Protein AF-A0A535PAY2-F1 (afdb_monomer)

Nearest PDB structures (foldseek):
  5x0k-assembly1_A  TM=6.455E-01  e=1.071E-06  Thermococcus kodakarensis KOD1
  5uje-assembly1_A  TM=6.869E-01  e=1.428E-04  Staphylococcus aureus subsp. aureus str. Newman
  2rdo-assembly1_7  TM=1.146E-01  e=1.760E-01  Escherichia coli
  7k55-assembly1_8  TM=1.124E-01  e=3.626E-01  Escherichia coli K-12
  4v7d-assembly1_BZ  TM=1.540E-01  e=1.627E+00  Escherichia coli K-12

Solvent-accessible surface area (backbone atoms only — not comparable to full-atom values): 36288 Å² total; per-residue (Å²): 131,82,84,90,87,87,87,84,87,79,87,83,84,80,87,79,82,89,82,88,78,86,88,81,92,84,85,88,84,93,85,87,86,88,89,79,88,83,82,90,80,89,81,89,83,86,88,93,88,87,86,88,88,87,83,86,87,88,80,90,86,86,88,86,86,88,83,88,84,84,88,81,93,78,87,83,86,88,83,82,99,83,85,89,80,86,82,88,82,90,88,89,87,87,83,88,87,80,87,86,87,88,86,86,88,90,86,88,85,90,84,86,87,90,83,92,79,82,89,78,84,74,81,75,72,76,82,74,95,64,75,72,74,79,71,36,57,39,57,68,40,61,41,51,36,34,30,65,33,56,91,63,63,72,47,64,63,46,25,40,35,73,42,63,92,75,61,46,79,70,53,48,54,48,47,64,67,62,27,97,76,18,34,46,49,61,59,50,42,65,85,57,97,85,61,59,94,66,41,38,30,54,48,21,26,52,51,54,54,44,34,55,71,73,50,38,30,45,64,52,94,49,36,20,36,32,42,36,36,45,38,32,62,46,76,85,39,89,53,71,50,60,35,63,34,34,37,33,31,36,55,66,74,77,77,58,94,88,44,22,54,28,56,35,63,79,72,59,68,72,62,25,52,57,51,31,50,39,35,71,50,53,36,37,39,49,52,63,30,33,29,26,20,65,51,95,76,53,53,56,62,50,48,53,47,48,42,70,72,46,78,50,50,74,61,78,42,77,37,58,53,97,86,61,38,36,39,37,29,31,70,38,66,31,57,88,55,51,76,96,79,77,76,83,52,50,50,98,89,64,50,81,47,59,82,29,74,54,39,41,44,46,51,52,53,24,75,35,47,31,36,48,78,39,49,63,43,57,52,58,23,45,48,55,50,27,57,57,45,48,78,76,52,80,78,62,82,85,48,50,48,48,39,41,39,26,36,38,31,50,61,64,50,101,45,73,38,43,44,24,60,24,40,31,36,29,76,70,46,71,67,57,38,54,43,43,72,64,62,41,53,76,46,23,54,72,42,79,41,53,70,69,56,45,38,71,65,48,18,38,72,50,57,70,43,77,91,43,40,66,74,34,52,33,35,40,41,33,89,80,50,31,27,41,34,36,54,41,64,79,62,47,60,90,64,55,70,90,71,49,75,47,52,61,56,30,40,63,45,52,48,39,44,47,43,22,69,75,65,80,38,52,45,69,56,33,44,76,69,66,28,43,44,78,42,75,44,46,65,54,42,50,47,31,31,76,67,40,52,93,43,23,33,31,21,41,39,42,51,21,61,36,61,71,50,54,53,42,17,22,72,66,71,32,68,48,62,81,72,58,72,41,68,49,81,71,67,62,18,47,70,51,26,41,56,44,60,135

Foldseek 3Di:
DDDDDDDDDDDDDDDDDDDDDDDDDDDDDDDDDDDDDDDDDDDDDDDDDDDDDDDDDDDDDDDDDDDDDDDDDDDDDDDDDDDDDDDDDDDDDDDDDDDDDDDDDDDDDDDDDDDDDDDDDDPPDDPPPPPPQPFQFWDWWFDFWKFFDCVLFVAVQLAWDFAPVPADPVNLVVSVVSDVNHLCLQRPNDDDPPDDPLVSLLSNQVSLVVCPVVRRIDTHPFGWKKKKKKWAAQPQDRDIFMFIFIKTWTFADDDDDSHLEFEFADDDDVLLVVLLSNCVSNQWFQFAFEWAAAQPVCVLVVLSCVCCVDPQHAFPDWDQYPNRMTMTIGTGHAPNRDPPDDDFDADPVGHGDGPDSRSVSSVSRRSHGIYGQGDPSNSVSLVVVLVVVCVVCVPDDPFLSSTGIYTYGHLNDPRWAWFAKKKFFFDLDQVLLLCLQVLLVLFWDKAFDALVVQCVVFFRVQLSDLVDFLQLWKWKDFPNGIIITGGPLVSCVVPQDDFDPLQRSGNQSSVQSSCCRSRVDGPVRCVVVVRMDIDRGSVVSNVCNVVCPNGGGMMMGGHGHRSVSSVVCRVRSHYHPPPNIDTPPGDMGNRTMRRSDD

Mean predicted aligned error: 15.14 Å

Radius of gyration: 33.75 Å; Cα contacts (8 Å, |Δi|>4): 932; chains: 1; bounding box: 105×119×74 Å

Secondary structure (DSSP, 8-state):
------PPP-------------------------------------------------------------------------------------------------------------------PPP-S----------EE-B--EEE-HHHHS-HHHH-B--TTT--HHHHHHHHHH-TT-THHHHSPPP-TTPPTTHHHHHHHHHHHHHHHTTSEEE-SS-EEEEEEEEEEPTTSS-EEEEEEEEEEEEP---STT-SEE--BPPPHHHHHHHHHHHHHHSEESS-EEEEE--TTSHHHHHHHHIIIIIT-S-SEEEE-TT--EEEEEEEE-GGGS-S-S---B-SSS-B--SSHHHHHHHHHTSSPEEEEE-HHHHHHHHHHHHHHHHH-TT-SS-GGGEEEEEEEESSSTT-EEE--EEEEESS-HHHHHHHHHHGGGTEEEEEE-HHHHHHHHSHHHHT-TT-SSS-EEEEEETTEEEEEEE-HHHHGGGPPSS-HHHHT-HHHHHHHHHHHHTTS-HHHHHHTT-EEEES-HHHHHHHHHTTGGGEEEEEEEPPPPHHHHHHHHHTT--BPTT--EEESPPPBTS-BEES--

Sequence (598 aa):
MAIHEPTRAWPLSMTRASIVTPVALAAPGTAGPRRSAISRSGATAAVQRAAGAWAAGPRRGTGAPVSQCDGLIGRIDVEDPRKVASPLGFVPGCRRPGSGAAIVRWAPRRGVWPGNRIAARRSIRPPTAAAAAEELVPTIKPFRAIRYELDAVGDLALVTSPPYDVILPEEHRALLARHPKNVVRLDLPADEIGDEPDDRYRRAARTFAAWRSDGTFHKDPKPAIYVYEQAFRLPGSDVERTQRGFLARLKLEPFGDGGAVLPHERTMSAVREDRYKLLRATGANMSPIVGLYEDRSDRATELLAELAGGAAGAPAAAITDGDGVRHRMWVVPTSSGHEEGSPDARDADGEPTPASRADELVVLASAGPITIADGHHRYETALRYRDERRMSRSCEEDPAFDYVLTLLLDGSAESVTVLPTHRVVAGIGAEAAAGLLGSAEALFDVRPIDRAGLVAAFGAAQAADERRGGRGRFGLWTRSGGAILTARRHAFEPWLPDGGAAVRRLDVTLLDVALGHLLDRDAGALAAGGALRFTKSADEALAWVDAETDGADAAFLLEPTPIADILAVARDGDVMPQKSTYFYPKPLSGLVINPHEW

Structure (mmCIF, N/CA/C/O backbone):
data_AF-A0A535PAY2-F1
#
_entry.id   AF-A0A535PAY2-F1
#
loop_
_atom_site.group_PDB
_atom_site.id
_atom_site.type_symbol
_atom_site.label_atom_id
_atom_site.label_alt_id
_atom_site.label_comp_id
_atom_site.label_asym_id
_atom_site.label_entity_id
_atom_site.label_seq_id
_atom_site.pdbx_PDB_ins_code
_atom_site.Cartn_x
_atom_site.Cartn_y
_atom_site.Cartn_z
_atom_site.occupancy
_atom_site.B_iso_or_equiv
_atom_site.auth_seq_id
_atom_site.auth_comp_id
_atom_site.auth_asym_id
_atom_site.auth_atom_id
_atom_site.pdbx_PDB_model_num
ATOM 1 N N . MET A 1 1 ? 21.691 -52.312 -5.302 1.00 33.31 1 MET A N 1
ATOM 2 C CA . MET A 1 1 ? 21.477 -53.049 -6.572 1.00 33.31 1 MET A CA 1
ATOM 3 C C . MET A 1 1 ? 19.968 -53.198 -6.751 1.00 33.31 1 MET A C 1
ATOM 5 O O . MET A 1 1 ? 1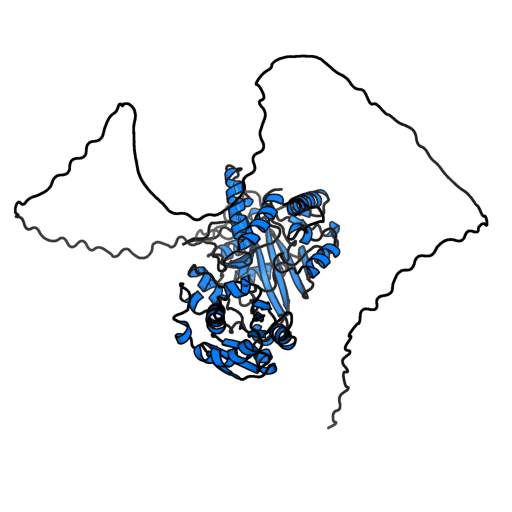9.320 -53.332 -5.723 1.00 33.31 1 MET A O 1
ATOM 9 N N . ALA A 1 2 ? 19.446 -53.135 -7.988 1.00 28.22 2 ALA A N 1
ATOM 10 C CA . ALA A 1 2 ? 18.103 -52.614 -8.348 1.00 28.22 2 ALA A CA 1
ATOM 11 C C . ALA A 1 2 ? 18.030 -51.075 -8.142 1.00 28.22 2 ALA A C 1
ATOM 13 O O . ALA A 1 2 ? 18.241 -50.626 -7.020 1.00 28.22 2 ALA A O 1
ATOM 14 N N . ILE A 1 3 ? 17.967 -50.183 -9.149 1.00 27.12 3 ILE A N 1
ATOM 15 C CA . ILE A 1 3 ? 17.290 -50.134 -10.478 1.00 27.12 3 ILE A CA 1
ATOM 16 C C . ILE A 1 3 ? 15.777 -49.894 -10.288 1.00 27.12 3 ILE A C 1
ATOM 18 O O . ILE A 1 3 ? 15.077 -50.817 -9.894 1.00 27.12 3 ILE A O 1
ATOM 22 N N . HIS A 1 4 ? 15.290 -48.643 -10.247 1.00 25.88 4 HIS A N 1
ATOM 23 C CA . HIS A 1 4 ? 14.931 -47.726 -11.360 1.00 25.88 4 HIS A CA 1
ATOM 24 C C . HIS A 1 4 ? 13.861 -48.253 -12.338 1.00 25.88 4 HIS A C 1
ATOM 26 O O . HIS A 1 4 ? 14.186 -49.040 -13.214 1.00 25.88 4 HIS A O 1
ATOM 32 N N . GLU A 1 5 ? 12.640 -47.700 -12.271 1.00 25.16 5 GLU A N 1
ATOM 33 C CA . GLU A 1 5 ? 12.037 -46.887 -13.353 1.00 25.16 5 GLU A CA 1
ATOM 34 C C . GLU A 1 5 ? 10.783 -46.109 -12.857 1.00 25.16 5 GLU A C 1
ATOM 36 O O . GLU A 1 5 ? 10.232 -46.472 -11.815 1.00 25.16 5 GLU A O 1
ATOM 41 N N . PRO A 1 6 ? 10.358 -45.008 -13.524 1.00 34.69 6 PRO A N 1
ATOM 42 C CA . PRO A 1 6 ? 9.320 -44.093 -13.026 1.00 34.69 6 PRO A CA 1
ATOM 43 C C . PRO A 1 6 ? 7.966 -44.192 -13.762 1.00 34.69 6 PRO A C 1
ATOM 45 O O . PRO A 1 6 ? 7.902 -44.481 -14.957 1.00 34.69 6 PRO A O 1
ATOM 48 N N . THR A 1 7 ? 6.870 -43.832 -13.087 1.00 30.11 7 THR A N 1
ATOM 49 C CA . THR A 1 7 ? 5.544 -43.658 -13.711 1.00 30.11 7 THR A CA 1
ATOM 50 C C . THR A 1 7 ? 5.300 -42.219 -14.180 1.00 30.11 7 THR A C 1
ATOM 52 O O . THR A 1 7 ? 5.649 -41.245 -13.517 1.00 30.11 7 THR A O 1
ATOM 55 N N . ARG A 1 8 ? 4.707 -42.091 -15.374 1.00 27.64 8 ARG A N 1
ATOM 56 C CA . ARG A 1 8 ? 4.518 -40.825 -16.102 1.00 27.64 8 ARG A CA 1
ATOM 57 C C . ARG A 1 8 ? 3.289 -40.051 -15.620 1.00 27.64 8 ARG A C 1
ATOM 59 O O . ARG A 1 8 ? 2.206 -40.622 -15.538 1.00 27.64 8 ARG A O 1
ATOM 66 N N . ALA A 1 9 ? 3.432 -38.738 -15.457 1.00 25.84 9 ALA A N 1
ATOM 67 C CA . ALA A 1 9 ? 2.305 -37.807 -15.458 1.00 25.84 9 ALA A CA 1
ATOM 68 C C . ALA A 1 9 ? 1.900 -37.445 -16.902 1.00 25.84 9 ALA A C 1
ATOM 70 O O . ALA A 1 9 ? 2.752 -37.371 -17.788 1.00 25.84 9 ALA A O 1
ATOM 71 N N . TRP A 1 10 ? 0.608 -37.199 -17.129 1.00 24.98 10 TRP A N 1
ATOM 72 C CA . TRP A 1 10 ? 0.068 -36.574 -18.345 1.00 24.98 10 TRP A CA 1
ATOM 73 C C . TRP A 1 10 ? -0.661 -35.281 -17.945 1.00 24.98 10 TRP A C 1
ATOM 75 O O . TRP A 1 10 ? -1.424 -35.315 -16.978 1.00 24.98 10 TRP A O 1
ATOM 85 N N . PRO A 1 11 ? -0.468 -34.157 -18.657 1.00 31.66 11 PRO A N 1
ATOM 86 C CA . PRO A 1 11 ? -1.195 -32.924 -18.387 1.00 31.66 11 PRO A CA 1
ATOM 87 C C . PRO A 1 11 ? -2.567 -32.937 -19.074 1.00 31.66 11 PRO A C 1
ATOM 89 O O . PRO A 1 11 ? -2.678 -33.272 -20.254 1.00 31.66 11 PRO A O 1
ATOM 92 N N . LEU A 1 12 ? -3.611 -32.514 -18.359 1.00 27.84 12 LEU A N 1
ATOM 93 C CA . LEU A 1 12 ? -4.903 -32.185 -18.960 1.00 27.84 12 LEU A CA 1
ATOM 94 C C . LEU A 1 12 ? -4.960 -30.685 -19.251 1.00 27.84 12 LEU A C 1
ATOM 96 O O . LEU A 1 12 ? -5.130 -29.873 -18.344 1.00 27.84 12 LEU A O 1
ATOM 100 N N . SER A 1 13 ? -4.871 -30.325 -20.528 1.00 27.88 13 SER A N 1
ATOM 101 C CA . SER A 1 13 ? -5.378 -29.041 -21.001 1.00 27.88 13 SER A CA 1
ATOM 102 C C . SER A 1 13 ? -6.910 -29.087 -21.037 1.00 27.88 13 SER A C 1
ATOM 104 O O . SER A 1 13 ? -7.507 -30.053 -21.511 1.00 27.88 13 SER A O 1
ATOM 106 N N . MET A 1 14 ? -7.568 -28.030 -20.557 1.00 27.78 14 MET A N 1
ATOM 107 C CA . MET A 1 14 ? -9.000 -27.821 -20.782 1.00 27.78 14 MET A CA 1
ATOM 108 C C . MET A 1 14 ? -9.250 -26.458 -21.415 1.00 27.78 14 MET A C 1
ATOM 110 O O . MET A 1 14 ? -9.605 -25.483 -20.759 1.00 27.78 14 MET A O 1
ATOM 114 N N . THR A 1 15 ? -9.128 -26.425 -22.738 1.00 28.08 15 THR A N 1
ATOM 115 C CA . THR A 1 15 ? -9.844 -25.452 -23.562 1.00 28.08 15 THR A CA 1
ATOM 116 C C . THR A 1 15 ? -11.346 -25.705 -23.402 1.00 28.08 15 THR A C 1
ATOM 118 O O . THR A 1 15 ? -11.798 -26.838 -23.581 1.00 28.08 15 THR A O 1
ATOM 121 N N . ARG A 1 16 ? -12.150 -24.677 -23.111 1.00 28.77 16 ARG A N 1
ATOM 122 C CA . ARG A 1 16 ? -13.614 -24.761 -23.240 1.00 28.77 16 ARG A CA 1
ATOM 123 C C . ARG A 1 16 ? -14.137 -23.680 -24.171 1.00 28.77 16 ARG A C 1
ATOM 125 O O . ARG A 1 16 ? -14.053 -22.495 -23.876 1.00 28.77 16 ARG A O 1
ATOM 132 N N . ALA A 1 17 ? -14.680 -24.133 -25.295 1.00 26.39 17 ALA A N 1
ATOM 133 C CA . ALA A 1 17 ? -15.396 -23.304 -26.247 1.00 26.39 17 ALA A CA 1
ATOM 134 C C . ALA A 1 17 ? -16.809 -22.979 -25.739 1.00 26.39 17 ALA A C 1
ATOM 136 O O . ALA A 1 17 ? -17.476 -23.821 -25.133 1.00 26.39 17 ALA A O 1
ATOM 137 N N . SER A 1 18 ? -17.278 -21.773 -26.045 1.00 25.52 18 SER A N 1
ATOM 138 C CA . SER A 1 18 ? -18.654 -21.344 -25.799 1.00 25.52 18 SER A CA 1
ATOM 139 C C . SER A 1 18 ? -19.614 -22.036 -26.769 1.00 25.52 18 SER A C 1
ATOM 141 O O . SER A 1 18 ? -19.519 -21.835 -27.978 1.00 25.52 18 SER A O 1
ATOM 143 N N . ILE A 1 19 ? -20.577 -22.803 -26.250 1.00 27.72 19 ILE A N 1
ATOM 144 C CA . ILE A 1 19 ? -21.707 -23.315 -27.038 1.00 27.72 19 ILE A CA 1
ATOM 145 C C . ILE A 1 19 ? -22.942 -22.475 -26.717 1.00 27.72 19 ILE A C 1
ATOM 147 O O . ILE A 1 19 ? -23.492 -22.535 -25.618 1.00 27.72 19 ILE A O 1
ATOM 151 N N . VAL A 1 20 ? -23.379 -21.693 -27.701 1.00 28.08 20 VAL A N 1
ATOM 152 C CA . VAL A 1 20 ? -24.649 -20.962 -27.672 1.00 28.08 20 VAL A CA 1
ATOM 153 C C . VAL A 1 20 ? -25.789 -21.943 -27.942 1.00 28.08 20 VAL A C 1
ATOM 155 O O . VAL A 1 20 ? -25.740 -22.685 -28.919 1.00 28.08 20 VAL A O 1
ATOM 158 N N . THR A 1 21 ? -26.840 -21.919 -27.119 1.00 26.50 21 THR A N 1
ATOM 159 C CA . THR A 1 21 ? -28.109 -22.610 -27.408 1.00 26.50 21 THR A CA 1
ATOM 160 C C . THR A 1 21 ? -29.261 -21.607 -27.270 1.00 26.50 21 THR A C 1
ATOM 162 O O . THR A 1 21 ? -29.354 -20.965 -26.223 1.00 26.50 21 THR A O 1
ATOM 165 N N . PRO A 1 22 ? -30.117 -21.415 -28.291 1.00 35.22 22 PRO A N 1
ATOM 166 C CA . PRO A 1 22 ? -31.186 -20.422 -28.244 1.00 35.22 22 PRO A CA 1
ATOM 167 C C . PRO A 1 22 ? -32.446 -20.936 -27.532 1.00 35.22 22 PRO A C 1
ATOM 169 O O . PRO A 1 22 ? -32.792 -22.115 -27.598 1.00 35.22 22 PRO A O 1
ATOM 172 N N . VAL A 1 23 ? -33.170 -20.011 -26.901 1.00 27.81 23 VAL A N 1
ATOM 173 C CA . VAL A 1 23 ? -34.512 -20.230 -26.342 1.00 27.81 23 VAL A CA 1
ATOM 174 C C . VAL A 1 23 ? -35.555 -20.147 -27.461 1.00 27.81 23 VAL A C 1
ATOM 176 O O . VAL A 1 23 ? -35.510 -19.223 -28.271 1.00 27.81 23 VAL A O 1
ATOM 179 N N . ALA A 1 24 ? -36.532 -21.058 -27.471 1.00 27.30 24 ALA A N 1
ATOM 180 C CA . ALA A 1 24 ? -37.697 -20.998 -28.355 1.00 27.30 24 ALA A CA 1
ATOM 181 C C . ALA A 1 24 ? -39.005 -21.071 -27.548 1.00 27.30 24 ALA A C 1
ATOM 183 O O . ALA A 1 24 ? -39.160 -21.929 -26.679 1.00 27.30 24 ALA A O 1
ATOM 184 N N . LEU A 1 25 ? -39.949 -20.170 -27.842 1.00 31.58 25 LEU A N 1
ATOM 185 C CA . LEU A 1 25 ? -41.299 -20.188 -27.272 1.00 31.58 25 LEU A CA 1
ATOM 186 C C . LEU A 1 25 ? -42.169 -21.268 -27.930 1.00 31.58 25 LEU A C 1
ATOM 188 O O . LEU A 1 25 ? -42.202 -21.348 -29.156 1.00 31.58 25 LEU A O 1
ATOM 192 N N . ALA A 1 26 ? -42.989 -21.966 -27.136 1.00 26.95 26 ALA A N 1
ATOM 193 C CA . ALA A 1 26 ? -44.267 -22.516 -27.598 1.00 26.95 26 ALA A CA 1
ATOM 194 C C . ALA A 1 26 ? -45.252 -22.797 -26.442 1.00 26.95 26 ALA A C 1
ATOM 196 O O . ALA A 1 26 ? -44.960 -23.533 -25.504 1.00 26.95 26 ALA A O 1
ATOM 197 N N . ALA A 1 27 ? -46.456 -22.250 -26.578 1.00 27.78 27 ALA A N 1
ATOM 198 C CA . ALA A 1 27 ? -47.725 -22.660 -25.965 1.00 27.78 27 ALA A CA 1
ATOM 199 C C . ALA A 1 27 ? -48.809 -22.457 -27.061 1.00 27.78 27 ALA A C 1
ATOM 201 O O . ALA A 1 27 ? -48.489 -21.767 -28.036 1.00 27.78 27 ALA A O 1
ATOM 202 N N . PRO A 1 28 ? -50.062 -22.967 -26.970 1.00 44.47 28 PRO A N 1
ATOM 203 C CA . PRO A 1 28 ? -50.757 -23.564 -25.817 1.00 44.47 28 PRO A CA 1
ATOM 204 C C . PRO A 1 28 ? -51.484 -24.905 -26.128 1.00 44.47 28 PRO A C 1
ATOM 206 O O . PRO A 1 28 ? -51.428 -25.404 -27.247 1.00 44.47 28 PRO A O 1
ATOM 209 N N . GLY A 1 29 ? -52.214 -25.488 -25.159 1.00 25.91 29 GLY A N 1
ATOM 210 C CA . GLY A 1 29 ? -52.984 -26.725 -25.409 1.00 25.91 29 GLY A CA 1
ATOM 211 C C . GLY A 1 29 ? -53.669 -27.383 -24.201 1.00 25.91 29 GLY A C 1
ATOM 212 O O . GLY A 1 29 ? -53.265 -28.441 -23.741 1.00 25.91 29 GLY A O 1
ATOM 213 N N . THR A 1 30 ? -54.723 -26.736 -23.714 1.00 28.94 30 THR A N 1
ATOM 214 C CA . THR A 1 30 ? -55.891 -27.240 -22.955 1.00 28.94 30 THR A CA 1
ATOM 215 C C . THR A 1 30 ? -56.190 -28.761 -22.893 1.00 28.94 30 THR A C 1
ATOM 217 O O . THR A 1 30 ? -56.516 -29.351 -23.919 1.00 28.94 30 THR A O 1
ATOM 220 N N . ALA A 1 31 ? -56.307 -29.325 -21.675 1.00 28.59 31 ALA A N 1
ATOM 221 C CA . ALA A 1 31 ? -57.394 -30.234 -21.232 1.00 28.59 31 ALA A CA 1
ATOM 222 C C . ALA A 1 31 ? -57.254 -30.620 -19.736 1.00 28.59 31 ALA A C 1
ATOM 224 O O . ALA A 1 31 ? -56.173 -30.982 -19.284 1.00 28.59 31 ALA A O 1
ATOM 225 N N . GLY A 1 32 ? -58.350 -30.600 -18.967 1.00 26.28 32 GLY A N 1
ATOM 226 C CA . GLY A 1 32 ? -58.467 -31.290 -17.663 1.00 26.28 32 GLY A CA 1
ATOM 227 C C . GLY A 1 32 ? -59.597 -32.332 -17.723 1.00 26.28 32 GLY A C 1
ATOM 228 O O . GLY A 1 32 ? -60.003 -32.689 -18.828 1.00 26.28 32 GLY A O 1
ATOM 229 N N . PRO A 1 33 ? -60.234 -32.742 -16.606 1.00 50.22 33 PRO A N 1
ATOM 230 C CA . PRO A 1 33 ? -59.801 -32.716 -15.200 1.00 50.22 33 PRO A CA 1
ATOM 231 C C . PRO A 1 33 ? -60.010 -34.085 -14.486 1.00 50.22 33 PRO A C 1
ATOM 233 O O . PRO A 1 33 ? -60.835 -34.888 -14.920 1.00 50.22 33 PRO A O 1
ATOM 236 N N . ARG A 1 34 ? -59.404 -34.331 -13.308 1.00 28.86 34 ARG A N 1
ATOM 237 C CA . ARG A 1 34 ? -59.921 -35.329 -12.330 1.00 28.86 34 ARG A CA 1
ATOM 238 C C . ARG A 1 34 ? -59.790 -34.866 -10.872 1.00 28.86 34 ARG A C 1
ATOM 240 O O . ARG A 1 34 ? -58.977 -34.008 -10.552 1.00 28.86 34 ARG A O 1
ATOM 247 N N . ARG A 1 35 ? -60.686 -35.389 -10.022 1.00 28.20 35 ARG A N 1
ATOM 248 C CA . ARG A 1 35 ? -61.019 -34.916 -8.663 1.00 28.20 35 ARG A CA 1
ATOM 249 C C . ARG A 1 35 ? -60.503 -35.847 -7.557 1.00 28.20 35 ARG A C 1
ATOM 251 O O . ARG A 1 35 ? -60.701 -37.049 -7.686 1.00 28.20 35 ARG A O 1
ATOM 258 N N . SER A 1 36 ? -60.090 -35.260 -6.428 1.00 29.22 36 SER A N 1
ATOM 259 C CA . SER A 1 36 ? -60.332 -35.703 -5.029 1.00 29.22 36 SER A CA 1
ATOM 260 C C . SER A 1 36 ? -59.607 -34.707 -4.098 1.00 29.22 36 SER A C 1
ATOM 262 O O . SER A 1 36 ? -58.401 -34.555 -4.231 1.00 29.22 36 SER A O 1
ATOM 264 N N . ALA A 1 37 ? -60.251 -33.845 -3.295 1.00 28.48 37 ALA A N 1
ATOM 265 C CA . ALA A 1 37 ? -60.995 -34.147 -2.057 1.00 28.48 37 ALA A CA 1
ATOM 266 C C . ALA A 1 37 ? -60.147 -35.023 -1.101 1.00 28.48 37 ALA A C 1
ATOM 268 O O . ALA A 1 37 ? -59.785 -36.126 -1.482 1.00 28.48 37 ALA A O 1
ATOM 269 N N . ILE A 1 38 ? -59.782 -34.592 0.117 1.00 27.80 38 ILE A N 1
ATOM 270 C CA . ILE A 1 38 ? -60.692 -34.346 1.255 1.00 27.80 38 ILE A CA 1
ATOM 271 C C . ILE A 1 38 ? -60.052 -33.420 2.338 1.00 27.80 38 ILE A C 1
ATOM 273 O O . ILE A 1 38 ? -58.912 -33.624 2.727 1.00 27.80 38 ILE A O 1
ATOM 277 N N . SER A 1 39 ? -60.856 -32.438 2.796 1.00 28.44 39 SER A N 1
ATOM 278 C CA . SER A 1 39 ? -61.004 -31.784 4.134 1.00 28.44 39 SER A CA 1
ATOM 279 C C . SER A 1 39 ? -59.801 -31.220 4.935 1.00 28.44 39 SER A C 1
ATOM 281 O O . SER A 1 39 ? -58.862 -31.948 5.211 1.00 28.44 39 SER A O 1
ATOM 283 N N . ARG A 1 40 ? -59.785 -29.915 5.305 1.00 30.89 40 ARG A N 1
ATOM 284 C CA . ARG A 1 40 ? -60.361 -29.234 6.525 1.00 30.89 40 ARG A CA 1
ATOM 285 C C . ARG A 1 40 ? -59.675 -29.642 7.849 1.00 30.89 40 ARG A C 1
ATOM 287 O O . ARG A 1 40 ? -59.360 -30.808 8.002 1.00 30.89 40 ARG A O 1
ATOM 294 N N . SER A 1 41 ? -59.461 -28.777 8.851 1.00 29.98 41 SER A N 1
ATOM 295 C CA . SER A 1 41 ? -59.996 -27.434 9.225 1.00 29.98 41 SER A CA 1
ATOM 296 C C . SER A 1 41 ? -58.859 -26.514 9.751 1.00 29.98 41 SER A C 1
ATOM 298 O O . SER A 1 41 ? -57.797 -27.029 10.064 1.00 29.98 41 SER A O 1
ATOM 300 N N . GLY A 1 42 ? -58.923 -25.169 9.811 1.00 27.73 42 GLY A N 1
ATOM 301 C CA . GLY A 1 42 ? -59.965 -24.259 10.352 1.00 27.73 42 GLY A CA 1
ATOM 302 C C . GLY A 1 42 ? -59.733 -24.082 11.868 1.00 27.73 42 GLY A C 1
ATOM 303 O O . GLY A 1 42 ? -59.656 -25.100 12.543 1.00 27.73 42 GLY A O 1
ATOM 304 N N . ALA A 1 43 ? -59.520 -22.897 12.464 1.00 28.73 43 ALA A N 1
ATOM 305 C CA . ALA A 1 43 ? -60.231 -21.596 12.414 1.00 28.73 43 ALA A CA 1
ATOM 306 C C . ALA A 1 43 ? -59.239 -20.413 12.683 1.00 28.73 43 ALA A C 1
ATOM 308 O O . ALA A 1 43 ? -58.229 -20.645 13.337 1.00 28.73 43 ALA A O 1
ATOM 309 N N . THR A 1 44 ? -59.311 -19.192 12.109 1.00 28.75 44 THR A N 1
ATOM 310 C CA . THR A 1 44 ? -60.245 -18.034 12.316 1.00 28.75 44 THR A CA 1
ATOM 311 C C . THR A 1 44 ? -60.427 -17.618 13.789 1.00 28.75 44 THR A C 1
ATOM 313 O O . THR A 1 44 ? -60.613 -18.494 14.620 1.00 28.75 44 THR A O 1
ATOM 316 N N . ALA A 1 45 ? -60.416 -16.340 14.206 1.00 27.75 45 ALA A N 1
ATOM 317 C CA . ALA A 1 45 ? -60.838 -15.055 13.596 1.00 27.75 45 ALA A CA 1
ATOM 318 C C . ALA A 1 45 ? -59.813 -13.915 13.894 1.00 27.75 45 ALA A C 1
ATOM 320 O O . ALA A 1 45 ? -59.017 -14.072 14.808 1.00 27.75 45 ALA A O 1
ATOM 321 N N . ALA A 1 46 ? -59.650 -12.806 13.151 1.00 28.12 46 ALA A N 1
ATOM 322 C CA . ALA A 1 46 ? -60.562 -11.853 12.479 1.00 28.12 46 ALA A CA 1
ATOM 323 C C . ALA A 1 46 ? -61.237 -10.804 13.399 1.00 28.12 46 ALA A C 1
ATOM 325 O O . ALA A 1 46 ? -61.401 -11.054 14.587 1.00 28.12 46 ALA A O 1
ATOM 326 N N . VAL A 1 47 ? -61.696 -9.694 12.771 1.00 27.88 47 VAL A N 1
ATOM 327 C CA . VAL A 1 47 ? -62.332 -8.461 13.331 1.00 27.88 47 VAL A CA 1
ATOM 328 C C . VAL A 1 47 ? -61.293 -7.404 13.809 1.00 27.88 47 VAL A C 1
ATOM 330 O O . VAL A 1 47 ? -60.397 -7.753 14.558 1.00 27.88 47 VAL A O 1
ATOM 333 N N . GLN A 1 48 ? -61.299 -6.106 13.417 1.00 26.56 48 GLN A N 1
ATOM 334 C CA . GLN A 1 48 ? -62.210 -5.345 12.523 1.00 26.56 48 GLN A CA 1
ATOM 335 C C . GLN A 1 48 ? -61.542 -4.338 11.526 1.00 26.56 48 GLN A C 1
ATOM 337 O O . GLN A 1 48 ? -61.048 -4.770 10.489 1.00 26.56 48 GLN A O 1
ATOM 342 N N . ARG A 1 49 ? -61.645 -3.009 11.751 1.00 27.86 49 ARG A N 1
ATOM 343 C CA . ARG A 1 49 ? -61.341 -1.856 10.862 1.00 27.86 49 ARG A CA 1
ATOM 344 C C . ARG A 1 49 ? -61.182 -0.568 11.693 1.00 27.86 49 ARG A C 1
ATOM 346 O O . ARG A 1 49 ? -61.860 -0.450 12.708 1.00 27.86 49 ARG A O 1
ATOM 353 N N . ALA A 1 50 ? -60.501 0.448 11.155 1.00 25.73 50 ALA A N 1
ATOM 354 C CA . ALA A 1 50 ? -60.976 1.841 11.197 1.00 25.73 50 ALA A CA 1
ATOM 355 C C . ALA A 1 50 ? -60.385 2.643 10.021 1.00 25.73 50 ALA A C 1
ATOM 357 O O . ALA A 1 50 ? -59.215 2.484 9.690 1.00 25.73 50 ALA A O 1
ATOM 358 N N . ALA A 1 51 ? -61.197 3.496 9.396 1.00 28.22 51 ALA A N 1
ATOM 359 C CA . ALA A 1 51 ? -60.776 4.465 8.384 1.00 28.22 51 ALA A CA 1
ATOM 360 C C . ALA A 1 51 ? -61.197 5.868 8.843 1.00 28.22 51 ALA A C 1
ATOM 362 O O . ALA A 1 51 ? -62.215 6.004 9.521 1.00 28.22 51 ALA A O 1
ATOM 363 N N . GLY A 1 52 ? -60.449 6.903 8.461 1.00 24.94 52 GLY A N 1
ATOM 364 C CA . GLY A 1 52 ? -60.772 8.279 8.834 1.00 24.94 52 GLY A CA 1
ATOM 365 C C . GLY A 1 52 ? -59.938 9.302 8.074 1.00 24.94 52 GLY A C 1
ATOM 366 O O . GLY A 1 52 ? -58.807 9.581 8.453 1.00 24.94 52 GLY A O 1
ATOM 367 N N . ALA A 1 53 ? -60.517 9.877 7.021 1.00 28.81 53 ALA A N 1
ATOM 368 C CA . ALA A 1 53 ? -60.004 11.071 6.359 1.00 28.81 53 ALA A CA 1
ATOM 369 C C . ALA A 1 53 ? -60.955 12.237 6.655 1.00 28.81 53 ALA A C 1
ATOM 371 O O . ALA A 1 53 ? -62.153 12.102 6.420 1.00 28.81 53 ALA A O 1
ATOM 372 N N . TRP A 1 54 ? -60.433 13.363 7.144 1.00 27.00 54 TRP A N 1
ATOM 373 C CA . TRP A 1 54 ? -61.158 14.635 7.258 1.00 27.00 54 TRP A CA 1
ATOM 374 C C . TRP A 1 54 ? -60.224 15.801 6.924 1.00 27.00 54 TRP A C 1
ATOM 376 O O . TRP A 1 54 ? -59.022 15.740 7.175 1.00 27.00 54 TRP A O 1
ATOM 386 N N . ALA A 1 55 ? -60.795 16.853 6.340 1.00 26.98 55 ALA A N 1
ATOM 387 C CA . ALA A 1 55 ? -60.092 18.040 5.862 1.00 26.98 55 ALA A CA 1
ATOM 388 C C . ALA A 1 55 ? -60.670 19.329 6.485 1.00 26.98 55 ALA A C 1
ATOM 390 O O . ALA A 1 55 ? -61.730 19.295 7.105 1.00 26.98 55 ALA A O 1
ATOM 391 N N . ALA A 1 56 ? -59.995 20.454 6.204 1.00 27.30 56 ALA A N 1
ATOM 392 C CA . ALA A 1 56 ? -60.350 21.854 6.503 1.00 27.30 56 ALA A CA 1
ATOM 393 C C . ALA A 1 56 ? -60.092 22.395 7.937 1.00 27.30 56 ALA A C 1
ATOM 395 O O . ALA A 1 56 ? -60.492 21.815 8.939 1.00 27.30 56 ALA A O 1
ATOM 396 N N . GLY A 1 57 ? -59.432 23.567 8.004 1.00 23.22 57 GLY A N 1
ATOM 397 C CA . GLY A 1 57 ? -59.329 24.448 9.192 1.00 23.22 57 GLY A CA 1
ATOM 398 C C . GLY A 1 57 ? -60.448 25.512 9.195 1.00 23.22 57 GLY A C 1
ATOM 399 O O . GLY A 1 57 ? -61.557 25.174 8.785 1.00 23.22 57 GLY A O 1
ATOM 400 N N . PRO A 1 58 ? -60.215 26.812 9.517 1.00 43.84 58 PRO A N 1
ATOM 401 C CA . PRO A 1 58 ? -59.029 27.462 10.118 1.00 43.84 58 PRO A CA 1
ATOM 402 C C . PRO A 1 58 ? -59.345 28.538 11.211 1.00 43.84 58 PRO A C 1
ATOM 404 O O . PRO A 1 58 ? -60.456 29.062 11.270 1.00 43.84 58 PRO A O 1
ATOM 407 N N . ARG A 1 59 ? -58.339 28.999 11.984 1.00 27.73 59 ARG A N 1
ATOM 408 C CA . ARG A 1 59 ? -58.247 30.349 12.630 1.00 27.73 59 ARG A CA 1
ATOM 409 C C . ARG A 1 59 ? -56.748 30.719 12.746 1.00 27.73 59 ARG A C 1
ATOM 411 O O . ARG A 1 59 ? -55.990 29.880 13.205 1.00 27.73 59 ARG A O 1
ATOM 418 N N . ARG A 1 60 ? -56.207 31.794 12.137 1.00 28.33 60 ARG A N 1
ATOM 419 C CA . ARG A 1 60 ? -56.255 33.245 12.497 1.00 28.33 60 ARG A CA 1
ATOM 420 C C . ARG A 1 60 ? -55.892 33.511 13.971 1.00 28.33 60 ARG A C 1
ATOM 422 O O . ARG A 1 60 ? -56.587 32.978 14.823 1.00 28.33 60 ARG A O 1
ATOM 429 N N . GLY A 1 61 ? -54.923 34.357 14.347 1.00 25.94 61 GLY A N 1
ATOM 430 C CA . GLY A 1 61 ? -53.886 35.148 13.634 1.00 25.94 61 GLY A CA 1
ATOM 431 C C . GLY A 1 61 ? -52.612 35.216 14.515 1.00 25.94 61 GLY A C 1
ATOM 432 O O . GLY A 1 61 ? -52.533 34.447 15.462 1.00 25.94 61 GLY A O 1
ATOM 433 N N . THR A 1 62 ? -51.584 36.051 14.319 1.00 29.05 62 THR A N 1
ATOM 434 C CA . THR A 1 62 ? -51.441 37.354 13.628 1.00 29.05 62 THR A CA 1
ATOM 435 C C . THR A 1 62 ? -49.962 37.632 13.290 1.00 29.05 62 THR A C 1
ATOM 437 O O . THR A 1 62 ? -49.103 37.212 14.056 1.00 29.05 62 THR A O 1
ATOM 440 N N . GLY A 1 63 ? -49.669 38.445 12.262 1.00 26.61 63 GLY A N 1
ATOM 441 C CA . GLY A 1 63 ? -48.357 39.110 12.103 1.00 26.61 63 GLY A CA 1
ATOM 442 C C . GLY A 1 63 ? -47.548 38.715 10.859 1.00 26.61 63 GLY A C 1
ATOM 443 O O . GLY A 1 63 ? -46.747 37.792 10.897 1.00 26.61 63 GLY A O 1
ATOM 444 N N . ALA A 1 64 ? -47.732 39.465 9.773 1.00 27.50 64 ALA A N 1
ATOM 445 C CA . ALA A 1 64 ? -46.835 39.525 8.607 1.00 27.50 64 ALA A CA 1
ATOM 446 C C . ALA A 1 64 ? -46.156 40.925 8.590 1.00 27.50 64 ALA A C 1
ATOM 448 O O . ALA A 1 64 ? -46.424 41.688 9.524 1.00 27.50 64 ALA A O 1
ATOM 449 N N . PRO A 1 65 ? -45.402 41.367 7.555 1.00 38.88 65 PRO A N 1
ATOM 450 C CA . PRO A 1 65 ? -44.806 40.655 6.408 1.00 38.88 65 PRO A CA 1
ATOM 451 C C . PRO A 1 65 ? -43.317 41.025 6.141 1.00 38.88 65 PRO A C 1
ATOM 453 O O . PRO A 1 65 ? -42.860 42.082 6.561 1.00 38.88 65 PRO A O 1
ATOM 456 N N . VAL A 1 66 ? -42.609 40.258 5.296 1.00 29.28 66 VAL A N 1
ATOM 457 C CA . VAL A 1 66 ? -41.615 40.806 4.335 1.00 29.28 66 VAL A CA 1
ATOM 458 C C . VAL A 1 66 ? -41.743 40.041 3.004 1.00 29.28 66 VAL A C 1
ATOM 460 O O . VAL A 1 66 ? -42.153 38.883 2.986 1.00 29.28 66 VAL A O 1
ATOM 463 N N . SER A 1 67 ? -41.494 40.731 1.891 1.00 27.22 67 SER A N 1
ATOM 464 C CA . SER A 1 67 ? -41.896 40.394 0.518 1.00 27.22 67 SER A CA 1
ATOM 465 C C . SER A 1 67 ? -40.971 39.450 -0.262 1.00 27.22 67 SER A C 1
ATOM 467 O O . SER A 1 67 ? -39.752 39.488 -0.114 1.00 27.22 67 SER A O 1
ATOM 469 N N . GLN A 1 68 ? -41.569 38.709 -1.202 1.00 24.36 68 GLN A N 1
ATOM 470 C CA . GLN A 1 68 ? -40.894 38.091 -2.354 1.00 24.36 68 GLN A CA 1
ATOM 471 C C . GLN A 1 68 ? -40.361 39.147 -3.342 1.00 24.36 68 GLN A C 1
ATOM 473 O O . GLN A 1 68 ? -40.899 40.252 -3.410 1.00 24.36 68 GLN A O 1
ATOM 478 N N . CYS A 1 69 ? -39.411 38.746 -4.191 1.00 24.19 69 CYS A N 1
ATOM 479 C CA . CYS A 1 69 ? -39.436 39.020 -5.636 1.00 24.19 69 CYS A CA 1
ATOM 480 C C . CYS A 1 69 ? -38.689 37.905 -6.387 1.00 24.19 69 CYS A C 1
ATOM 482 O O . CYS A 1 69 ? -37.826 37.238 -5.813 1.00 24.19 69 CYS A O 1
ATOM 484 N N . ASP A 1 70 ? -39.086 37.676 -7.638 1.00 26.41 70 ASP A N 1
ATOM 485 C CA . ASP A 1 70 ? -38.782 36.463 -8.400 1.00 26.41 70 ASP A CA 1
ATOM 486 C C . ASP A 1 70 ? -37.382 36.408 -9.025 1.00 26.41 70 ASP A C 1
ATOM 488 O O . ASP A 1 70 ? -36.695 37.413 -9.204 1.00 26.41 70 ASP A O 1
ATOM 492 N N . GLY A 1 71 ? -36.971 35.181 -9.355 1.00 23.34 71 GLY A N 1
ATOM 493 C CA . GLY A 1 71 ? -35.651 34.873 -9.888 1.00 23.34 71 GLY A CA 1
ATOM 494 C C . GLY A 1 71 ? -35.425 35.166 -11.370 1.00 23.34 71 GLY A C 1
ATOM 495 O O . GLY A 1 71 ? -36.263 35.713 -12.083 1.00 23.34 71 GLY A O 1
ATOM 496 N N . LEU A 1 72 ? -34.265 34.711 -11.847 1.00 24.62 72 LEU A N 1
ATOM 497 C CA . LEU A 1 72 ? -34.005 34.468 -13.262 1.00 24.62 72 LEU A CA 1
ATOM 498 C C . LEU A 1 72 ? -32.877 33.443 -13.423 1.00 24.62 72 LEU A C 1
ATOM 500 O O . LEU A 1 72 ? -31.883 33.465 -12.700 1.00 24.62 72 LEU A O 1
ATOM 504 N N . ILE A 1 73 ? -33.064 32.524 -14.368 1.00 26.58 73 ILE A N 1
ATOM 505 C CA . ILE A 1 73 ? -32.091 31.491 -14.737 1.00 26.58 73 ILE A CA 1
ATOM 506 C C . ILE A 1 73 ? -31.040 32.122 -15.659 1.00 26.58 73 ILE A C 1
ATOM 508 O O . ILE A 1 73 ? -31.398 32.767 -16.643 1.00 26.58 73 ILE A O 1
ATOM 512 N N . GLY A 1 74 ? -29.756 31.884 -15.385 1.00 24.09 74 GLY A N 1
ATOM 513 C CA . GLY A 1 74 ? -28.644 32.284 -16.249 1.00 24.09 74 GLY A CA 1
ATOM 514 C C . GLY A 1 74 ? -27.579 31.193 -16.301 1.00 24.09 74 GLY A C 1
ATOM 515 O O . GLY A 1 74 ? -27.024 30.825 -15.269 1.00 24.09 74 GLY A O 1
ATOM 516 N N . ARG A 1 75 ? -27.320 30.655 -17.498 1.00 23.95 75 ARG A N 1
ATOM 517 C CA . ARG A 1 75 ? -26.225 29.703 -17.747 1.00 23.95 75 ARG A CA 1
ATOM 518 C C . ARG A 1 75 ? -24.871 30.397 -17.579 1.00 23.95 75 ARG A C 1
ATOM 520 O O . ARG A 1 75 ? -24.745 31.570 -17.920 1.00 23.95 75 ARG A O 1
ATOM 527 N N . ILE A 1 76 ? -23.863 29.644 -17.149 1.00 28.48 76 ILE A N 1
ATOM 528 C CA . ILE A 1 76 ? -22.455 30.009 -17.317 1.00 28.48 76 ILE A CA 1
ATOM 529 C C . ILE A 1 76 ? -21.854 28.982 -18.274 1.00 28.48 76 ILE A C 1
ATOM 531 O O . ILE A 1 76 ? -21.641 27.834 -17.889 1.00 28.48 76 ILE A O 1
ATOM 535 N N . ASP A 1 77 ? -21.628 29.397 -19.519 1.00 25.73 77 ASP A N 1
ATOM 536 C CA . ASP A 1 77 ? -20.792 28.656 -20.462 1.00 25.73 77 ASP A CA 1
ATOM 537 C C . ASP A 1 77 ? -19.310 28.919 -20.149 1.00 25.73 77 ASP A C 1
ATOM 539 O O . ASP A 1 77 ? -18.928 30.005 -19.704 1.00 25.73 77 ASP A O 1
ATOM 543 N N . VAL A 1 78 ? -18.478 27.899 -20.356 1.00 29.53 78 VAL A N 1
ATOM 544 C CA . VAL A 1 78 ? -17.043 27.902 -20.047 1.00 29.53 78 VAL A CA 1
ATOM 545 C C . VAL A 1 78 ? -16.262 27.932 -21.354 1.00 29.53 78 VAL A C 1
ATOM 547 O O . VAL A 1 78 ? -16.283 26.939 -22.074 1.00 29.53 78 VAL A O 1
ATOM 550 N N . GLU A 1 79 ? -15.520 29.009 -21.641 1.00 27.89 79 GLU A N 1
ATOM 551 C CA . GLU A 1 79 ? -14.558 29.003 -22.752 1.00 27.89 79 GLU A CA 1
ATOM 552 C C . GLU A 1 79 ? -13.336 29.935 -22.557 1.00 27.89 79 GLU A C 1
ATOM 554 O O . GLU A 1 79 ? -13.453 31.083 -22.138 1.00 27.89 79 GLU A O 1
ATOM 559 N N . ASP A 1 80 ? -12.168 29.368 -22.886 1.00 29.41 80 ASP A N 1
ATOM 560 C CA . ASP A 1 80 ? -10.811 29.914 -23.115 1.00 29.41 80 ASP A CA 1
ATOM 561 C C . ASP A 1 80 ? -10.106 30.842 -22.080 1.00 29.41 80 ASP A C 1
ATOM 563 O O . ASP A 1 80 ? -10.300 32.061 -22.057 1.00 29.41 80 ASP A O 1
ATOM 567 N N . PRO A 1 81 ? -9.116 30.314 -21.326 1.00 28.70 81 PRO A N 1
ATOM 568 C CA . PRO A 1 81 ? -8.135 31.112 -20.600 1.00 28.70 81 PRO A CA 1
ATOM 569 C C . PRO A 1 81 ? -6.890 31.420 -21.460 1.00 28.70 81 PRO A C 1
ATOM 571 O O . PRO A 1 81 ? -5.857 30.764 -21.311 1.00 28.70 81 PRO A O 1
ATOM 574 N N . ARG A 1 82 ? -6.932 32.453 -22.319 1.00 27.72 82 ARG A N 1
ATOM 575 C CA . ARG A 1 82 ? -5.720 33.063 -22.928 1.00 27.72 82 ARG A CA 1
ATOM 576 C C . ARG A 1 82 ? -5.968 34.449 -23.550 1.00 27.72 82 ARG A C 1
ATOM 578 O O . ARG A 1 82 ? -6.352 34.554 -24.712 1.00 27.72 82 ARG A O 1
ATOM 585 N N . LYS A 1 83 ? -5.617 35.531 -22.834 1.00 25.62 83 LYS A N 1
ATOM 586 C CA . LYS A 1 83 ? -5.114 36.785 -23.448 1.00 25.62 83 LYS A CA 1
ATOM 587 C C . LYS A 1 83 ? -4.475 37.747 -22.444 1.00 25.62 83 LYS A C 1
ATOM 589 O O . LYS A 1 83 ? -5.046 38.083 -21.415 1.00 25.62 83 LYS A O 1
ATOM 594 N N . VAL A 1 84 ? -3.282 38.209 -22.806 1.00 28.02 84 VAL A N 1
ATOM 595 C CA . VAL A 1 84 ? -2.506 39.266 -22.145 1.00 28.02 84 VAL A CA 1
ATOM 596 C C . VAL A 1 84 ? -2.847 40.608 -22.797 1.00 28.02 84 VAL A C 1
ATOM 598 O O . VAL A 1 84 ? -2.818 40.659 -24.023 1.00 28.02 84 VAL A O 1
ATOM 601 N N . ALA A 1 85 ? -3.092 41.673 -22.015 1.00 24.56 85 ALA A N 1
ATOM 602 C CA . ALA A 1 85 ? -2.715 43.064 -22.342 1.00 24.56 85 ALA A CA 1
ATOM 603 C C . ALA A 1 85 ? -3.166 44.093 -21.274 1.00 24.56 85 ALA A C 1
ATOM 605 O O . ALA A 1 85 ? -4.354 44.296 -21.047 1.00 24.56 85 ALA A O 1
ATOM 606 N N . SER A 1 86 ? -2.203 44.828 -20.711 1.00 25.75 86 SER A N 1
ATOM 607 C CA . SER A 1 86 ? -2.362 46.238 -20.281 1.00 25.75 86 SER A CA 1
ATOM 608 C C . SER A 1 86 ? -2.566 47.131 -21.537 1.00 25.75 86 SER A C 1
ATOM 610 O O . SER A 1 86 ? -2.104 46.680 -22.589 1.00 25.75 86 SER A O 1
ATOM 612 N N . PRO A 1 87 ? -3.120 48.380 -21.505 1.00 36.06 87 PRO A N 1
ATOM 613 C CA . PRO A 1 87 ? -2.801 49.409 -20.495 1.00 36.06 87 PRO A CA 1
ATOM 614 C C . PRO A 1 87 ? -3.839 50.535 -20.176 1.00 36.06 87 PRO A C 1
ATOM 616 O O . PRO A 1 87 ? -4.845 50.718 -20.844 1.00 36.06 87 PRO A O 1
ATOM 619 N N . LEU A 1 88 ? -3.492 51.336 -19.153 1.00 24.89 88 LEU A N 1
ATOM 620 C CA . LEU A 1 88 ? -3.663 52.803 -18.978 1.00 24.89 88 LEU A CA 1
ATOM 621 C C . LEU A 1 88 ? -4.912 53.564 -19.508 1.00 24.89 88 LEU A C 1
ATOM 623 O O . LEU A 1 88 ? -5.068 53.738 -20.711 1.00 24.89 88 LEU A O 1
ATOM 627 N N . GLY A 1 89 ? -5.558 54.329 -18.602 1.00 23.42 89 GLY A N 1
ATOM 628 C CA . GLY A 1 89 ? -5.718 55.788 -18.814 1.00 23.42 89 GLY A CA 1
ATOM 629 C C . GLY A 1 89 ? -7.047 56.490 -18.450 1.00 23.42 89 GLY A C 1
ATOM 630 O O . GLY A 1 89 ? -7.946 56.478 -19.272 1.00 23.42 89 GLY A O 1
ATOM 631 N N . PHE A 1 90 ? -7.055 57.237 -17.319 1.00 23.58 90 PHE A N 1
ATOM 632 C CA . PHE A 1 90 ? -7.799 58.505 -17.011 1.00 23.58 90 PHE A CA 1
ATOM 633 C C . PHE A 1 90 ? -9.350 58.559 -17.208 1.00 23.58 90 PHE A C 1
ATOM 635 O O . PHE A 1 90 ? -9.916 57.803 -17.973 1.00 23.58 90 PHE A O 1
ATOM 642 N N . VAL A 1 91 ? -10.182 59.383 -16.541 1.00 25.83 91 VAL A N 1
ATOM 643 C CA . VAL A 1 91 ? -10.125 60.766 -15.979 1.00 25.83 91 VAL A CA 1
ATOM 644 C C . VAL A 1 91 ? -11.048 60.854 -14.696 1.00 25.83 91 VAL A C 1
ATOM 646 O O . VAL A 1 91 ? -11.586 59.819 -14.309 1.00 25.83 91 VAL A O 1
ATOM 649 N N . PRO A 1 92 ? -11.226 61.992 -13.959 1.00 38.03 92 PRO A N 1
ATOM 650 C CA . PRO A 1 92 ? -11.463 61.977 -12.494 1.00 38.03 92 PRO A CA 1
ATOM 651 C C . PRO A 1 92 ? -12.738 62.705 -11.974 1.00 38.03 92 PRO A C 1
ATOM 653 O O . PRO A 1 92 ? -13.455 63.344 -12.739 1.00 38.03 92 PRO A O 1
ATOM 656 N N . GLY A 1 93 ? -12.961 62.733 -10.641 1.00 25.12 93 GLY A N 1
ATOM 657 C CA . GLY A 1 93 ? -13.970 63.618 -10.016 1.00 25.12 93 GLY A CA 1
ATOM 658 C C . GLY A 1 93 ? -14.030 63.687 -8.467 1.00 25.12 93 GLY A C 1
ATOM 659 O O . GLY A 1 93 ? -14.457 62.746 -7.820 1.00 25.12 93 GLY A O 1
ATOM 660 N N . CYS A 1 94 ? -13.708 64.865 -7.905 1.00 24.84 94 CYS A N 1
ATOM 661 C CA . CYS A 1 94 ? -14.172 65.442 -6.614 1.00 24.84 94 CYS A CA 1
ATOM 662 C C . CYS A 1 94 ? -13.777 64.891 -5.201 1.00 24.84 94 CYS A C 1
ATOM 664 O O . CYS A 1 94 ? -14.503 64.139 -4.570 1.00 24.84 94 CYS A O 1
ATOM 666 N N . ARG A 1 95 ? -12.731 65.533 -4.631 1.00 25.42 95 ARG A N 1
ATOM 667 C CA . ARG A 1 95 ? -12.617 66.168 -3.274 1.00 25.42 95 ARG A CA 1
ATOM 668 C C . ARG A 1 95 ? -12.761 65.360 -1.943 1.00 25.42 95 ARG A C 1
ATOM 670 O O . ARG A 1 95 ? -13.854 65.207 -1.425 1.00 25.42 95 ARG A O 1
ATOM 677 N N . ARG A 1 96 ? -11.586 65.050 -1.340 1.00 24.95 96 ARG A N 1
ATOM 678 C CA . ARG A 1 96 ? -11.021 65.363 0.029 1.00 24.95 96 ARG A CA 1
ATOM 679 C C . ARG A 1 96 ? -11.932 65.887 1.179 1.00 24.95 96 ARG A C 1
ATOM 681 O O . ARG A 1 96 ? -12.900 66.565 0.853 1.00 24.95 96 ARG A O 1
ATOM 688 N N . PRO A 1 97 ? -11.526 65.815 2.488 1.00 39.78 97 PRO A N 1
ATOM 689 C CA . PRO A 1 97 ? -10.182 65.533 3.085 1.00 39.78 97 PRO A CA 1
ATOM 690 C C . PRO A 1 97 ? -10.168 64.448 4.213 1.00 39.78 97 PRO A C 1
ATOM 692 O O . PRO A 1 97 ? -11.217 63.923 4.550 1.00 39.78 97 PRO A O 1
ATOM 695 N N . GLY A 1 98 ? -9.051 64.061 4.863 1.00 26.03 98 GLY A N 1
ATOM 696 C CA . GLY A 1 98 ? -7.626 64.433 4.725 1.00 26.03 98 GLY A CA 1
ATOM 697 C C . GLY A 1 98 ? -6.715 63.845 5.837 1.00 26.03 98 GLY A C 1
ATOM 698 O O . GLY A 1 98 ? -7.164 63.018 6.618 1.00 26.03 98 GLY A O 1
ATOM 699 N N . SER A 1 99 ? -5.457 64.326 5.903 1.00 30.20 99 SER A N 1
ATOM 700 C CA . SER A 1 99 ? -4.362 64.014 6.870 1.00 30.20 99 SER A CA 1
ATOM 701 C C . SER A 1 99 ? -3.898 62.544 7.005 1.00 30.20 99 SER A C 1
ATOM 703 O O . SER A 1 99 ? -4.707 61.646 7.157 1.00 30.20 99 SER A O 1
ATOM 705 N N . GLY A 1 100 ? -2.600 62.219 7.014 1.00 26.11 100 GLY A N 1
ATOM 706 C CA . GLY A 1 100 ? -1.407 63.037 6.764 1.00 26.11 100 GLY A CA 1
ATOM 707 C C . GLY A 1 100 ? -0.121 62.247 7.057 1.00 26.11 100 GLY A C 1
ATOM 708 O O . GLY A 1 100 ? -0.004 61.648 8.118 1.00 26.11 100 GLY A O 1
ATOM 709 N N . ALA A 1 101 ? 0.845 62.250 6.134 1.00 25.94 101 ALA A N 1
ATOM 710 C CA . ALA A 1 101 ? 2.159 61.627 6.318 1.00 25.94 101 ALA A CA 1
ATOM 711 C C . ALA A 1 101 ? 3.235 62.465 5.613 1.00 25.94 101 ALA A C 1
ATOM 713 O O . ALA A 1 101 ? 3.000 62.970 4.514 1.00 25.94 101 ALA A O 1
ATOM 714 N N . ALA A 1 102 ? 4.406 62.611 6.237 1.00 27.61 102 ALA A N 1
ATOM 715 C CA . ALA A 1 102 ? 5.528 63.375 5.699 1.00 27.61 102 ALA A CA 1
ATOM 716 C C . ALA A 1 102 ? 6.813 62.535 5.716 1.00 27.61 102 ALA A C 1
ATOM 718 O O . ALA A 1 102 ? 7.185 61.969 6.740 1.00 27.61 102 ALA A O 1
ATOM 719 N N . ILE A 1 103 ? 7.497 62.492 4.572 1.00 28.41 103 ILE A N 1
ATOM 720 C CA . ILE A 1 103 ? 8.825 61.897 4.385 1.00 28.41 103 ILE A CA 1
ATOM 721 C C . ILE A 1 103 ? 9.717 62.985 3.791 1.00 28.41 103 ILE A C 1
ATOM 723 O O . ILE A 1 103 ? 9.360 63.543 2.756 1.00 28.41 103 ILE A O 1
ATOM 727 N N . VAL A 1 104 ? 10.901 63.224 4.363 1.00 27.00 104 VAL A N 1
ATOM 728 C CA . VAL A 1 104 ? 12.003 63.900 3.656 1.00 27.00 104 VAL A CA 1
ATOM 729 C C . VAL A 1 104 ? 13.335 63.226 4.012 1.00 27.00 104 VAL A C 1
ATOM 731 O O . VAL A 1 104 ? 13.665 63.052 5.181 1.00 27.00 104 VAL A O 1
ATOM 734 N N . ARG A 1 105 ? 14.094 62.834 2.981 1.00 27.38 105 ARG A N 1
ATOM 735 C CA . ARG A 1 105 ? 15.485 62.336 3.061 1.00 27.38 105 ARG A CA 1
ATOM 736 C C . ARG A 1 105 ? 16.472 63.504 3.145 1.00 27.38 105 ARG A C 1
ATOM 738 O O . ARG A 1 105 ? 16.184 64.527 2.539 1.00 27.38 105 ARG A O 1
ATOM 745 N N . TRP A 1 106 ? 17.687 63.300 3.669 1.00 23.50 106 TRP A N 1
ATOM 746 C CA . TRP A 1 106 ? 18.882 64.030 3.192 1.00 23.50 106 TRP A CA 1
ATOM 747 C C . TRP A 1 106 ? 20.208 63.305 3.504 1.00 23.50 106 TRP A C 1
ATOM 749 O O . TRP A 1 106 ? 20.299 62.537 4.457 1.00 23.50 106 TRP A O 1
ATOM 759 N N . ALA A 1 107 ? 21.228 63.559 2.679 1.00 27.89 107 ALA A N 1
ATOM 760 C CA . ALA A 1 107 ? 22.639 63.150 2.806 1.00 27.89 107 ALA A CA 1
ATOM 761 C C . ALA A 1 107 ? 23.471 63.971 1.785 1.00 27.89 107 ALA A C 1
ATOM 763 O O . ALA A 1 107 ? 22.861 64.474 0.839 1.00 27.89 107 ALA A O 1
ATOM 764 N N . PRO A 1 108 ? 24.825 64.037 1.821 1.00 49.47 108 PRO A N 1
ATOM 765 C CA . PRO A 1 108 ? 25.800 63.751 2.897 1.00 49.47 108 PRO A CA 1
ATOM 766 C C . PRO A 1 108 ? 26.892 64.865 3.060 1.00 49.47 108 PRO A C 1
ATOM 768 O O . PRO A 1 108 ? 26.949 65.766 2.228 1.00 49.47 108 PRO A O 1
ATOM 771 N N . ARG A 1 109 ? 27.835 64.757 4.034 1.00 26.47 109 ARG A N 1
ATOM 772 C CA . ARG A 1 109 ? 29.326 64.923 3.868 1.00 26.47 109 ARG A CA 1
ATOM 773 C C . ARG A 1 109 ? 30.145 65.128 5.177 1.00 26.47 109 ARG A C 1
ATOM 775 O O . ARG A 1 109 ? 29.891 66.053 5.927 1.00 26.47 109 ARG A O 1
ATOM 782 N N . ARG A 1 110 ? 31.215 64.314 5.303 1.00 26.58 110 ARG A N 1
ATOM 783 C CA . ARG A 1 110 ? 32.585 64.509 5.880 1.00 26.58 110 ARG A CA 1
ATOM 784 C C . ARG A 1 110 ? 32.833 65.277 7.207 1.00 26.58 110 ARG A C 1
ATOM 786 O O . ARG A 1 110 ? 32.599 66.473 7.280 1.00 26.58 110 ARG A O 1
ATOM 793 N N . GLY A 1 111 ? 33.570 64.631 8.133 1.00 26.62 111 GLY A N 1
ATOM 794 C CA . GLY A 1 111 ? 34.255 65.287 9.269 1.00 26.62 111 GLY A CA 1
ATOM 795 C C . GLY A 1 111 ? 34.987 64.359 10.271 1.00 26.62 111 GLY A C 1
ATOM 796 O O . GLY A 1 111 ? 34.435 64.069 11.316 1.00 26.62 111 GLY A O 1
ATOM 797 N N . VAL A 1 112 ? 36.198 63.900 9.910 1.00 27.81 112 VAL A N 1
ATOM 798 C CA . VAL A 1 112 ? 37.453 63.688 10.702 1.00 27.81 112 VAL A CA 1
ATOM 799 C C . VAL A 1 112 ? 37.454 63.111 12.157 1.00 27.81 112 VAL A C 1
ATOM 801 O O . VAL A 1 112 ? 36.718 63.526 13.039 1.00 27.81 112 VAL A O 1
ATOM 804 N N . TRP A 1 113 ? 38.404 62.184 12.386 1.00 28.52 113 TRP A N 1
ATOM 805 C CA . TRP A 1 113 ? 38.809 61.451 13.618 1.00 28.52 113 TRP A CA 1
ATOM 806 C C . TRP A 1 113 ? 39.579 62.311 14.663 1.00 28.52 113 TRP A C 1
ATOM 808 O O . TRP A 1 113 ? 40.195 63.291 14.242 1.00 28.52 113 TRP A O 1
ATOM 818 N N . PRO A 1 114 ? 39.639 61.966 15.984 1.00 34.41 114 PRO A N 1
ATOM 819 C CA . PRO A 1 114 ? 40.546 60.896 16.475 1.00 34.41 114 PRO A CA 1
ATOM 820 C C . PRO A 1 114 ? 40.137 60.120 17.760 1.00 34.41 114 PRO A C 1
ATOM 822 O O . PRO A 1 114 ? 39.332 60.584 18.560 1.00 34.41 114 PRO A O 1
ATOM 825 N N . GLY A 1 115 ? 40.800 58.978 18.026 1.00 26.19 115 GLY A N 1
ATOM 826 C CA . GLY A 1 115 ? 40.849 58.375 19.374 1.00 26.19 115 GLY A CA 1
ATOM 827 C C . GLY A 1 115 ? 40.992 56.845 19.439 1.00 26.19 115 GLY A C 1
ATOM 828 O O . GLY A 1 115 ? 39.997 56.130 19.475 1.00 26.19 115 GLY A O 1
ATOM 829 N N . ASN A 1 116 ? 42.223 56.329 19.534 1.00 29.92 116 ASN A N 1
ATOM 830 C CA . ASN A 1 116 ? 42.486 54.901 19.789 1.00 29.92 116 ASN A CA 1
ATOM 831 C C . ASN A 1 116 ? 41.949 54.436 21.156 1.00 29.92 116 ASN A C 1
ATOM 833 O O . ASN A 1 116 ? 42.294 55.043 22.171 1.00 29.92 116 ASN A O 1
ATOM 837 N N . ARG A 1 117 ? 41.279 53.272 21.215 1.00 30.48 117 ARG A N 1
ATOM 838 C CA . ARG A 1 117 ? 41.273 52.405 22.414 1.00 30.48 117 ARG A CA 1
ATOM 839 C C . ARG A 1 117 ? 40.978 50.927 22.100 1.00 30.48 117 ARG A C 1
ATOM 841 O O . ARG A 1 117 ? 39.841 50.541 21.881 1.00 30.48 117 ARG A O 1
ATOM 848 N N . ILE A 1 118 ? 42.060 50.142 22.117 1.00 31.80 118 ILE A N 1
ATOM 849 C CA . ILE A 1 118 ? 42.208 48.759 22.622 1.00 31.80 118 ILE A CA 1
ATOM 850 C C . ILE A 1 118 ? 41.060 47.771 22.323 1.00 31.80 118 ILE A C 1
ATOM 852 O O . ILE A 1 118 ? 39.991 47.809 22.925 1.00 31.80 118 ILE A O 1
ATOM 856 N N . ALA A 1 119 ? 41.355 46.782 21.475 1.00 29.48 119 ALA A N 1
ATOM 857 C CA . ALA A 1 119 ? 40.455 45.678 21.159 1.00 29.48 119 ALA A CA 1
ATOM 858 C C . ALA A 1 119 ? 40.258 44.711 22.344 1.00 29.48 119 ALA A C 1
ATOM 860 O O . ALA A 1 119 ? 41.178 43.990 22.733 1.00 29.48 119 ALA A O 1
ATOM 861 N N . ALA A 1 120 ? 39.027 44.613 22.848 1.00 29.92 120 ALA A N 1
ATOM 862 C CA . ALA A 1 120 ? 38.604 43.505 23.698 1.00 29.92 120 ALA A CA 1
ATOM 863 C C . ALA A 1 120 ? 38.168 42.321 22.819 1.00 29.92 120 ALA A C 1
ATOM 865 O O . ALA A 1 120 ? 37.089 42.340 22.223 1.00 29.92 120 ALA A O 1
ATOM 866 N N . ARG A 1 121 ? 38.994 41.269 22.739 1.00 28.59 121 ARG A N 1
ATOM 867 C CA . ARG A 1 121 ? 38.607 39.996 22.108 1.00 28.59 121 ARG A CA 1
ATOM 868 C C . ARG A 1 121 ? 37.515 39.316 22.940 1.00 28.59 121 ARG A C 1
ATOM 870 O O . ARG A 1 121 ? 37.814 38.520 23.827 1.00 28.59 121 ARG A O 1
ATOM 877 N N . ARG A 1 122 ? 36.242 39.584 22.635 1.00 29.58 122 ARG A N 1
ATOM 878 C CA . ARG A 1 122 ? 35.156 38.682 23.039 1.00 29.58 122 ARG A CA 1
ATOM 879 C C . ARG A 1 122 ? 35.307 37.383 22.253 1.00 29.58 122 ARG A C 1
ATOM 881 O O . ARG A 1 122 ? 35.133 37.368 21.039 1.00 29.58 122 ARG A O 1
ATOM 888 N N . SER A 1 123 ? 35.644 36.313 22.967 1.00 29.77 123 SER A N 1
ATOM 889 C CA . SER A 1 123 ? 35.532 34.943 22.473 1.00 29.77 123 SER A CA 1
ATOM 890 C C . SER A 1 123 ? 34.066 34.672 22.134 1.00 29.77 123 SER A C 1
ATOM 892 O O . SER A 1 123 ? 33.245 34.445 23.023 1.00 29.77 123 SER A O 1
ATOM 894 N N . ILE A 1 124 ? 33.727 34.755 20.848 1.00 34.34 124 ILE A N 1
ATOM 895 C CA . ILE A 1 124 ? 32.474 34.211 20.336 1.00 34.34 124 ILE A CA 1
ATOM 896 C C . ILE A 1 124 ? 32.679 32.698 20.336 1.00 34.34 124 ILE A C 1
ATOM 898 O O . ILE A 1 124 ? 33.367 32.165 19.465 1.00 34.34 124 ILE A O 1
ATOM 902 N N . ARG A 1 125 ? 32.121 32.007 21.339 1.00 27.98 125 ARG A N 1
ATOM 903 C CA . ARG A 1 125 ? 31.912 30.560 21.221 1.00 27.98 125 ARG A CA 1
ATOM 904 C C . ARG A 1 125 ? 31.090 30.334 19.946 1.00 27.98 125 ARG A C 1
ATOM 906 O O . ARG A 1 125 ? 30.114 31.068 19.762 1.00 27.98 125 ARG A O 1
ATOM 913 N N . PRO A 1 126 ? 31.445 29.367 19.081 1.00 30.31 126 PRO A N 1
ATOM 914 C CA . PRO A 1 126 ? 30.530 28.976 18.019 1.00 30.31 126 PRO A CA 1
ATOM 915 C C . PRO A 1 126 ? 29.200 28.569 18.671 1.00 30.31 126 PRO A C 1
ATOM 917 O O . PRO A 1 126 ? 29.231 27.992 19.767 1.00 30.31 126 PRO A O 1
ATOM 920 N N . PRO A 1 127 ? 28.043 28.873 18.057 1.00 30.36 127 PRO A N 1
ATOM 921 C CA . PRO A 1 127 ? 26.789 28.312 18.528 1.00 30.36 127 PRO A CA 1
ATOM 922 C C . PRO A 1 127 ? 26.944 26.793 18.510 1.00 30.36 127 PRO A C 1
ATOM 924 O O . PRO A 1 127 ? 27.278 26.206 17.481 1.00 30.36 127 PRO A O 1
ATOM 927 N N . THR A 1 128 ? 26.775 26.164 19.669 1.00 30.73 128 THR A N 1
ATOM 928 C CA . THR A 1 128 ? 26.735 24.709 19.767 1.00 30.73 128 THR A CA 1
ATOM 929 C C . THR A 1 128 ? 25.587 24.231 18.894 1.00 30.73 128 THR A C 1
ATOM 931 O O . THR A 1 128 ? 24.436 24.567 19.173 1.00 30.73 128 THR A O 1
ATOM 934 N N . ALA A 1 129 ? 25.910 23.483 17.837 1.00 35.12 129 ALA A N 1
ATOM 935 C CA . ALA A 1 129 ? 24.950 22.818 16.964 1.00 35.12 129 ALA A CA 1
ATOM 936 C C . ALA A 1 129 ? 24.288 21.661 17.730 1.00 35.12 129 ALA A C 1
ATOM 938 O O .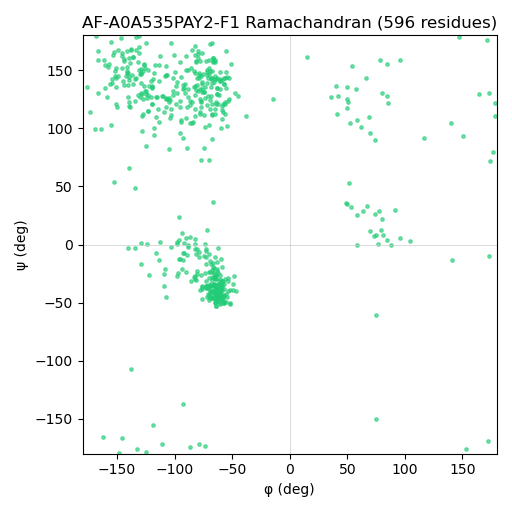 ALA A 1 129 ? 24.608 20.493 17.557 1.00 35.12 129 ALA A O 1
ATOM 939 N N . ALA A 1 130 ? 23.429 22.063 18.657 1.00 32.84 130 ALA A N 1
ATOM 940 C CA . ALA A 1 130 ? 22.538 21.271 19.479 1.00 32.84 130 ALA A CA 1
ATOM 941 C C . ALA A 1 130 ? 21.353 22.183 19.836 1.00 32.84 130 ALA A C 1
ATOM 943 O O . ALA A 1 130 ? 21.017 22.387 21.001 1.00 32.84 130 ALA A O 1
ATOM 944 N N . ALA A 1 131 ? 20.723 22.758 18.804 1.00 30.44 131 ALA A N 1
ATOM 945 C CA . ALA A 1 131 ? 19.272 22.776 18.851 1.00 30.44 131 ALA A CA 1
ATOM 946 C C . ALA A 1 131 ? 18.893 21.298 18.959 1.00 30.44 131 ALA A C 1
ATOM 948 O O . ALA A 1 131 ? 19.251 20.523 18.070 1.00 30.44 131 ALA A O 1
ATOM 949 N N . ALA A 1 132 ? 18.305 20.898 20.088 1.00 33.50 132 ALA A N 1
ATOM 950 C CA . ALA A 1 132 ? 17.666 19.597 20.150 1.00 33.50 132 ALA A CA 1
ATOM 951 C C . ALA A 1 132 ? 16.705 19.555 18.961 1.00 33.50 132 ALA A C 1
ATOM 953 O O . ALA A 1 132 ? 15.925 20.495 18.784 1.00 33.50 132 ALA A O 1
ATOM 954 N N . ALA A 1 133 ? 16.823 18.534 18.112 1.00 37.78 133 ALA A N 1
ATOM 955 C CA . ALA A 1 133 ? 15.745 18.264 17.184 1.00 37.78 133 ALA A CA 1
ATOM 956 C C . ALA A 1 133 ? 14.505 18.069 18.060 1.00 37.78 133 ALA A C 1
ATOM 958 O O . ALA A 1 133 ? 14.546 17.244 18.975 1.00 37.78 133 ALA A O 1
ATOM 959 N N . GLU A 1 134 ? 13.455 18.865 17.844 1.00 45.03 134 GLU A N 1
ATOM 960 C CA . GLU A 1 134 ? 12.140 18.465 18.330 1.00 45.03 134 GLU A CA 1
ATOM 961 C C . GLU A 1 134 ? 11.872 17.129 17.649 1.00 45.03 13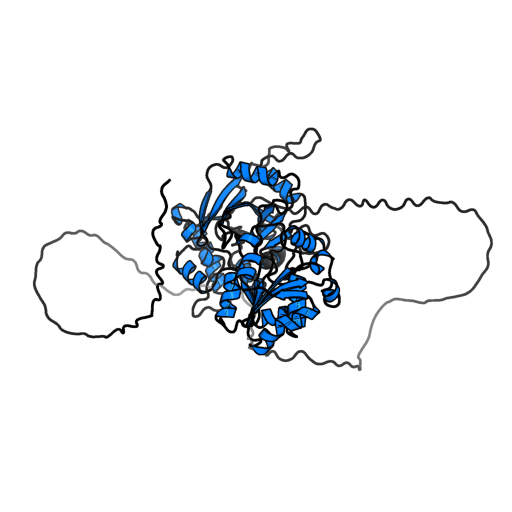4 GLU A C 1
ATOM 963 O O . GLU A 1 134 ? 11.779 17.046 16.423 1.00 45.03 134 GLU A O 1
ATOM 968 N N . GLU A 1 135 ? 11.941 16.068 18.448 1.00 54.84 135 GLU A N 1
ATOM 969 C CA . GLU A 1 135 ? 11.880 14.707 17.954 1.00 54.84 135 GLU A CA 1
ATOM 970 C C . GLU A 1 135 ? 10.520 14.541 17.276 1.00 54.84 135 GLU A C 1
ATOM 972 O O . GLU A 1 135 ? 9.491 14.954 17.817 1.00 54.84 135 GLU A O 1
ATOM 977 N N . LEU A 1 136 ? 10.531 14.047 16.037 1.00 68.50 136 LEU A N 1
ATOM 978 C CA . LEU A 1 136 ? 9.363 14.051 15.158 1.00 68.50 136 LEU A CA 1
ATOM 979 C C . LEU A 1 136 ? 8.404 12.934 15.579 1.00 68.50 136 LEU A C 1
ATOM 981 O O . LEU A 1 136 ? 8.317 11.899 14.924 1.00 68.50 136 LEU A O 1
ATOM 985 N N . VAL A 1 137 ? 7.738 13.149 16.715 1.00 79.06 137 VAL A N 1
ATOM 986 C CA . VAL A 1 137 ? 6.887 12.189 17.422 1.00 79.06 137 VAL A CA 1
ATOM 987 C C . VAL A 1 137 ? 5.471 12.223 16.832 1.00 79.06 137 VAL A C 1
ATOM 989 O O . VAL A 1 137 ? 4.703 13.154 17.109 1.00 79.06 137 VAL A O 1
ATOM 992 N N . PRO A 1 138 ? 5.073 11.221 16.028 1.00 90.88 138 PRO A N 1
ATOM 993 C CA . PRO A 1 138 ? 3.708 11.109 15.540 1.00 90.88 138 PRO A CA 1
ATOM 994 C C . PRO A 1 138 ? 2.770 10.796 16.711 1.00 90.88 138 PRO A C 1
ATOM 996 O O . PRO A 1 138 ? 3.087 10.021 17.609 1.00 90.88 138 PRO A O 1
ATOM 999 N N . THR A 1 139 ? 1.558 11.353 16.704 1.00 94.12 139 THR A N 1
ATOM 1000 C CA . THR A 1 139 ? 0.547 10.962 17.698 1.00 94.12 139 THR A CA 1
ATOM 1001 C C . THR A 1 139 ? -0.221 9.735 17.205 1.00 94.12 139 THR A C 1
ATOM 1003 O O . THR A 1 139 ? -1.107 9.854 16.353 1.00 94.12 139 THR A O 1
ATOM 1006 N N . ILE A 1 140 ? 0.087 8.567 17.769 1.00 95.69 140 ILE A N 1
ATOM 1007 C CA . ILE A 1 140 ? -0.658 7.319 17.561 1.00 95.69 140 ILE A CA 1
ATOM 1008 C C . ILE A 1 140 ? -1.618 7.095 18.739 1.00 95.69 140 ILE A C 1
ATOM 1010 O O . ILE A 1 140 ? -1.251 7.300 19.894 1.00 95.69 140 ILE A O 1
ATOM 1014 N N . LYS A 1 141 ? -2.865 6.688 18.464 1.00 93.81 141 LYS A N 1
ATOM 1015 C CA . LYS A 1 141 ? -3.884 6.431 19.496 1.00 93.81 141 LYS A CA 1
ATOM 1016 C C . LYS A 1 141 ? -4.660 5.122 19.292 1.00 93.81 141 LYS A C 1
ATOM 1018 O O . LYS A 1 141 ? -5.027 4.795 18.157 1.00 93.81 141 LYS A O 1
ATOM 1023 N N . PRO A 1 142 ? -4.998 4.405 20.382 1.00 95.19 142 PRO A N 1
ATOM 1024 C CA . PRO A 1 142 ? -6.011 3.355 20.353 1.00 95.19 142 PRO A CA 1
ATOM 1025 C C . PRO A 1 142 ? -7.388 3.948 20.035 1.00 95.19 142 PRO A C 1
ATOM 1027 O O . PRO A 1 142 ? -7.643 5.139 20.233 1.00 95.19 142 PRO A O 1
ATOM 1030 N N . PHE A 1 143 ? -8.311 3.123 19.550 1.00 94.88 143 PHE A N 1
ATOM 1031 C CA . PHE A 1 143 ? -9.662 3.573 19.218 1.00 94.88 143 PHE A CA 1
ATOM 1032 C C . PHE A 1 143 ? -10.705 2.477 19.403 1.00 94.88 143 PHE A C 1
ATOM 1034 O O . PHE A 1 143 ? -10.388 1.307 19.586 1.00 94.88 143 PHE A O 1
ATOM 1041 N N . ARG A 1 144 ? -11.976 2.883 19.381 1.00 95.06 144 ARG A N 1
ATOM 1042 C CA . ARG A 1 144 ? -13.129 1.980 19.384 1.00 95.06 144 ARG A CA 1
ATOM 1043 C C . ARG A 1 144 ? -13.529 1.704 17.938 1.00 95.06 144 ARG A C 1
ATOM 1045 O O . ARG A 1 144 ? -14.283 2.498 17.366 1.00 95.06 144 ARG A O 1
ATOM 1052 N N . ALA A 1 145 ? -12.994 0.641 17.342 1.00 96.50 145 ALA A N 1
ATOM 1053 C CA . ALA A 1 145 ? -13.339 0.270 15.976 1.00 96.50 145 ALA A CA 1
ATOM 1054 C C . ALA A 1 145 ? -14.805 -0.143 15.848 1.00 96.50 145 ALA A C 1
ATOM 1056 O O . ALA A 1 145 ? -15.453 -0.574 16.805 1.00 96.50 145 ALA A O 1
ATOM 1057 N N . ILE A 1 146 ? -15.299 -0.030 14.621 1.00 97.31 146 ILE A N 1
ATOM 1058 C CA . ILE A 1 146 ? -16.475 -0.754 14.158 1.00 97.31 146 ILE A CA 1
ATOM 1059 C C . ILE A 1 146 ? -15.984 -2.048 13.515 1.00 97.31 146 ILE A C 1
ATOM 1061 O O . ILE A 1 146 ? -15.039 -2.020 12.721 1.00 97.31 146 ILE A O 1
ATOM 1065 N N . ARG A 1 147 ? -16.617 -3.169 13.856 1.00 97.00 147 ARG A N 1
ATOM 1066 C CA . ARG A 1 147 ? -16.311 -4.500 13.314 1.00 97.00 147 ARG A CA 1
ATOM 1067 C C . ARG A 1 147 ? -17.611 -5.227 12.979 1.00 97.00 147 ARG A C 1
ATOM 1069 O O . ARG A 1 147 ? -18.675 -4.835 13.452 1.00 97.00 147 ARG A O 1
ATOM 1076 N N . TYR A 1 148 ? -17.527 -6.262 12.147 1.00 97.50 148 TYR A N 1
ATOM 1077 C CA . TYR A 1 148 ? -18.657 -7.164 11.918 1.00 97.50 148 TYR A CA 1
ATOM 1078 C C . TYR A 1 148 ? -18.976 -7.972 13.175 1.00 97.50 148 TYR A C 1
ATOM 1080 O O . TYR A 1 148 ? -18.065 -8.507 13.813 1.00 97.50 148 TYR A O 1
ATOM 1088 N N . GLU A 1 149 ? -20.267 -8.128 13.458 1.00 95.50 149 GLU A N 1
ATOM 1089 C CA . GLU A 1 149 ? -20.748 -9.172 14.359 1.00 95.50 149 GLU A CA 1
ATOM 1090 C C . GLU A 1 149 ? -20.749 -10.508 13.614 1.00 95.50 149 GLU A C 1
ATOM 1092 O O . GLU A 1 149 ? -21.445 -10.673 12.607 1.00 95.50 149 GLU A O 1
ATOM 1097 N N . LEU A 1 150 ? -19.955 -11.466 14.102 1.00 90.50 150 LEU A N 1
ATOM 1098 C CA . LEU A 1 150 ? -19.760 -12.773 13.464 1.00 90.50 150 LEU A CA 1
ATOM 1099 C C . LEU A 1 150 ? -21.088 -13.518 13.275 1.00 90.50 150 LEU A C 1
ATOM 1101 O O . LEU A 1 150 ? -21.371 -13.981 12.172 1.00 90.50 150 LEU A O 1
ATOM 1105 N N . ASP A 1 151 ? -21.952 -13.529 14.290 1.00 91.19 151 ASP A N 1
ATOM 1106 C CA . ASP A 1 151 ? -23.275 -14.167 14.230 1.00 91.19 151 ASP A CA 1
ATOM 1107 C C . ASP A 1 151 ? -24.200 -13.537 13.166 1.00 91.19 151 ASP A C 1
ATOM 1109 O O . ASP A 1 151 ? -25.097 -14.199 12.641 1.00 91.19 151 ASP A O 1
ATOM 1113 N N . ALA A 1 152 ? -23.976 -12.268 12.802 1.00 91.94 152 ALA A N 1
ATOM 1114 C CA . ALA A 1 152 ? -24.784 -11.532 11.828 1.00 91.94 152 ALA A CA 1
ATOM 1115 C C . ALA A 1 152 ? -24.301 -11.678 10.369 1.00 91.94 152 ALA A C 1
ATOM 1117 O O . ALA A 1 152 ? -24.996 -11.212 9.452 1.00 91.94 152 ALA A O 1
ATOM 1118 N N . VAL A 1 153 ? -23.128 -12.286 10.140 1.00 93.50 153 VAL A N 1
ATOM 1119 C CA . VAL A 1 153 ? -22.527 -12.502 8.804 1.00 93.50 153 VAL A CA 1
ATOM 1120 C C . VAL A 1 153 ? -22.085 -13.946 8.534 1.00 93.50 153 VAL A C 1
ATOM 1122 O O . VAL A 1 153 ? -21.892 -14.306 7.375 1.00 93.50 153 VAL A O 1
ATOM 1125 N N . GLY A 1 154 ? -21.944 -14.777 9.568 1.00 90.94 154 GLY A N 1
ATOM 1126 C CA . GLY A 1 154 ? -21.500 -16.171 9.501 1.00 90.94 154 GLY A CA 1
ATOM 1127 C C . GLY A 1 154 ? -19.997 -16.327 9.261 1.00 90.94 154 GLY A C 1
ATOM 1128 O O . GLY A 1 154 ? -19.296 -16.900 10.089 1.00 90.94 154 GLY A O 1
ATOM 1129 N N . ASP A 1 155 ? -19.500 -15.813 8.135 1.00 92.06 155 ASP A N 1
ATOM 1130 C CA . ASP A 1 155 ? -18.102 -15.937 7.713 1.00 92.06 155 ASP A CA 1
ATOM 1131 C C . ASP A 1 155 ? -17.553 -14.588 7.226 1.00 92.06 155 ASP A C 1
ATOM 1133 O O . ASP A 1 155 ? -18.077 -13.969 6.294 1.00 92.06 155 ASP A O 1
ATOM 1137 N N . LEU A 1 156 ? -16.458 -14.141 7.847 1.00 94.88 156 LEU A N 1
ATOM 1138 C CA . LEU A 1 156 ? -15.792 -12.892 7.495 1.00 94.88 156 LEU A CA 1
ATOM 1139 C C . LEU A 1 156 ? -15.182 -12.927 6.082 1.00 94.88 156 LEU A C 1
ATOM 1141 O O . LEU A 1 156 ? -15.171 -11.888 5.424 1.00 94.88 156 LEU A O 1
ATOM 1145 N N . ALA A 1 157 ? -14.781 -14.093 5.557 1.00 93.56 157 ALA A N 1
ATOM 1146 C CA . ALA A 1 157 ? -14.257 -14.238 4.190 1.00 93.56 157 ALA A CA 1
ATOM 1147 C C . ALA A 1 157 ? -15.291 -13.878 3.099 1.00 93.56 157 ALA A C 1
ATOM 1149 O O . ALA A 1 157 ? -14.936 -13.504 1.971 1.00 93.56 157 ALA A O 1
ATOM 1150 N N . LEU A 1 158 ? -16.584 -13.955 3.436 1.00 95.19 158 LEU A N 1
ATOM 1151 C CA . LEU A 1 158 ? -17.684 -13.544 2.563 1.00 95.19 158 LEU A CA 1
ATOM 1152 C C . LEU A 1 158 ? -17.910 -12.026 2.579 1.00 95.19 158 LEU A C 1
ATOM 1154 O O . LEU A 1 158 ? -18.434 -11.490 1.597 1.00 95.19 158 LEU A O 1
ATOM 1158 N N . VAL A 1 159 ? -17.521 -11.329 3.655 1.00 96.69 159 VAL A N 1
ATOM 1159 C CA . VAL A 1 159 ? -17.839 -9.906 3.882 1.00 96.69 159 VAL A CA 1
ATOM 1160 C C . VAL A 1 159 ? -16.657 -8.937 3.865 1.00 96.69 159 VAL A C 1
ATOM 1162 O O . VAL A 1 159 ? -16.882 -7.732 3.746 1.00 96.69 159 VAL A O 1
ATOM 1165 N N . THR A 1 160 ? -15.417 -9.416 3.917 1.00 96.62 160 THR A N 1
ATOM 1166 C CA . THR A 1 160 ? -14.215 -8.603 3.662 1.00 96.62 160 THR A CA 1
ATOM 1167 C C . THR A 1 160 ? -13.893 -8.511 2.165 1.00 96.62 160 THR A C 1
ATOM 1169 O O . THR A 1 160 ? -14.424 -9.266 1.344 1.00 96.62 160 THR A O 1
ATOM 1172 N N . SER A 1 161 ? -12.997 -7.595 1.800 1.00 96.06 161 SER A N 1
ATOM 1173 C CA . SER A 1 161 ? -12.438 -7.466 0.448 1.00 96.06 161 SER A CA 1
ATOM 1174 C C . SER A 1 161 ? -10.973 -7.014 0.511 1.00 96.06 161 SER A C 1
ATOM 1176 O O . SER A 1 161 ? -10.551 -6.484 1.544 1.00 96.06 161 SER A O 1
ATOM 1178 N N . PRO A 1 162 ? -10.204 -7.136 -0.586 1.00 93.94 162 PRO A N 1
ATOM 1179 C CA . PRO A 1 162 ? -9.018 -6.305 -0.795 1.00 93.94 162 PRO A CA 1
ATOM 1180 C C . PRO A 1 162 ? -9.370 -4.803 -0.707 1.00 93.94 162 PRO A C 1
ATOM 1182 O O . PRO A 1 162 ? -10.558 -4.450 -0.748 1.00 93.94 162 PRO A O 1
ATOM 1185 N N . PRO A 1 163 ? -8.382 -3.899 -0.592 1.00 91.69 163 PRO A N 1
ATOM 1186 C CA . PRO A 1 163 ? -8.650 -2.468 -0.628 1.00 91.69 163 PRO A CA 1
ATOM 1187 C C . PRO A 1 163 ? -9.090 -2.024 -2.030 1.00 91.69 163 PRO A C 1
ATOM 1189 O O . PRO A 1 163 ? -8.685 -2.597 -3.043 1.00 91.69 163 PRO A O 1
ATOM 1192 N N . TYR A 1 164 ? -9.925 -0.984 -2.084 1.00 91.25 164 TYR A N 1
ATOM 1193 C CA . TYR A 1 164 ? -10.544 -0.460 -3.312 1.00 91.25 164 TYR A CA 1
ATOM 1194 C C . TYR A 1 164 ? -9.595 -0.225 -4.510 1.00 91.25 164 TYR A C 1
ATOM 1196 O O . TYR A 1 164 ? -10.051 -0.253 -5.649 1.00 91.25 164 TYR A O 1
ATOM 1204 N N . ASP A 1 165 ? -8.306 0.033 -4.277 1.00 87.56 165 ASP A N 1
ATOM 1205 C CA . ASP A 1 165 ? -7.312 0.421 -5.284 1.00 87.56 165 ASP A CA 1
ATOM 1206 C C . ASP A 1 165 ? -6.592 -0.754 -5.968 1.00 87.56 165 ASP A C 1
ATOM 1208 O O . ASP A 1 165 ? -5.796 -0.527 -6.883 1.00 87.56 165 ASP A O 1
ATOM 1212 N N . VAL A 1 166 ? -6.883 -1.998 -5.565 1.00 88.25 166 VAL A N 1
ATOM 1213 C CA . VAL A 1 166 ? -6.392 -3.217 -6.242 1.00 88.25 166 VAL A CA 1
ATOM 1214 C C . VAL A 1 166 ? -7.499 -4.079 -6.860 1.00 88.25 166 VAL A C 1
ATOM 1216 O O . VAL A 1 166 ? -7.180 -5.021 -7.581 1.00 88.25 166 VAL A O 1
ATOM 1219 N N . ILE A 1 167 ? -8.775 -3.758 -6.617 1.00 91.69 167 ILE A N 1
ATOM 1220 C CA . ILE A 1 167 ? -9.923 -4.529 -7.117 1.00 91.69 167 ILE A CA 1
ATOM 1221 C C . ILE A 1 167 ? -10.161 -4.232 -8.606 1.00 91.69 167 ILE A C 1
ATOM 1223 O O . ILE A 1 167 ? -10.413 -3.089 -8.994 1.00 91.69 167 ILE A O 1
ATOM 1227 N N . LEU A 1 168 ? -10.160 -5.274 -9.441 1.00 90.69 168 LEU A N 1
ATOM 1228 C CA . LEU A 1 168 ? -10.505 -5.177 -10.869 1.00 90.69 168 LEU A CA 1
ATOM 1229 C C . LEU A 1 168 ? -12.035 -5.187 -11.100 1.00 90.69 168 LEU A C 1
ATOM 1231 O O . LEU A 1 168 ? -12.765 -5.722 -10.267 1.00 90.69 168 LEU A O 1
ATOM 1235 N N . PRO A 1 169 ? -12.569 -4.675 -12.230 1.00 91.94 169 PRO A N 1
ATOM 1236 C CA . PRO A 1 169 ? -14.021 -4.626 -12.486 1.00 91.94 169 PRO A CA 1
ATOM 1237 C C . PRO A 1 169 ? -14.735 -5.992 -12.451 1.00 91.94 169 PRO A C 1
ATOM 1239 O O . PRO A 1 169 ? -15.906 -6.095 -12.079 1.00 91.94 169 PRO A O 1
ATOM 1242 N N . GLU A 1 170 ? -14.049 -7.064 -12.835 1.00 92.62 170 GLU A N 1
ATOM 1243 C CA . GLU A 1 170 ? -14.536 -8.449 -12.776 1.00 92.62 170 GLU A CA 1
ATOM 1244 C C . GLU A 1 170 ? -14.627 -8.927 -11.324 1.00 92.62 170 GLU A C 1
ATOM 1246 O O . GLU A 1 170 ? -15.637 -9.501 -10.909 1.00 92.62 170 GLU A O 1
ATOM 1251 N N . GLU A 1 171 ? -13.590 -8.637 -10.538 1.00 93.75 171 GLU A N 1
ATOM 1252 C CA . GLU A 1 171 ? -13.515 -8.969 -9.120 1.00 93.75 171 GLU A CA 1
ATOM 1253 C C . GLU A 1 171 ? -14.521 -8.153 -8.302 1.00 93.75 171 GLU A C 1
ATOM 1255 O O . GLU A 1 171 ? -15.201 -8.701 -7.438 1.00 93.75 171 GLU A O 1
ATOM 1260 N N . HIS A 1 172 ? -14.702 -6.870 -8.624 1.00 96.38 172 HIS A N 1
ATOM 1261 C CA . HIS A 1 172 ? -15.708 -5.996 -8.023 1.00 96.38 172 HIS A CA 1
ATOM 1262 C C . HIS A 1 172 ? -17.107 -6.595 -8.159 1.00 96.38 172 HIS A C 1
ATOM 1264 O O . HIS A 1 172 ? -17.813 -6.770 -7.165 1.00 96.38 172 HIS A O 1
ATOM 1270 N N . ARG A 1 173 ? -17.475 -7.018 -9.376 1.00 95.88 173 ARG A N 1
ATOM 1271 C CA . ARG A 1 173 ? -18.737 -7.725 -9.639 1.00 95.88 173 ARG A CA 1
ATOM 1272 C C . ARG A 1 173 ? -18.831 -9.041 -8.864 1.00 95.88 173 ARG A C 1
ATOM 1274 O O . ARG A 1 173 ? -19.897 -9.342 -8.326 1.00 95.88 173 ARG A O 1
ATOM 1281 N N . ALA A 1 174 ? -17.739 -9.797 -8.749 1.00 95.88 174 ALA A N 1
ATOM 1282 C CA . ALA A 1 174 ? -17.704 -11.032 -7.965 1.00 95.88 174 ALA A CA 1
ATOM 1283 C C . ALA A 1 174 ? -17.875 -10.785 -6.451 1.00 95.88 174 ALA A C 1
ATOM 1285 O O . ALA A 1 174 ? -18.633 -11.505 -5.804 1.00 95.88 174 ALA A O 1
ATOM 1286 N N . LEU A 1 175 ? -17.244 -9.754 -5.881 1.00 96.56 175 LEU A N 1
ATOM 1287 C CA . LEU A 1 175 ? -17.381 -9.349 -4.474 1.00 96.56 175 LEU A CA 1
ATOM 1288 C C . LEU A 1 175 ? -18.800 -8.842 -4.168 1.00 96.56 175 LEU A C 1
ATOM 1290 O O . LEU A 1 175 ? -19.394 -9.226 -3.160 1.00 96.56 175 LEU A O 1
ATOM 1294 N N . LEU A 1 176 ? -19.385 -8.051 -5.074 1.00 96.75 176 LEU A N 1
ATOM 1295 C CA . LEU A 1 176 ? -20.782 -7.609 -4.993 1.00 96.75 176 LEU A CA 1
ATOM 1296 C C . LEU A 1 176 ? -21.777 -8.776 -5.103 1.00 96.75 176 LEU A C 1
ATOM 1298 O O . LEU A 1 176 ? -22.862 -8.690 -4.528 1.00 96.75 176 LEU A O 1
ATOM 1302 N N . ALA A 1 177 ? -21.440 -9.851 -5.816 1.00 96.81 177 ALA A N 1
ATOM 1303 C CA . ALA A 1 177 ? -22.257 -11.063 -5.880 1.00 96.81 177 ALA A CA 1
ATOM 1304 C C . ALA A 1 177 ? -22.036 -12.005 -4.678 1.00 96.81 177 ALA A C 1
ATOM 1306 O O . ALA A 1 177 ? -22.953 -12.735 -4.309 1.00 96.81 177 ALA A O 1
ATOM 1307 N N . ARG A 1 178 ? -20.848 -11.977 -4.050 1.00 96.06 178 ARG A N 1
ATOM 1308 C CA . ARG A 1 178 ? -20.433 -12.898 -2.975 1.00 96.06 178 ARG A CA 1
ATOM 1309 C C . ARG A 1 178 ? -21.327 -12.822 -1.740 1.00 96.06 178 ARG A C 1
ATOM 1311 O O . ARG A 1 178 ? -21.707 -13.861 -1.209 1.00 96.06 178 ARG A O 1
ATOM 1318 N N . HIS A 1 179 ? -21.651 -11.615 -1.270 1.00 97.00 179 HIS A N 1
ATOM 1319 C CA . HIS A 1 179 ? -22.503 -11.437 -0.091 1.00 97.00 179 HIS A CA 1
ATOM 1320 C C . HIS A 1 179 ? -23.252 -10.088 -0.096 1.00 97.00 179 HIS A C 1
ATOM 1322 O O . HIS A 1 179 ? -22.679 -9.058 -0.477 1.00 97.00 179 HIS A O 1
ATOM 1328 N N . PRO A 1 180 ? -24.518 -10.015 0.369 1.00 96.44 180 PRO A N 1
ATOM 1329 C CA . PRO A 1 180 ? -25.232 -8.744 0.523 1.00 96.44 180 PRO A CA 1
ATOM 1330 C C . PRO A 1 180 ? -24.519 -7.779 1.480 1.00 96.44 180 PRO A C 1
ATOM 1332 O O . PRO A 1 180 ? -24.531 -6.578 1.231 1.00 96.44 180 PRO A O 1
ATOM 1335 N N . LYS A 1 181 ? -23.839 -8.294 2.511 1.00 97.69 181 LYS A N 1
ATOM 1336 C CA . LYS A 1 181 ? -23.090 -7.500 3.500 1.00 97.69 181 LYS A CA 1
ATOM 1337 C C . LYS A 1 181 ? -21.585 -7.366 3.199 1.00 97.69 181 LYS A C 1
ATOM 1339 O O . LYS A 1 181 ? -20.809 -7.217 4.127 1.00 97.69 181 LYS A O 1
ATOM 1344 N N . ASN A 1 182 ? -21.132 -7.501 1.945 1.00 97.81 182 ASN A N 1
ATOM 1345 C CA . ASN A 1 182 ? -19.700 -7.353 1.636 1.00 97.81 182 ASN A CA 1
ATOM 1346 C C . ASN A 1 182 ? -19.247 -5.880 1.678 1.00 97.81 182 ASN A C 1
ATOM 1348 O O . ASN A 1 182 ? -19.870 -5.017 1.055 1.00 97.81 182 ASN A O 1
ATOM 1352 N N . VAL A 1 183 ? -18.140 -5.611 2.381 1.00 97.88 183 VAL A N 1
ATOM 1353 C CA . VAL A 1 183 ? -17.574 -4.272 2.630 1.00 97.88 183 VAL A CA 1
ATOM 1354 C C . VAL A 1 183 ? -17.223 -3.514 1.354 1.00 97.88 183 VAL A C 1
ATOM 1356 O O . VAL A 1 183 ? -17.172 -2.287 1.380 1.00 97.88 183 VAL A O 1
ATOM 1359 N N . VAL A 1 184 ? -17.069 -4.198 0.216 1.00 97.56 184 VAL A N 1
ATOM 1360 C CA . VAL A 1 184 ? -16.902 -3.551 -1.090 1.00 97.56 184 VAL A CA 1
ATOM 1361 C C . VAL A 1 184 ? -18.031 -2.550 -1.375 1.00 97.56 184 VAL A C 1
ATOM 1363 O O . VAL A 1 184 ? -17.787 -1.528 -1.997 1.00 97.56 184 VAL A O 1
ATOM 1366 N N . ARG A 1 185 ? -19.247 -2.748 -0.838 1.00 97.81 185 ARG A N 1
ATOM 1367 C CA . ARG A 1 185 ? -20.358 -1.775 -0.949 1.00 97.81 185 ARG A CA 1
ATOM 1368 C C . ARG A 1 185 ? -20.122 -0.458 -0.205 1.00 97.81 185 ARG A C 1
ATOM 1370 O O . ARG A 1 185 ? -20.861 0.495 -0.434 1.00 97.81 185 ARG A O 1
ATOM 1377 N N . LEU A 1 186 ? -19.150 -0.429 0.701 1.00 97.62 186 LEU A N 1
ATOM 1378 C CA . LEU A 1 186 ? -18.763 0.729 1.500 1.00 97.62 186 LEU A CA 1
ATOM 1379 C C . LEU A 1 186 ? -17.428 1.312 1.030 1.00 97.62 186 LEU A C 1
ATOM 1381 O O . LEU A 1 186 ? -17.338 2.520 0.874 1.00 97.62 186 LEU A O 1
ATOM 1385 N N . ASP A 1 187 ? -16.411 0.480 0.780 1.00 96.50 187 ASP A N 1
ATOM 1386 C CA . ASP A 1 187 ? -15.074 0.935 0.354 1.00 96.50 187 ASP A CA 1
ATOM 1387 C C . ASP A 1 187 ? -15.015 1.225 -1.163 1.00 96.50 187 ASP A C 1
ATOM 1389 O O . ASP A 1 187 ? -14.314 2.136 -1.595 1.00 96.50 187 ASP A O 1
ATOM 1393 N N . LEU A 1 188 ? -15.799 0.529 -1.992 1.00 96.50 188 LEU A N 1
ATOM 1394 C CA . LEU A 1 188 ? -15.891 0.750 -3.443 1.00 96.50 188 LEU A CA 1
ATOM 1395 C C . LEU A 1 188 ? -17.356 0.635 -3.925 1.00 96.50 188 LEU A C 1
ATOM 1397 O O . LEU A 1 188 ? -17.705 -0.311 -4.635 1.00 96.50 188 LEU A O 1
ATOM 1401 N N . PRO A 1 189 ? -18.256 1.552 -3.516 1.00 95.62 189 PRO A N 1
ATOM 1402 C CA . PRO A 1 189 ? -19.666 1.481 -3.890 1.00 95.62 189 PRO A CA 1
ATOM 1403 C C . PRO A 1 189 ? -19.849 1.558 -5.409 1.00 95.62 189 PRO A C 1
ATOM 1405 O O . PRO A 1 189 ? -19.263 2.411 -6.071 1.00 95.62 189 PRO A O 1
ATOM 1408 N N . ALA A 1 190 ? -20.688 0.673 -5.948 1.00 92.44 190 ALA A N 1
ATOM 1409 C CA . ALA A 1 190 ? -20.992 0.633 -7.372 1.00 92.44 190 ALA A CA 1
ATOM 1410 C C . ALA A 1 190 ? -21.870 1.811 -7.822 1.00 92.44 190 ALA A C 1
ATOM 1412 O O . ALA A 1 190 ? -22.747 2.274 -7.080 1.00 92.44 190 ALA A O 1
ATOM 1413 N N . ASP A 1 191 ? -21.657 2.219 -9.072 1.00 90.69 191 ASP A N 1
ATOM 1414 C CA . ASP A 1 191 ? -22.609 3.018 -9.837 1.00 90.69 191 ASP A CA 1
ATOM 1415 C C . ASP A 1 191 ? -23.761 2.116 -10.323 1.00 90.69 191 ASP A C 1
ATOM 1417 O O . ASP A 1 191 ? -23.549 0.982 -10.764 1.00 90.69 191 ASP A O 1
ATOM 1421 N N . GLU A 1 192 ? -24.989 2.617 -10.238 1.00 91.69 192 GLU A N 1
ATOM 1422 C CA . GLU A 1 192 ? -26.224 1.963 -10.674 1.00 91.69 192 GLU A CA 1
ATOM 1423 C C . GLU A 1 192 ? -26.850 2.728 -11.857 1.00 91.69 192 GLU A C 1
ATOM 1425 O O . GLU A 1 192 ? -26.629 3.924 -12.057 1.00 91.69 192 GLU A O 1
ATOM 1430 N N . ILE A 1 193 ? -27.639 2.035 -12.687 1.00 90.62 193 ILE A N 1
ATOM 1431 C CA . ILE A 1 193 ? -28.266 2.651 -13.867 1.00 90.62 193 ILE A CA 1
ATOM 1432 C C . ILE A 1 193 ? -29.269 3.719 -13.414 1.00 90.62 193 ILE A C 1
ATOM 1434 O O . ILE A 1 193 ? -30.288 3.397 -12.806 1.00 90.62 193 ILE A O 1
ATOM 1438 N N . GLY A 1 194 ? -29.002 4.972 -13.785 1.00 91.88 194 GLY A N 1
ATOM 1439 C CA . GLY A 1 194 ? -29.834 6.124 -13.434 1.00 91.88 194 GLY A CA 1
ATOM 1440 C C . GLY A 1 194 ? -29.377 6.896 -12.194 1.00 91.88 194 GLY A C 1
ATOM 1441 O O . GLY A 1 194 ? -30.082 7.822 -11.805 1.00 91.88 194 GLY A O 1
ATOM 1442 N N . ASP A 1 195 ? -28.228 6.554 -11.599 1.00 90.75 195 ASP A N 1
ATOM 1443 C CA . ASP A 1 195 ? -27.603 7.373 -10.553 1.00 90.75 195 ASP A CA 1
ATOM 1444 C C . ASP A 1 195 ? -27.316 8.806 -11.034 1.00 90.75 195 ASP A C 1
ATOM 1446 O O . ASP A 1 195 ? -26.774 9.024 -12.125 1.00 90.75 195 ASP A O 1
ATOM 1450 N N . GLU A 1 196 ? -27.588 9.785 -10.173 1.00 92.75 196 GLU A N 1
ATOM 1451 C CA . GLU A 1 196 ? -27.008 11.121 -10.290 1.00 92.75 196 GLU A CA 1
ATOM 1452 C C . GLU A 1 196 ? -25.570 11.144 -9.735 1.00 92.75 196 GLU A C 1
ATOM 1454 O O . GLU A 1 196 ? -25.168 10.262 -8.962 1.00 92.75 196 GLU A O 1
ATOM 1459 N N . PRO A 1 197 ? -24.771 12.184 -10.052 1.00 89.00 197 PRO A N 1
ATOM 1460 C CA . PRO A 1 197 ? -23.506 12.412 -9.375 1.00 89.00 197 PRO A CA 1
ATOM 1461 C C . PRO A 1 197 ? -23.647 12.322 -7.849 1.00 89.00 197 PRO A C 1
ATOM 1463 O O . PRO A 1 197 ? -24.497 12.961 -7.225 1.00 89.00 197 PRO A O 1
ATOM 1466 N N . ASP A 1 198 ? -22.749 11.538 -7.263 1.00 92.75 198 ASP A N 1
ATOM 1467 C CA . ASP A 1 198 ? -22.590 11.283 -5.831 1.00 92.75 198 ASP A CA 1
ATOM 1468 C C . ASP A 1 198 ? -23.608 10.324 -5.182 1.00 92.75 198 ASP A C 1
ATOM 1470 O O . ASP A 1 198 ? -23.462 10.008 -3.994 1.00 92.75 198 ASP A O 1
ATOM 1474 N N . ASP A 1 199 ? -24.570 9.768 -5.929 1.00 95.62 199 ASP A N 1
ATOM 1475 C CA . ASP A 1 199 ? -25.537 8.805 -5.376 1.00 95.62 199 ASP A CA 1
ATOM 1476 C C . ASP A 1 199 ? -24.887 7.535 -4.821 1.00 95.62 199 ASP A C 1
ATOM 1478 O O . ASP A 1 199 ? -25.312 7.058 -3.763 1.00 95.62 199 ASP A O 1
ATOM 1482 N N . ARG A 1 200 ? -23.796 7.044 -5.429 1.00 95.88 200 ARG A N 1
ATOM 1483 C CA . ARG A 1 200 ? -23.031 5.905 -4.894 1.00 95.88 200 ARG A CA 1
ATOM 1484 C C . ARG A 1 200 ? -22.515 6.134 -3.470 1.00 95.88 200 ARG A C 1
ATOM 1486 O O . ARG A 1 200 ? -22.589 5.226 -2.642 1.00 95.88 200 ARG A O 1
ATOM 1493 N N . TYR A 1 201 ? -22.078 7.350 -3.129 1.00 97.31 201 TYR A N 1
ATOM 1494 C CA . TYR A 1 201 ? -21.601 7.663 -1.775 1.00 97.31 201 TYR A CA 1
ATOM 1495 C C . TYR A 1 201 ? -22.772 7.827 -0.800 1.00 97.31 201 TYR A C 1
ATOM 1497 O O . TYR A 1 201 ? -22.692 7.374 0.341 1.00 97.31 201 TYR A O 1
ATOM 1505 N N . ARG A 1 202 ? -23.900 8.398 -1.253 1.00 96.62 202 ARG A N 1
ATOM 1506 C CA . ARG A 1 202 ? -25.148 8.440 -0.465 1.00 96.62 202 ARG A CA 1
ATOM 1507 C C . ARG A 1 202 ? -25.666 7.025 -0.184 1.00 96.62 202 ARG A C 1
ATOM 1509 O O . ARG A 1 202 ? -26.152 6.763 0.914 1.00 96.62 202 ARG A O 1
ATOM 1516 N N . ARG A 1 203 ? -25.549 6.105 -1.149 1.00 97.00 203 ARG A N 1
ATOM 1517 C CA . ARG A 1 203 ? -25.888 4.681 -1.004 1.00 97.00 203 ARG A CA 1
ATOM 1518 C C . ARG A 1 203 ? -24.963 4.010 0.011 1.00 97.00 203 ARG A C 1
ATOM 1520 O O . ARG A 1 203 ? -25.486 3.444 0.964 1.00 97.00 203 ARG A O 1
ATOM 1527 N N . ALA A 1 204 ? -23.643 4.189 -0.093 1.00 97.56 204 ALA A N 1
ATOM 1528 C CA . ALA A 1 204 ? -22.680 3.712 0.909 1.00 97.56 204 ALA A CA 1
ATOM 1529 C C . ALA A 1 204 ? -23.000 4.222 2.327 1.00 97.56 204 ALA A C 1
ATOM 1531 O O . ALA A 1 204 ? -23.044 3.435 3.268 1.00 97.56 204 ALA A O 1
ATOM 1532 N N . ALA A 1 205 ? -23.311 5.513 2.484 1.00 97.25 205 ALA A N 1
ATOM 1533 C CA . ALA A 1 205 ? -23.691 6.105 3.768 1.00 97.25 205 ALA A CA 1
ATOM 1534 C C . ALA A 1 205 ? -24.983 5.499 4.352 1.00 97.25 205 ALA A C 1
ATOM 1536 O O . ALA A 1 205 ? -25.023 5.148 5.533 1.00 97.25 205 ALA A O 1
ATOM 1537 N N . ARG A 1 206 ? -26.027 5.315 3.527 1.00 97.44 206 ARG A N 1
ATOM 1538 C CA . ARG A 1 206 ? -27.272 4.633 3.936 1.00 97.44 206 ARG A CA 1
ATOM 1539 C C . ARG A 1 206 ? -27.019 3.176 4.326 1.00 97.44 206 ARG A C 1
ATOM 1541 O O . ARG A 1 206 ? -27.538 2.730 5.345 1.00 97.44 206 ARG A O 1
ATOM 1548 N N . THR A 1 207 ? -26.212 2.451 3.552 1.00 97.94 207 THR A N 1
ATOM 1549 C CA . THR A 1 207 ? -25.834 1.058 3.829 1.00 97.94 207 THR A CA 1
ATOM 1550 C C . THR A 1 207 ? -25.049 0.949 5.137 1.00 97.94 207 THR A C 1
ATOM 1552 O O . THR A 1 207 ? -25.385 0.123 5.979 1.00 97.94 207 THR A O 1
ATOM 1555 N N . PHE A 1 208 ? -24.078 1.836 5.364 1.00 97.56 208 PHE A N 1
ATOM 1556 C CA . PHE A 1 208 ? -23.310 1.904 6.607 1.00 97.56 208 PHE A CA 1
ATOM 1557 C C . PHE A 1 208 ? -24.196 2.214 7.823 1.00 97.56 208 PHE A C 1
ATOM 1559 O O . PHE A 1 208 ? -24.077 1.564 8.858 1.00 97.56 208 PHE A O 1
ATOM 1566 N N . ALA A 1 209 ? -25.130 3.164 7.710 1.00 96.62 209 ALA A N 1
ATOM 1567 C CA . ALA A 1 209 ? -26.094 3.460 8.773 1.00 96.62 209 ALA A CA 1
ATOM 1568 C C . ALA A 1 209 ? -27.035 2.276 9.068 1.00 96.62 209 ALA A C 1
ATOM 1570 O O . ALA A 1 209 ? -27.296 1.979 10.237 1.00 96.62 209 ALA A O 1
ATOM 1571 N N . ALA A 1 210 ? -27.502 1.574 8.029 1.00 97.56 210 ALA A N 1
ATOM 1572 C CA . ALA A 1 210 ? -28.333 0.381 8.173 1.00 97.56 210 ALA A CA 1
ATOM 1573 C C . ALA A 1 210 ? -27.584 -0.744 8.902 1.00 97.56 210 ALA A C 1
ATOM 1575 O O . ALA A 1 210 ? -28.097 -1.253 9.893 1.00 97.56 210 ALA A O 1
ATOM 1576 N N . TRP A 1 211 ? -26.346 -1.055 8.500 1.00 97.50 211 TRP A N 1
ATOM 1577 C CA . TRP A 1 211 ? -25.542 -2.123 9.116 1.00 97.50 211 TRP A CA 1
ATOM 1578 C C . TRP A 1 211 ? -25.175 -1.845 10.582 1.00 97.50 211 TRP A C 1
ATOM 1580 O O . TRP A 1 211 ? -25.031 -2.774 11.371 1.00 97.50 211 TRP A O 1
ATOM 1590 N N . ARG A 1 212 ? -25.080 -0.570 10.985 1.00 95.25 212 ARG A N 1
ATOM 1591 C CA . ARG A 1 212 ? -24.941 -0.177 12.402 1.00 95.25 212 ARG A CA 1
ATOM 1592 C C . ARG A 1 212 ? -26.233 -0.336 13.212 1.00 95.25 212 ARG A C 1
ATOM 1594 O O . ARG A 1 212 ? -26.168 -0.462 14.428 1.00 95.25 212 ARG A O 1
ATOM 1601 N N . SER A 1 213 ? -27.394 -0.297 12.556 1.00 95.00 213 SER A N 1
ATOM 1602 C CA . SER A 1 213 ? -28.712 -0.353 13.209 1.00 95.00 213 SER A CA 1
ATOM 1603 C C . SER A 1 213 ? -29.331 -1.754 13.212 1.00 95.00 213 SER A C 1
ATOM 1605 O O . SER A 1 213 ? -30.132 -2.058 14.090 1.00 95.00 213 SER A O 1
ATOM 1607 N N . ASP A 1 214 ? -28.980 -2.605 12.243 1.00 96.06 214 ASP A N 1
ATOM 1608 C CA . ASP A 1 214 ? -29.505 -3.970 12.091 1.00 96.06 214 ASP A CA 1
ATOM 1609 C C . ASP A 1 214 ? -28.668 -5.053 12.802 1.00 96.06 214 ASP A C 1
ATOM 1611 O O . ASP A 1 214 ? -28.998 -6.237 12.723 1.00 96.06 214 ASP A O 1
ATOM 1615 N N . GLY A 1 215 ? -27.596 -4.656 13.497 1.00 95.00 215 GLY A N 1
ATOM 1616 C CA . GLY A 1 215 ? -26.689 -5.563 14.205 1.00 95.00 215 GLY A CA 1
ATOM 1617 C C . GLY A 1 215 ? -25.638 -6.245 13.324 1.00 95.00 215 GLY A C 1
ATOM 1618 O O . GLY A 1 215 ? -24.932 -7.119 13.807 1.00 95.00 215 GLY A O 1
ATOM 1619 N N . THR A 1 216 ? -25.489 -5.869 12.048 1.00 97.31 216 THR A N 1
ATOM 1620 C CA . THR A 1 216 ? -24.355 -6.306 11.206 1.00 97.31 216 THR A CA 1
ATOM 1621 C C . THR A 1 216 ? -23.016 -5.820 11.748 1.00 97.31 216 THR A C 1
ATOM 1623 O O . THR A 1 216 ? -22.014 -6.529 11.656 1.00 97.31 216 THR A O 1
ATOM 1626 N N . PHE A 1 217 ? -23.001 -4.600 12.278 1.00 97.44 217 PHE A N 1
ATOM 1627 C CA . PHE A 1 217 ? -21.839 -3.953 12.856 1.00 97.44 217 PHE A CA 1
ATOM 1628 C C . PHE A 1 217 ? -22.075 -3.608 14.320 1.00 97.44 217 PHE A C 1
ATOM 1630 O O . PHE A 1 217 ? -23.078 -2.980 14.664 1.00 97.44 217 PHE A O 1
ATOM 1637 N N . HIS A 1 218 ? -21.073 -3.879 15.148 1.00 95.75 218 HIS A N 1
ATOM 1638 C CA . HIS A 1 218 ? -20.955 -3.331 16.493 1.00 95.75 218 HIS A CA 1
ATOM 1639 C C . HIS A 1 218 ? -19.763 -2.379 16.586 1.00 95.75 218 HIS A C 1
ATOM 1641 O O . HIS A 1 218 ? -18.854 -2.384 15.753 1.00 95.75 218 HIS A O 1
ATOM 1647 N N . LYS A 1 219 ? -19.767 -1.544 17.626 1.00 95.81 219 LYS A N 1
ATOM 1648 C CA . LYS A 1 219 ? -18.630 -0.701 18.005 1.00 95.81 219 LYS A CA 1
ATOM 1649 C C . LYS A 1 219 ? -18.010 -1.269 19.270 1.00 95.81 219 LYS A C 1
ATOM 1651 O O . LYS A 1 219 ? -18.715 -1.418 20.269 1.00 95.81 219 LYS A O 1
ATOM 1656 N N . ASP A 1 220 ? -16.706 -1.533 19.248 1.00 94.62 220 ASP A N 1
ATOM 1657 C CA . ASP A 1 220 ? -16.002 -2.111 20.395 1.00 94.62 220 ASP A CA 1
ATOM 1658 C C . ASP A 1 220 ? -16.220 -1.273 21.671 1.00 94.62 220 ASP A C 1
ATOM 1660 O O . ASP A 1 220 ? -16.343 -0.044 21.594 1.00 94.62 220 ASP A O 1
ATOM 1664 N N . PRO A 1 221 ? -16.316 -1.897 22.860 1.00 92.44 221 PRO A N 1
ATOM 1665 C CA . PRO A 1 221 ? -16.724 -1.204 24.082 1.00 92.44 221 PRO A CA 1
ATOM 1666 C C . PRO A 1 221 ? -15.643 -0.266 24.636 1.00 92.44 221 PRO A C 1
ATOM 1668 O O . PRO A 1 221 ? -15.977 0.769 25.209 1.00 92.44 221 PRO A O 1
ATOM 1671 N N . LYS A 1 222 ? -14.362 -0.596 24.433 1.00 91.31 222 LYS A N 1
ATOM 1672 C CA . LYS A 1 222 ? -13.193 0.136 24.944 1.00 91.31 222 LYS A CA 1
ATOM 1673 C C . LYS A 1 222 ? -12.225 0.496 23.811 1.00 91.31 222 LYS A C 1
ATOM 1675 O O . LYS A 1 222 ? -12.227 -0.208 22.801 1.00 91.31 222 LYS A O 1
ATOM 1680 N N . PRO A 1 223 ? -11.413 1.561 23.951 1.00 92.19 223 PRO A N 1
ATOM 1681 C CA . PRO A 1 223 ? -10.279 1.793 23.065 1.00 92.19 223 PRO A CA 1
ATOM 1682 C C . PRO A 1 223 ? -9.316 0.601 23.077 1.00 92.19 223 PRO A C 1
ATOM 1684 O O . PRO A 1 223 ? -9.034 0.028 24.131 1.00 92.19 223 PRO A O 1
ATOM 1687 N N . ALA A 1 224 ? -8.827 0.237 21.898 1.00 94.38 224 ALA A N 1
ATOM 1688 C CA . ALA A 1 224 ? -7.846 -0.816 21.699 1.00 94.38 224 ALA A CA 1
ATOM 1689 C C . ALA A 1 224 ? -6.909 -0.462 20.538 1.00 94.38 224 ALA A C 1
ATOM 1691 O O . ALA A 1 224 ? -7.234 0.382 19.693 1.00 94.38 224 ALA A O 1
ATOM 1692 N N . ILE A 1 225 ? -5.768 -1.145 20.482 1.00 96.88 225 ILE A N 1
ATOM 1693 C CA . ILE A 1 225 ? -5.063 -1.388 19.221 1.00 96.88 225 ILE A CA 1
ATOM 1694 C C . ILE A 1 225 ? -5.464 -2.767 18.690 1.00 96.88 225 ILE A C 1
ATOM 1696 O O . ILE A 1 225 ? -5.886 -3.645 19.448 1.00 96.88 225 ILE A O 1
ATOM 1700 N N . TYR A 1 226 ? -5.323 -2.970 17.385 1.00 97.38 226 TYR A N 1
ATOM 1701 C CA . TYR A 1 226 ? -5.727 -4.216 16.737 1.00 97.38 226 TYR A CA 1
ATOM 1702 C C . TYR A 1 226 ? -4.505 -4.879 16.118 1.00 97.38 226 TYR A C 1
ATOM 1704 O O . TYR A 1 226 ? -4.117 -4.534 15.003 1.00 97.38 226 TYR A O 1
ATOM 1712 N N . VAL A 1 227 ? -3.871 -5.797 16.850 1.00 97.31 227 VAL A N 1
ATOM 1713 C CA . VAL A 1 227 ? -2.716 -6.550 16.339 1.00 97.31 227 VAL A CA 1
ATOM 1714 C C . VAL A 1 227 ? -3.178 -7.382 15.152 1.00 97.31 227 VAL A C 1
ATOM 1716 O O . VAL A 1 227 ? -4.182 -8.089 15.239 1.00 97.31 227 VAL A O 1
ATOM 1719 N N . TYR A 1 228 ? -2.455 -7.274 14.046 1.00 97.12 228 TYR A N 1
ATOM 1720 C CA . TYR A 1 228 ? -2.812 -7.837 12.757 1.00 97.12 228 TYR A CA 1
ATOM 1721 C C . TYR A 1 228 ? -1.629 -8.617 12.192 1.00 97.12 228 TYR A C 1
ATOM 1723 O O . TYR A 1 228 ? -0.513 -8.110 12.106 1.00 97.12 228 TYR A O 1
ATOM 1731 N N . GLU A 1 229 ? -1.880 -9.865 11.821 1.00 96.25 229 GLU A N 1
ATOM 1732 C CA . GLU A 1 229 ? -0.903 -10.774 11.242 1.00 96.25 229 GLU A CA 1
ATOM 1733 C C . GLU A 1 229 ? -1.398 -11.248 9.880 1.00 96.25 229 GLU A C 1
ATOM 1735 O O . GLU A 1 229 ? -2.563 -11.621 9.716 1.00 96.25 229 GLU A O 1
ATOM 1740 N N . GLN A 1 230 ? -0.490 -11.275 8.910 1.00 96.31 230 GLN A N 1
ATOM 1741 C CA . GLN A 1 230 ? -0.752 -11.802 7.580 1.00 96.31 230 GLN A CA 1
ATOM 1742 C C . GLN A 1 230 ? 0.326 -12.835 7.259 1.00 96.31 230 GLN A C 1
ATOM 1744 O O . GLN A 1 230 ? 1.501 -12.491 7.122 1.00 96.31 230 GLN A O 1
ATOM 1749 N N . ALA A 1 231 ? -0.072 -14.102 7.159 1.00 95.19 231 ALA A N 1
ATOM 1750 C CA . ALA A 1 231 ? 0.788 -15.213 6.767 1.00 95.19 231 ALA A CA 1
ATOM 1751 C C . ALA A 1 231 ? 0.461 -15.627 5.328 1.00 95.19 231 ALA A C 1
ATOM 1753 O O . ALA A 1 231 ? -0.684 -15.948 5.006 1.00 95.19 231 ALA A O 1
ATOM 1754 N N . PHE A 1 232 ? 1.459 -15.600 4.453 1.00 94.00 232 PHE A N 1
ATOM 1755 C CA . PHE A 1 232 ? 1.277 -15.692 3.006 1.00 94.00 232 PHE A CA 1
ATOM 1756 C C . PHE A 1 232 ? 2.404 -16.471 2.343 1.00 94.00 232 PHE A C 1
ATOM 1758 O O . PHE A 1 232 ? 3.508 -16.578 2.872 1.00 94.00 232 PHE A O 1
ATOM 1765 N N . ARG A 1 233 ? 2.134 -16.961 1.136 1.00 91.69 233 ARG A N 1
ATOM 1766 C CA . ARG A 1 233 ? 3.162 -17.413 0.201 1.00 91.69 233 ARG A CA 1
ATOM 1767 C C . ARG A 1 233 ? 3.530 -16.253 -0.724 1.00 91.69 233 ARG A C 1
ATOM 1769 O O . ARG A 1 233 ? 2.643 -15.526 -1.176 1.00 91.69 233 ARG A O 1
ATOM 1776 N N . LEU A 1 234 ? 4.819 -16.058 -0.990 1.00 87.69 234 LEU A N 1
ATOM 1777 C CA . LEU A 1 234 ? 5.281 -15.079 -1.976 1.00 87.69 234 LEU A CA 1
ATOM 1778 C C . LEU A 1 234 ? 4.781 -15.480 -3.379 1.00 87.69 234 LEU A C 1
ATOM 1780 O O . LEU A 1 234 ? 5.104 -16.592 -3.812 1.00 87.69 234 LEU A O 1
ATOM 1784 N N . PRO A 1 235 ? 4.032 -14.617 -4.100 1.00 84.25 235 PRO A N 1
ATOM 1785 C CA . PRO A 1 235 ? 3.404 -14.974 -5.371 1.00 84.25 235 PRO A CA 1
ATOM 1786 C C . PRO A 1 235 ? 4.403 -15.546 -6.379 1.00 84.25 235 PRO A C 1
ATOM 1788 O O . PRO A 1 235 ? 5.388 -14.894 -6.704 1.00 84.25 235 PRO A O 1
ATOM 1791 N N . GLY A 1 236 ? 4.145 -16.762 -6.869 1.00 81.38 236 GLY A N 1
ATOM 1792 C CA . GLY A 1 236 ? 5.006 -17.472 -7.827 1.00 81.38 236 GLY A CA 1
ATOM 1793 C C . GLY A 1 236 ? 6.183 -18.258 -7.224 1.00 81.38 236 GLY A C 1
ATOM 1794 O O . GLY A 1 236 ? 6.974 -18.819 -7.979 1.00 81.38 236 GLY A O 1
ATOM 1795 N N . SER A 1 237 ? 6.323 -18.325 -5.898 1.00 84.06 237 SER A N 1
ATOM 1796 C CA . SER A 1 237 ? 7.341 -19.139 -5.209 1.00 84.06 237 SER A CA 1
ATOM 1797 C C . SER A 1 237 ? 6.718 -19.973 -4.087 1.00 84.06 237 SER A C 1
ATOM 1799 O O . SER A 1 237 ? 5.582 -19.722 -3.708 1.00 84.06 237 SER A O 1
ATOM 1801 N N . ASP A 1 238 ? 7.463 -20.916 -3.504 1.00 86.00 238 ASP A N 1
ATOM 1802 C CA . ASP A 1 238 ? 7.028 -21.677 -2.318 1.00 86.00 238 ASP A CA 1
ATOM 1803 C C . ASP A 1 238 ? 7.491 -21.071 -0.980 1.00 86.00 238 ASP A C 1
ATOM 1805 O O . ASP A 1 238 ? 7.332 -21.686 0.074 1.00 86.00 238 ASP A O 1
ATOM 1809 N N . VAL A 1 239 ? 8.048 -19.855 -0.996 1.00 87.19 239 VAL A N 1
ATOM 1810 C CA . VAL A 1 239 ? 8.504 -19.165 0.217 1.00 87.19 239 VAL A CA 1
ATOM 1811 C C . VAL A 1 239 ? 7.293 -18.651 0.997 1.00 87.19 239 VAL A C 1
ATOM 1813 O O . VAL A 1 239 ? 6.598 -17.738 0.547 1.00 87.19 239 VAL A O 1
ATOM 1816 N N . GLU A 1 240 ? 7.036 -19.230 2.172 1.00 90.44 240 GLU A N 1
ATOM 1817 C CA . GLU A 1 240 ? 6.093 -18.666 3.142 1.00 90.44 240 GLU A CA 1
ATOM 1818 C C . GLU A 1 240 ? 6.748 -17.544 3.959 1.00 90.44 240 GLU A C 1
ATOM 1820 O O . GLU A 1 240 ? 7.922 -17.610 4.323 1.00 90.44 240 GLU A O 1
ATOM 1825 N N . ARG A 1 241 ? 5.961 -16.512 4.261 1.00 90.75 241 ARG A N 1
ATOM 1826 C CA . ARG A 1 241 ? 6.317 -15.366 5.100 1.00 90.75 241 ARG A CA 1
ATOM 1827 C C . ARG A 1 241 ? 5.178 -15.048 6.059 1.00 90.75 241 ARG A C 1
ATOM 1829 O O . ARG A 1 241 ? 4.035 -15.468 5.868 1.00 90.75 241 ARG A O 1
ATOM 1836 N N . THR A 1 242 ? 5.486 -14.308 7.114 1.00 92.12 242 THR A N 1
ATOM 1837 C CA . THR A 1 242 ? 4.496 -13.760 8.044 1.00 92.12 242 THR A CA 1
ATOM 1838 C C . THR A 1 242 ? 4.920 -12.349 8.407 1.00 92.12 242 THR A C 1
ATOM 1840 O O . THR A 1 242 ? 6.021 -12.171 8.917 1.00 92.12 242 THR A O 1
ATOM 1843 N N . GLN A 1 243 ? 4.050 -11.371 8.161 1.00 92.50 243 GLN A N 1
ATOM 1844 C CA . GLN A 1 243 ? 4.227 -10.000 8.642 1.00 92.50 243 GLN A CA 1
ATOM 1845 C C . GLN A 1 243 ? 3.244 -9.723 9.779 1.00 92.50 243 GLN A C 1
ATOM 1847 O O . GLN A 1 243 ? 2.120 -10.242 9.779 1.00 92.50 243 GLN A O 1
ATOM 1852 N N . ARG A 1 244 ? 3.666 -8.907 10.746 1.00 95.00 244 ARG A N 1
ATOM 1853 C CA . ARG A 1 244 ? 2.831 -8.435 11.854 1.00 95.00 244 ARG A CA 1
ATOM 1854 C C . ARG A 1 244 ? 2.883 -6.921 11.940 1.00 95.00 244 ARG A C 1
ATOM 1856 O O . ARG A 1 244 ? 3.897 -6.306 11.633 1.00 95.00 244 ARG A O 1
ATOM 1863 N N . GLY A 1 245 ? 1.784 -6.353 12.400 1.00 96.06 245 GLY A N 1
ATOM 1864 C CA . GLY A 1 245 ? 1.653 -4.945 12.726 1.00 96.06 245 GLY A CA 1
ATOM 1865 C C . GLY A 1 245 ? 0.450 -4.728 13.622 1.00 96.06 245 GLY A C 1
ATOM 1866 O O . GLY A 1 245 ? -0.132 -5.680 14.149 1.00 96.06 245 GLY A O 1
ATOM 1867 N N . PHE A 1 246 ? 0.031 -3.480 13.766 1.00 97.44 246 PHE A N 1
ATOM 1868 C CA . PHE A 1 246 ? -1.188 -3.156 14.497 1.00 97.44 246 PHE A CA 1
ATOM 1869 C C . PHE A 1 246 ? -1.954 -2.016 13.834 1.00 97.44 246 PHE A C 1
ATOM 1871 O O . PHE A 1 246 ? -1.363 -1.101 13.265 1.00 97.44 246 PHE A O 1
ATOM 1878 N N . LEU A 1 247 ? -3.286 -2.072 13.896 1.00 98.44 247 LEU A N 1
ATOM 1879 C CA . LEU A 1 247 ? -4.132 -0.974 13.444 1.00 98.44 247 LEU A CA 1
ATOM 1880 C C . LEU A 1 247 ? -4.428 -0.027 14.604 1.00 98.44 247 LEU A C 1
ATOM 1882 O O . LEU A 1 247 ? -4.866 -0.448 15.680 1.00 98.44 247 LEU A O 1
ATOM 1886 N N . ALA A 1 248 ? -4.218 1.259 14.347 1.00 97.94 248 ALA A N 1
ATOM 1887 C CA . ALA A 1 248 ? -4.441 2.356 15.276 1.00 97.94 248 ALA A CA 1
ATOM 1888 C C . ALA A 1 248 ? -4.902 3.615 14.518 1.00 97.94 248 ALA A C 1
ATOM 1890 O O . ALA A 1 248 ? -4.999 3.640 13.286 1.00 97.94 248 ALA A O 1
ATOM 1891 N N . ARG A 1 249 ? -5.191 4.680 15.265 1.00 97.38 249 ARG A N 1
ATOM 1892 C CA . ARG A 1 249 ? -5.360 6.030 14.723 1.00 97.38 249 ARG A CA 1
ATOM 1893 C C . ARG A 1 249 ? -4.004 6.721 14.648 1.00 97.38 249 ARG A C 1
ATOM 1895 O O . ARG A 1 249 ? -3.372 6.892 15.682 1.00 97.38 249 ARG A O 1
ATOM 1902 N N . LEU A 1 250 ? -3.609 7.176 13.464 1.00 97.44 250 LEU A N 1
ATOM 1903 C CA . LEU A 1 250 ? -2.500 8.116 13.279 1.00 97.44 250 LEU A CA 1
ATOM 1904 C C . LEU A 1 250 ? -3.074 9.528 13.146 1.00 97.44 250 LEU A C 1
ATOM 1906 O O . LEU A 1 250 ? -4.024 9.736 12.384 1.00 97.44 250 LEU A O 1
ATOM 1910 N N . LYS A 1 251 ? -2.540 10.489 13.899 1.00 95.69 251 LYS A N 1
ATOM 1911 C CA . LYS A 1 251 ? -2.959 11.891 13.809 1.00 95.69 251 LYS A CA 1
ATOM 1912 C C . LYS A 1 251 ? -2.533 12.490 12.475 1.00 95.69 251 LYS A C 1
ATOM 1914 O O . LYS A 1 251 ? -1.412 12.300 12.020 1.00 95.69 251 LYS A O 1
ATOM 1919 N N . LEU A 1 252 ? -3.452 13.219 11.860 1.00 95.06 252 LEU A N 1
ATOM 1920 C CA . LEU A 1 252 ? -3.254 13.892 10.588 1.00 95.06 252 LEU A CA 1
ATOM 1921 C C . LEU A 1 252 ? -2.523 15.217 10.783 1.00 95.06 252 LEU A C 1
ATOM 1923 O O . LEU A 1 252 ? -2.967 16.077 11.550 1.00 95.06 252 LEU A O 1
ATOM 1927 N N . GLU A 1 253 ? -1.511 15.442 9.959 1.00 93.06 253 GLU A N 1
ATOM 1928 C CA . GLU A 1 253 ? -0.754 16.688 9.833 1.00 93.06 253 GLU A CA 1
ATOM 1929 C C . GLU A 1 253 ? -0.405 16.984 8.360 1.00 93.06 253 GLU A C 1
ATOM 1931 O O . GLU A 1 253 ? -0.286 16.051 7.560 1.00 93.06 253 GLU A O 1
ATOM 1936 N N . PRO A 1 254 ? -0.302 18.262 7.949 1.00 90.94 254 PRO A N 1
ATOM 1937 C CA . PRO A 1 254 ? 0.168 18.604 6.608 1.00 90.94 254 PRO A CA 1
ATOM 1938 C C . PRO A 1 254 ? 1.597 18.097 6.379 1.00 90.94 254 PRO A C 1
ATOM 1940 O O . PRO A 1 254 ? 2.426 18.197 7.277 1.00 90.94 254 PRO A O 1
ATOM 1943 N N . PHE A 1 255 ? 1.902 17.625 5.169 1.00 88.19 255 PHE A N 1
ATOM 1944 C CA . PHE A 1 255 ? 3.286 17.347 4.780 1.00 88.19 255 PHE A CA 1
ATOM 1945 C C . PHE A 1 255 ? 4.113 18.642 4.741 1.00 88.19 255 PHE A C 1
ATOM 1947 O O . PHE A 1 255 ? 3.622 19.680 4.286 1.00 88.19 255 PHE A O 1
ATOM 1954 N N . GLY A 1 256 ? 5.374 18.565 5.163 1.00 76.81 256 GLY A N 1
ATOM 1955 C CA . GLY A 1 256 ? 6.327 19.672 5.131 1.00 76.81 256 GLY A CA 1
ATOM 1956 C C . GLY A 1 256 ? 7.624 19.335 5.866 1.00 76.81 256 GLY A C 1
ATOM 1957 O O . GLY A 1 256 ? 7.742 18.270 6.475 1.00 76.81 256 GLY A O 1
ATOM 1958 N N . ASP A 1 257 ? 8.586 20.255 5.809 1.00 68.50 257 ASP A N 1
ATOM 1959 C CA . ASP A 1 257 ? 9.867 20.133 6.508 1.00 68.50 257 ASP A CA 1
ATOM 1960 C C . ASP A 1 257 ? 9.631 19.984 8.021 1.00 68.50 257 ASP A C 1
ATOM 1962 O O . ASP A 1 257 ? 9.029 20.857 8.649 1.00 68.50 257 ASP A O 1
ATOM 1966 N N . GLY A 1 258 ? 10.104 18.882 8.610 1.00 68.88 258 GLY A N 1
ATOM 1967 C CA . GLY A 1 258 ? 9.867 18.583 10.026 1.00 68.88 258 GLY A CA 1
ATOM 1968 C C . GLY A 1 258 ? 8.464 18.050 10.345 1.00 68.88 258 GLY A C 1
ATOM 1969 O O . GLY A 1 258 ? 7.975 18.270 11.449 1.00 68.88 258 GLY A O 1
ATOM 1970 N N . GLY A 1 259 ? 7.807 17.360 9.406 1.00 81.88 259 GLY A N 1
ATOM 1971 C CA . GLY A 1 259 ? 6.644 16.516 9.701 1.00 81.88 259 GLY A CA 1
ATOM 1972 C C . GLY A 1 259 ? 7.039 15.158 10.300 1.00 81.88 259 GLY A C 1
ATOM 1973 O O . GLY A 1 259 ? 8.022 14.546 9.884 1.00 81.88 259 GLY A O 1
ATOM 1974 N N . ALA A 1 260 ? 6.245 14.662 11.246 1.00 89.69 260 ALA A N 1
ATOM 1975 C CA . ALA A 1 260 ? 6.303 13.302 11.777 1.00 89.69 260 ALA A CA 1
ATOM 1976 C C . ALA A 1 260 ? 5.635 12.251 10.862 1.00 89.69 260 ALA A C 1
ATOM 1978 O O . ALA A 1 260 ? 5.730 11.055 11.138 1.00 89.69 260 ALA A O 1
ATOM 1979 N N . VAL A 1 261 ? 4.970 12.655 9.775 1.00 93.38 261 VAL A N 1
ATOM 1980 C CA . VAL A 1 261 ? 4.415 11.755 8.752 1.00 93.38 261 VAL A CA 1
ATOM 1981 C C . VAL A 1 261 ? 4.978 12.090 7.369 1.00 93.38 261 VAL A C 1
ATOM 1983 O O . VAL A 1 261 ? 4.707 13.150 6.803 1.00 93.38 261 VAL A O 1
ATOM 1986 N N . LEU A 1 262 ? 5.737 11.151 6.800 1.00 92.94 262 LEU A N 1
ATOM 1987 C CA . LEU A 1 262 ? 6.519 11.333 5.577 1.00 92.94 262 LEU A CA 1
ATOM 1988 C C . LEU A 1 262 ? 5.853 10.638 4.370 1.00 92.94 262 LEU A C 1
ATOM 1990 O O . LEU A 1 262 ? 5.564 9.437 4.435 1.00 92.94 262 LEU A O 1
ATOM 1994 N N . PRO A 1 263 ? 5.600 11.345 3.254 1.00 91.81 263 PRO A N 1
ATOM 1995 C CA . PRO A 1 263 ? 5.165 10.735 2.000 1.00 91.81 263 PRO A CA 1
ATOM 1996 C C . PRO A 1 263 ? 6.354 10.181 1.196 1.00 91.81 263 PRO A C 1
ATOM 1998 O O . PRO A 1 263 ? 7.492 10.588 1.397 1.00 91.81 263 PRO A O 1
ATOM 2001 N N . HIS A 1 264 ? 6.079 9.309 0.217 1.00 84.19 264 HIS A N 1
ATOM 2002 C CA . HIS A 1 264 ? 7.067 8.910 -0.804 1.00 84.19 264 HIS A CA 1
ATOM 2003 C C . HIS A 1 264 ? 6.495 8.758 -2.224 1.00 84.19 264 HIS A C 1
ATOM 2005 O O . HIS A 1 264 ? 7.264 8.520 -3.151 1.00 84.19 264 HIS A O 1
ATOM 2011 N N . GLU A 1 265 ? 5.182 8.918 -2.445 1.00 82.19 265 GLU A N 1
ATOM 2012 C CA . GLU A 1 265 ? 4.550 8.883 -3.780 1.00 82.19 265 GLU A CA 1
ATOM 2013 C C . GLU A 1 265 ? 3.644 10.111 -4.021 1.00 82.19 265 GLU A C 1
ATOM 2015 O O . GLU A 1 265 ? 3.015 10.633 -3.098 1.00 82.19 265 GLU A O 1
ATOM 2020 N N . ARG A 1 266 ? 3.561 10.581 -5.280 1.00 79.25 266 ARG A N 1
ATOM 2021 C CA . ARG A 1 266 ? 2.671 11.686 -5.691 1.00 79.25 266 ARG A CA 1
ATOM 2022 C C . ARG A 1 266 ? 1.250 11.194 -5.951 1.00 79.25 266 ARG A C 1
ATOM 2024 O O . ARG A 1 266 ? 1.018 10.324 -6.788 1.00 79.25 266 ARG A O 1
ATOM 2031 N N . THR A 1 267 ? 0.278 11.857 -5.342 1.00 74.81 267 THR A N 1
ATOM 2032 C CA . THR A 1 267 ? -1.148 11.542 -5.471 1.00 74.81 267 THR A CA 1
ATOM 2033 C C . THR A 1 267 ? -1.836 12.259 -6.645 1.00 74.81 267 THR A C 1
ATOM 2035 O O . THR A 1 267 ? -1.505 13.381 -7.037 1.00 74.81 267 THR A O 1
ATOM 2038 N N . MET A 1 268 ? -2.864 11.610 -7.196 1.00 68.62 268 MET A N 1
ATOM 2039 C CA . MET A 1 268 ? -3.682 12.100 -8.315 1.00 68.62 268 MET A CA 1
ATOM 2040 C C . MET A 1 268 ? -4.993 12.737 -7.837 1.00 68.62 268 MET A C 1
ATOM 2042 O O . MET A 1 268 ? -5.673 12.198 -6.959 1.00 68.62 268 MET A O 1
ATOM 2046 N N . SER A 1 269 ? -5.397 13.841 -8.472 1.00 75.75 269 SER A N 1
ATOM 2047 C CA . SER A 1 269 ? -6.585 14.632 -8.111 1.00 75.75 269 SER A CA 1
ATOM 2048 C C . SER A 1 269 ? -7.906 13.862 -8.183 1.00 75.75 269 SER A C 1
ATOM 2050 O O . SER A 1 269 ? -8.691 13.943 -7.242 1.00 75.75 269 SER A O 1
ATOM 2052 N N . ALA A 1 270 ? -8.139 13.093 -9.251 1.00 70.94 270 ALA A N 1
ATOM 2053 C CA . ALA A 1 270 ? -9.389 12.355 -9.451 1.00 70.94 270 ALA A CA 1
ATOM 2054 C C . ALA A 1 270 ? -9.654 11.329 -8.332 1.00 70.94 270 ALA A C 1
ATOM 2056 O O . ALA A 1 270 ? -10.749 11.283 -7.777 1.00 70.94 270 ALA A O 1
ATOM 2057 N N . VAL A 1 271 ? -8.622 10.570 -7.943 1.00 81.38 271 VAL A N 1
ATOM 2058 C CA . VAL A 1 271 ? -8.702 9.588 -6.848 1.00 81.38 271 VAL A CA 1
ATOM 2059 C C . VAL A 1 271 ? -8.957 10.285 -5.506 1.00 81.38 271 VAL A C 1
ATOM 2061 O O . VAL A 1 271 ? -9.770 9.811 -4.718 1.00 81.38 271 VAL A O 1
ATOM 2064 N N . ARG A 1 272 ? -8.321 11.441 -5.248 1.00 85.19 272 ARG A N 1
ATOM 2065 C CA . ARG A 1 272 ? -8.572 12.223 -4.020 1.00 85.19 272 ARG A CA 1
ATOM 2066 C C . ARG A 1 272 ? -10.013 12.726 -3.930 1.00 85.19 272 ARG A C 1
ATOM 2068 O O . ARG A 1 272 ? -10.582 12.710 -2.847 1.00 85.19 272 ARG A O 1
ATOM 2075 N N . GLU A 1 273 ? -10.614 13.171 -5.034 1.00 91.19 273 GLU A N 1
ATOM 2076 C CA . GLU A 1 273 ? -12.002 13.657 -5.023 1.00 91.19 273 GLU A CA 1
ATOM 2077 C C . GLU A 1 273 ? -13.005 12.525 -4.747 1.00 91.19 273 GLU A C 1
ATOM 2079 O O . GLU A 1 273 ? -13.873 12.681 -3.892 1.00 91.19 273 GLU A O 1
ATOM 2084 N N . ASP A 1 274 ? -12.854 11.368 -5.400 1.00 91.81 274 ASP A N 1
ATOM 2085 C CA . ASP A 1 274 ? -13.685 10.180 -5.146 1.00 91.81 274 ASP A CA 1
ATOM 2086 C C . ASP A 1 274 ? -13.598 9.719 -3.678 1.00 91.81 274 ASP A C 1
ATOM 2088 O O . ASP A 1 274 ? -14.619 9.575 -2.997 1.00 91.81 274 ASP A O 1
ATOM 2092 N N . ARG A 1 275 ? -12.375 9.571 -3.152 1.00 94.75 275 ARG A N 1
ATOM 2093 C CA . ARG A 1 275 ? -12.149 9.187 -1.752 1.00 94.75 275 ARG A CA 1
ATOM 2094 C C . ARG A 1 275 ? -12.698 10.222 -0.771 1.00 94.75 275 ARG A C 1
ATOM 2096 O O . ARG A 1 275 ? -13.271 9.841 0.249 1.00 94.75 275 ARG A O 1
ATOM 2103 N N . TYR A 1 276 ? -12.562 11.513 -1.071 1.00 95.25 276 TYR A N 1
ATOM 2104 C CA . TYR A 1 276 ? -13.095 12.598 -0.244 1.00 95.25 276 TYR A CA 1
ATOM 2105 C C . TYR A 1 276 ? -14.616 12.569 -0.174 1.00 95.25 276 TYR A C 1
ATOM 2107 O O . TYR A 1 276 ? -15.171 12.645 0.921 1.00 95.25 276 TYR A O 1
ATOM 2115 N N . LYS A 1 277 ? -15.299 12.384 -1.306 1.00 96.00 277 LYS A N 1
ATOM 2116 C CA . LYS A 1 277 ? -16.760 12.260 -1.331 1.00 96.00 277 LYS A CA 1
ATOM 2117 C C . LYS A 1 277 ? -17.244 11.047 -0.538 1.00 96.00 277 LYS A C 1
ATOM 2119 O O . LYS A 1 277 ? -18.217 11.171 0.205 1.00 96.00 277 LYS A O 1
ATOM 2124 N N . LEU A 1 278 ? -16.539 9.916 -0.618 1.00 96.44 278 LEU A N 1
ATOM 2125 C CA . LEU A 1 278 ? -16.854 8.732 0.183 1.00 96.44 278 LEU A CA 1
ATOM 2126 C C . LEU A 1 278 ? -16.657 8.970 1.691 1.00 96.44 278 LEU A C 1
ATOM 2128 O O . LEU A 1 278 ? -17.567 8.697 2.478 1.00 96.44 278 LEU A O 1
ATOM 2132 N N . LEU A 1 279 ? -15.500 9.502 2.099 1.00 96.00 279 LEU A N 1
ATOM 2133 C CA . LEU A 1 279 ? -15.196 9.797 3.505 1.00 96.00 279 LEU A CA 1
ATOM 2134 C C . LEU A 1 279 ? -16.197 10.805 4.087 1.00 96.00 279 LEU A C 1
ATOM 2136 O O . LEU A 1 279 ? -16.749 10.580 5.161 1.00 96.00 279 LEU A O 1
ATOM 2140 N N . ARG A 1 280 ? -16.501 11.869 3.338 1.00 95.25 280 ARG A N 1
ATOM 2141 C CA . ARG A 1 280 ? -17.456 12.917 3.720 1.00 95.25 280 ARG A CA 1
ATOM 2142 C C . ARG A 1 280 ? -18.895 12.414 3.828 1.00 95.25 280 ARG A C 1
ATOM 2144 O O . ARG A 1 280 ? -19.639 12.901 4.671 1.00 95.25 280 ARG A O 1
ATOM 2151 N N . ALA A 1 281 ? -19.299 11.456 2.991 1.00 95.75 281 ALA A N 1
ATOM 2152 C CA . ALA A 1 281 ? -20.636 10.866 3.049 1.00 95.75 281 ALA A CA 1
ATOM 2153 C C . ALA A 1 281 ? -20.796 9.869 4.208 1.00 95.75 281 ALA A C 1
ATOM 2155 O O . ALA A 1 281 ? -21.878 9.768 4.782 1.00 95.75 281 ALA A O 1
ATOM 2156 N N . THR A 1 282 ? -19.743 9.115 4.535 1.00 95.62 282 THR A N 1
ATOM 2157 C CA . THR A 1 282 ? -19.804 8.007 5.504 1.00 95.62 282 THR A CA 1
ATOM 2158 C C . THR A 1 282 ? -19.344 8.375 6.914 1.00 95.62 282 THR A C 1
ATOM 2160 O O . THR A 1 282 ? -19.755 7.714 7.866 1.00 95.62 282 THR A O 1
ATOM 2163 N N . GLY A 1 283 ? -18.505 9.406 7.064 1.00 95.25 283 GLY A N 1
ATOM 2164 C CA . GLY A 1 283 ? -17.928 9.811 8.347 1.00 95.25 283 GLY A CA 1
ATOM 2165 C C . GLY A 1 283 ? -17.007 8.753 8.965 1.00 95.25 283 GLY A C 1
ATOM 2166 O O . GLY A 1 283 ? -16.934 8.653 10.191 1.00 95.25 283 GLY A O 1
ATOM 2167 N N . ALA A 1 284 ? -16.353 7.917 8.149 1.00 96.06 284 ALA A N 1
ATOM 2168 C CA . ALA A 1 284 ? -15.492 6.835 8.624 1.00 96.06 284 ALA A CA 1
ATOM 2169 C C . ALA A 1 284 ? -14.372 6.473 7.632 1.00 96.06 284 ALA A C 1
ATOM 2171 O O . ALA A 1 284 ? -14.553 6.535 6.415 1.00 96.06 284 ALA A O 1
ATOM 2172 N N . ASN A 1 285 ? -13.223 6.013 8.141 1.00 96.19 285 ASN A N 1
ATOM 2173 C CA . ASN A 1 285 ? -12.217 5.358 7.301 1.00 96.19 285 ASN A CA 1
ATOM 2174 C C . ASN A 1 285 ? -12.610 3.883 7.100 1.00 96.19 285 ASN A C 1
ATOM 2176 O O . ASN A 1 285 ? -12.553 3.100 8.051 1.00 96.19 285 ASN A O 1
ATOM 2180 N N . MET A 1 286 ? -12.996 3.521 5.871 1.00 95.31 286 MET A N 1
ATOM 2181 C CA . MET A 1 286 ? -13.413 2.156 5.496 1.00 95.31 286 MET A CA 1
ATOM 2182 C C . MET A 1 286 ? -12.247 1.176 5.314 1.00 95.31 286 MET A C 1
ATOM 2184 O O . MET A 1 286 ? -12.422 -0.031 5.479 1.00 95.31 286 MET A O 1
ATOM 2188 N N . SER A 1 287 ? -11.065 1.698 4.983 1.00 94.75 287 SER A N 1
ATOM 2189 C CA . SER A 1 287 ? -9.841 0.936 4.748 1.00 94.75 287 SER A CA 1
ATOM 2190 C C . SER A 1 287 ? -8.624 1.656 5.351 1.00 94.75 287 SER A C 1
ATOM 2192 O O . SER A 1 287 ? -8.587 2.892 5.352 1.00 94.75 287 SER A O 1
ATOM 2194 N N . PRO A 1 288 ? -7.635 0.917 5.892 1.00 96.88 288 PRO A N 1
ATOM 2195 C CA . PRO A 1 288 ? -6.437 1.498 6.493 1.00 96.88 288 PRO A CA 1
ATOM 2196 C C . PRO A 1 288 ? -5.452 2.005 5.432 1.00 96.88 288 PRO A C 1
ATOM 2198 O O . PRO A 1 288 ? -5.294 1.381 4.380 1.00 96.88 288 PRO A O 1
ATOM 2201 N N . ILE A 1 289 ? -4.731 3.088 5.732 1.00 96.75 289 ILE A N 1
ATOM 2202 C CA . ILE A 1 289 ? -3.424 3.344 5.100 1.00 96.75 289 ILE A CA 1
ATOM 2203 C C . ILE A 1 289 ? -2.362 2.429 5.728 1.00 96.75 289 ILE A C 1
ATOM 2205 O O . ILE A 1 289 ? -2.597 1.870 6.801 1.00 96.75 289 ILE A O 1
ATOM 2209 N N . VAL A 1 290 ? -1.200 2.277 5.095 1.00 96.81 290 VAL A N 1
ATOM 2210 C CA . VAL A 1 290 ? -0.059 1.555 5.688 1.00 96.81 290 VAL A CA 1
ATOM 2211 C C . VAL A 1 290 ? 1.041 2.556 6.013 1.00 96.81 290 VAL A C 1
ATOM 2213 O O . VAL A 1 290 ? 1.442 3.329 5.143 1.00 96.81 290 VAL A O 1
ATOM 2216 N N . GLY A 1 291 ? 1.517 2.539 7.255 1.00 96.12 291 GLY A N 1
ATOM 2217 C CA . GLY A 1 291 ? 2.637 3.340 7.740 1.00 96.12 291 GLY A CA 1
ATOM 2218 C C . GLY A 1 291 ? 3.774 2.450 8.237 1.00 96.12 291 GLY A C 1
ATOM 2219 O O . GLY A 1 291 ? 3.521 1.409 8.842 1.00 96.12 291 GLY A O 1
ATOM 2220 N N . LEU A 1 292 ? 5.012 2.863 7.981 1.00 95.62 292 LEU A N 1
ATOM 2221 C CA . LEU A 1 292 ? 6.228 2.240 8.495 1.00 95.62 292 LEU A CA 1
ATOM 2222 C C . LEU A 1 292 ? 6.787 3.101 9.628 1.00 95.62 292 LEU A C 1
ATOM 2224 O O . LEU A 1 292 ? 7.041 4.285 9.408 1.00 95.62 292 LEU A O 1
ATOM 2228 N N . TYR A 1 293 ? 6.989 2.505 10.800 1.00 94.62 293 TYR A N 1
ATOM 2229 C CA . TYR A 1 293 ? 7.861 3.038 11.854 1.00 94.62 293 TYR A CA 1
ATOM 2230 C C . TYR A 1 293 ? 9.186 2.260 11.855 1.00 94.62 293 TYR A C 1
ATOM 2232 O O . TYR A 1 293 ? 9.314 1.267 11.142 1.00 94.62 293 TYR A O 1
ATOM 2240 N N . GLU A 1 294 ? 10.171 2.683 12.645 1.00 92.19 294 GLU A N 1
ATOM 2241 C CA . GLU A 1 294 ? 11.443 1.963 12.789 1.00 92.19 294 GLU A CA 1
ATOM 2242 C C . GLU A 1 294 ? 11.760 1.719 14.265 1.00 92.19 294 GLU A C 1
ATOM 2244 O O . GLU A 1 294 ? 12.094 2.657 14.989 1.00 92.19 294 GLU A O 1
ATOM 2249 N N . ASP A 1 295 ? 11.704 0.460 14.699 1.00 91.19 295 ASP A N 1
ATOM 2250 C CA . ASP A 1 295 ? 12.241 0.029 15.988 1.00 91.19 295 ASP A CA 1
ATOM 2251 C C . ASP A 1 295 ? 13.570 -0.720 15.804 1.00 91.19 295 ASP A C 1
ATOM 2253 O O . ASP A 1 295 ? 13.624 -1.862 15.356 1.00 91.19 295 ASP A O 1
ATOM 2257 N N . ARG A 1 296 ? 14.673 -0.084 16.211 1.00 86.38 296 ARG A N 1
ATOM 2258 C CA . ARG A 1 296 ? 16.025 -0.670 16.136 1.00 86.38 296 ARG A CA 1
ATOM 2259 C C . ARG A 1 296 ? 16.368 -1.605 17.301 1.00 86.38 296 ARG A C 1
ATOM 2261 O O . ARG A 1 296 ? 17.520 -2.022 17.407 1.00 86.38 296 ARG A O 1
ATOM 2268 N N . SER A 1 297 ? 15.420 -1.871 18.197 1.00 89.31 297 SER A N 1
ATOM 2269 C CA . SER A 1 297 ? 15.587 -2.770 19.344 1.00 89.31 297 SER A CA 1
ATOM 2270 C C . SER A 1 297 ? 14.938 -4.146 19.155 1.00 89.31 297 SER A C 1
ATOM 2272 O O . SER A 1 297 ? 15.038 -4.972 20.058 1.00 89.31 297 SER A O 1
ATOM 2274 N N . ASP A 1 298 ? 14.264 -4.380 18.019 1.00 89.75 298 ASP A N 1
ATOM 2275 C CA . ASP A 1 298 ? 13.410 -5.545 17.716 1.00 89.75 298 ASP A CA 1
ATOM 2276 C C . ASP A 1 298 ? 12.224 -5.759 18.692 1.00 89.75 298 ASP A C 1
ATOM 2278 O O . ASP A 1 298 ? 11.400 -6.665 18.508 1.00 89.75 298 ASP A O 1
ATOM 2282 N N . ARG A 1 299 ? 12.072 -4.904 19.712 1.00 93.69 299 ARG A N 1
ATOM 2283 C CA . ARG A 1 299 ? 11.115 -5.063 20.813 1.00 93.69 299 ARG A CA 1
ATOM 2284 C C . ARG A 1 299 ? 9.663 -4.997 20.350 1.00 93.69 299 ARG A C 1
ATOM 2286 O O . ARG A 1 299 ? 8.819 -5.744 20.847 1.00 93.69 299 ARG A O 1
ATOM 2293 N N . ALA A 1 300 ? 9.354 -4.160 19.368 1.00 93.81 300 ALA A N 1
ATOM 2294 C CA . ALA A 1 300 ? 8.037 -4.079 18.750 1.00 93.81 300 ALA A CA 1
ATOM 2295 C C . ALA A 1 300 ? 7.669 -5.395 18.043 1.00 93.81 300 ALA A C 1
ATOM 2297 O O . ALA A 1 300 ? 6.531 -5.861 18.149 1.00 93.81 300 ALA A O 1
ATOM 2298 N N . THR A 1 301 ? 8.639 -6.036 17.384 1.00 92.38 301 THR A N 1
ATOM 2299 C CA . THR A 1 301 ? 8.467 -7.349 16.745 1.00 92.38 301 THR A CA 1
ATOM 2300 C C . THR A 1 301 ? 8.243 -8.455 17.786 1.00 92.38 301 THR A C 1
ATOM 2302 O O . THR A 1 301 ? 7.351 -9.293 17.600 1.00 92.38 301 THR A O 1
ATOM 2305 N N . GLU A 1 302 ? 8.959 -8.430 18.918 1.00 92.31 302 GLU A N 1
ATOM 2306 C CA . GLU A 1 302 ? 8.694 -9.321 20.060 1.00 92.31 302 GLU A CA 1
ATOM 2307 C C . GLU A 1 302 ? 7.279 -9.129 20.624 1.00 92.31 302 GLU A C 1
ATOM 2309 O O . GLU A 1 302 ? 6.524 -10.094 20.742 1.00 92.31 302 GLU A O 1
ATOM 2314 N N . LEU A 1 303 ? 6.881 -7.887 20.919 1.00 93.56 303 LEU A N 1
ATOM 2315 C CA . LEU A 1 303 ? 5.562 -7.549 21.466 1.00 93.56 303 LEU A CA 1
ATOM 2316 C C . LEU A 1 303 ? 4.422 -8.007 20.556 1.00 93.56 303 LEU A C 1
ATOM 2318 O O . LEU A 1 303 ? 3.449 -8.601 21.026 1.00 93.56 303 LEU A O 1
ATOM 2322 N N . LEU A 1 304 ? 4.546 -7.779 19.248 1.00 94.38 304 LEU A N 1
ATOM 2323 C CA . LEU A 1 304 ? 3.590 -8.259 18.250 1.00 94.38 304 LEU A CA 1
ATOM 2324 C C . LEU A 1 304 ? 3.480 -9.793 18.260 1.00 94.38 304 LEU A C 1
ATOM 2326 O O . LEU A 1 304 ? 2.378 -10.331 18.120 1.00 94.38 304 LEU A O 1
ATOM 2330 N N . ALA A 1 305 ? 4.595 -10.504 18.457 1.00 92.06 305 ALA A N 1
ATOM 2331 C CA . ALA A 1 305 ? 4.611 -11.958 18.594 1.00 92.06 305 ALA A CA 1
ATOM 2332 C C . ALA A 1 305 ? 3.993 -12.438 19.923 1.00 92.06 305 ALA A C 1
ATOM 2334 O O . ALA A 1 305 ? 3.204 -13.382 19.904 1.00 92.06 305 ALA A O 1
ATOM 2335 N N . GLU A 1 306 ? 4.287 -11.788 21.054 1.00 91.31 306 GLU A N 1
ATOM 2336 C CA . GLU A 1 306 ? 3.693 -12.087 22.370 1.00 91.31 306 GLU A CA 1
ATOM 2337 C C . GLU A 1 306 ? 2.162 -11.914 22.351 1.00 91.31 306 GLU A C 1
ATOM 2339 O O . GLU A 1 306 ? 1.416 -12.780 22.823 1.00 91.31 306 GLU A O 1
ATOM 2344 N N . LEU A 1 307 ? 1.685 -10.805 21.773 1.00 90.56 307 LEU A N 1
ATOM 2345 C CA . LEU A 1 307 ? 0.263 -10.470 21.681 1.00 90.56 307 LEU A CA 1
ATOM 2346 C C . LEU A 1 307 ? -0.497 -11.465 20.791 1.00 90.56 307 LEU A C 1
ATOM 2348 O O . LEU A 1 307 ? -1.533 -11.982 21.217 1.00 90.56 307 LEU A O 1
ATOM 2352 N N . ALA A 1 308 ? 0.046 -11.806 19.617 1.00 88.00 308 ALA A N 1
ATOM 2353 C CA . ALA A 1 308 ? -0.520 -12.823 18.725 1.00 88.00 308 ALA A CA 1
ATOM 2354 C C . ALA A 1 308 ? -0.389 -14.265 19.270 1.00 88.00 308 ALA A C 1
ATOM 2356 O O . ALA A 1 308 ? -1.207 -15.132 18.958 1.00 88.00 308 ALA A O 1
ATOM 2357 N N . GLY A 1 309 ? 0.639 -14.534 20.082 1.00 77.81 309 GLY A N 1
ATOM 2358 C CA . GLY A 1 309 ? 1.016 -15.864 20.573 1.00 77.81 309 GLY A CA 1
ATOM 2359 C C . GLY A 1 309 ? 0.207 -16.391 21.762 1.00 77.81 309 GLY A C 1
ATOM 2360 O O . GLY A 1 309 ? 0.408 -17.534 22.168 1.00 77.81 309 GLY A O 1
ATOM 2361 N N . GLY A 1 310 ? -0.708 -15.591 22.315 1.00 64.69 310 GLY A N 1
ATOM 2362 C CA . GLY A 1 310 ? -1.642 -16.030 23.357 1.00 64.69 310 GLY A CA 1
ATOM 2363 C C . GLY A 1 310 ? -1.917 -15.010 24.458 1.00 64.69 310 GLY A C 1
ATOM 2364 O O . GLY A 1 310 ? -2.903 -15.174 25.174 1.00 64.69 310 GLY A O 1
ATOM 2365 N N . ALA A 1 311 ? -1.130 -13.931 24.576 1.00 61.19 311 ALA A N 1
ATOM 2366 C CA . ALA A 1 311 ? -1.388 -12.889 25.577 1.00 61.19 311 ALA A CA 1
ATOM 2367 C C . ALA A 1 311 ? -2.724 -12.150 25.340 1.00 61.19 311 ALA A C 1
ATOM 2369 O O . ALA A 1 311 ? -3.341 -11.693 26.299 1.00 61.19 311 ALA A O 1
ATOM 2370 N N . ALA A 1 312 ? -3.198 -12.085 24.088 1.00 62.56 312 ALA A N 1
ATOM 2371 C CA . ALA A 1 312 ? -4.523 -11.568 23.725 1.00 62.56 312 ALA A CA 1
ATOM 2372 C C . ALA A 1 312 ? -5.607 -12.661 23.557 1.00 62.56 312 ALA A C 1
ATOM 2374 O O . ALA A 1 312 ? -6.737 -12.356 23.182 1.00 62.56 312 ALA A O 1
ATOM 2375 N N . GLY A 1 313 ? -5.289 -13.936 23.817 1.00 76.00 313 GLY A N 1
ATOM 2376 C CA . GLY A 1 313 ? -6.203 -15.063 23.607 1.00 76.00 313 GLY A CA 1
ATOM 2377 C C . GLY A 1 313 ? -6.390 -15.461 22.134 1.00 76.00 313 GLY A C 1
ATOM 2378 O O . GLY A 1 313 ? -5.480 -15.344 21.311 1.00 76.00 313 GLY A O 1
ATOM 2379 N N . ALA A 1 314 ? -7.571 -15.993 21.806 1.00 86.12 314 ALA A N 1
ATOM 2380 C CA . ALA A 1 314 ? -7.919 -16.387 20.440 1.00 86.12 314 ALA A CA 1
ATOM 2381 C C . ALA A 1 314 ? -8.117 -15.153 19.530 1.00 86.12 314 ALA A C 1
ATOM 2383 O O . ALA A 1 314 ? -8.601 -14.124 20.006 1.00 86.12 314 ALA A O 1
ATOM 2384 N N . PRO A 1 315 ? -7.784 -15.235 18.227 1.00 93.56 315 PRO A N 1
ATOM 2385 C CA . PRO A 1 315 ? -7.978 -14.119 17.308 1.00 93.56 315 PRO A CA 1
ATOM 2386 C C . PRO A 1 315 ? -9.467 -13.773 17.162 1.00 93.56 315 PRO A C 1
ATOM 2388 O O . PRO A 1 315 ? -10.307 -14.646 16.951 1.00 93.56 315 PRO A O 1
ATOM 2391 N N . ALA A 1 316 ? -9.778 -12.479 17.220 1.00 92.38 316 ALA A N 1
ATOM 2392 C CA . ALA A 1 316 ? -11.116 -11.925 17.013 1.00 92.38 316 ALA A CA 1
ATOM 2393 C C . ALA A 1 316 ? -11.565 -11.962 15.539 1.00 92.38 316 ALA A C 1
ATOM 2395 O O . ALA A 1 316 ? -12.754 -11.828 15.255 1.00 92.38 316 ALA A O 1
ATOM 2396 N N . ALA A 1 317 ? -10.625 -12.139 14.607 1.00 93.56 317 ALA A N 1
ATOM 2397 C CA . ALA A 1 317 ? -10.894 -12.499 13.219 1.00 93.56 317 ALA A CA 1
ATOM 2398 C C . ALA A 1 317 ? -9.800 -13.445 12.706 1.00 93.56 317 ALA A C 1
ATOM 2400 O O . ALA A 1 317 ? -8.615 -13.207 12.944 1.00 93.56 317 ALA A O 1
ATOM 2401 N N . ALA A 1 318 ? -10.192 -14.490 11.978 1.00 94.75 318 ALA A N 1
ATOM 2402 C CA . ALA A 1 318 ? -9.292 -15.393 11.268 1.00 94.75 318 ALA A CA 1
ATOM 2403 C C . ALA A 1 318 ? -9.901 -15.707 9.895 1.00 94.75 318 ALA A C 1
ATOM 2405 O O . ALA A 1 318 ? -11.013 -16.224 9.818 1.00 94.75 318 ALA A O 1
ATOM 2406 N N . ILE A 1 319 ? -9.202 -15.342 8.821 1.00 95.00 319 ILE A N 1
ATOM 2407 C CA . ILE A 1 319 ? -9.708 -15.350 7.440 1.00 95.00 319 ILE A CA 1
ATOM 2408 C C . ILE A 1 319 ? -8.628 -15.927 6.526 1.00 95.00 319 ILE A C 1
ATOM 2410 O O . ILE A 1 319 ? -7.443 -15.694 6.747 1.00 95.00 319 ILE A O 1
ATOM 2414 N N . THR A 1 320 ? -9.020 -16.648 5.477 1.00 95.44 320 THR A N 1
ATOM 2415 C CA . THR A 1 320 ? -8.162 -16.854 4.299 1.00 95.44 320 THR A CA 1
ATOM 2416 C C . THR A 1 320 ? -8.836 -16.186 3.108 1.00 95.44 320 THR A C 1
ATOM 2418 O O . THR A 1 320 ? -10.027 -16.409 2.889 1.00 95.44 320 THR A O 1
ATOM 2421 N N . ASP A 1 321 ? -8.123 -15.317 2.395 1.00 91.88 321 ASP A N 1
ATOM 2422 C CA . ASP A 1 321 ? -8.674 -14.610 1.234 1.00 91.88 321 ASP A CA 1
ATOM 2423 C C . ASP A 1 321 ? -8.538 -15.409 -0.077 1.00 91.88 321 ASP A C 1
ATOM 2425 O O . ASP A 1 321 ? -8.138 -16.574 -0.085 1.00 91.88 321 ASP A O 1
ATOM 2429 N N . GLY A 1 322 ? -8.917 -14.783 -1.198 1.00 85.50 322 GLY A N 1
ATOM 2430 C CA . GLY A 1 322 ? -8.852 -15.403 -2.525 1.00 85.50 322 GLY A CA 1
ATOM 2431 C C . GLY A 1 322 ? -7.430 -15.678 -3.027 1.00 85.50 322 GLY A C 1
ATOM 2432 O O . GLY A 1 322 ? -7.256 -16.593 -3.829 1.00 85.50 322 GLY A O 1
ATOM 2433 N N . ASP A 1 323 ? -6.432 -14.953 -2.514 1.00 86.25 323 ASP A N 1
ATOM 2434 C CA . ASP A 1 323 ? -5.011 -15.122 -2.844 1.00 86.25 323 ASP A CA 1
ATOM 2435 C C . ASP A 1 323 ? -4.329 -16.162 -1.927 1.00 86.25 323 ASP A C 1
ATOM 2437 O O . ASP A 1 323 ? -3.140 -16.460 -2.068 1.00 86.25 323 ASP A O 1
ATOM 2441 N N . GLY A 1 324 ? -5.073 -16.746 -0.979 1.00 92.31 324 GLY A N 1
ATOM 2442 C CA . GLY A 1 324 ? -4.563 -17.715 -0.009 1.00 92.31 324 GLY A CA 1
ATOM 2443 C C . GLY A 1 324 ? -3.806 -17.082 1.161 1.00 92.31 324 GLY A C 1
ATOM 2444 O O . GLY A 1 324 ? -3.153 -17.803 1.923 1.00 92.31 324 GLY A O 1
ATOM 2445 N N . VAL A 1 325 ? -3.885 -15.759 1.336 1.00 95.25 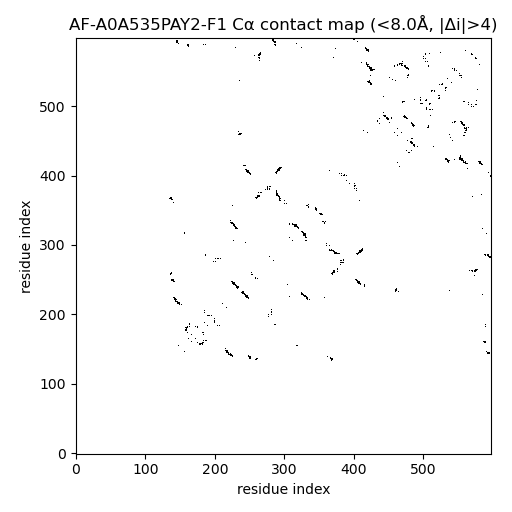325 VAL A N 1
ATOM 2446 C CA . VAL A 1 325 ? -3.299 -15.063 2.485 1.00 95.25 325 VAL A CA 1
ATOM 2447 C C . VAL A 1 325 ? -4.151 -15.349 3.717 1.00 95.25 325 VAL A C 1
ATOM 2449 O O . VAL A 1 325 ? -5.364 -15.137 3.727 1.00 95.25 325 VAL A O 1
ATOM 2452 N N . ARG A 1 326 ? -3.502 -15.835 4.778 1.00 96.88 326 ARG A N 1
ATOM 2453 C CA . ARG A 1 326 ? -4.111 -16.104 6.082 1.00 96.88 326 ARG A CA 1
ATOM 2454 C C . ARG A 1 326 ? -3.993 -14.851 6.943 1.00 96.88 326 ARG A C 1
ATOM 2456 O O . ARG A 1 326 ? -2.901 -14.508 7.390 1.00 96.88 326 ARG A O 1
ATOM 2463 N N . HIS A 1 327 ? -5.114 -14.186 7.183 1.00 97.12 327 HIS A N 1
ATOM 2464 C CA . HIS A 1 327 ? -5.210 -12.964 7.979 1.00 97.12 327 HIS A CA 1
ATOM 2465 C C . HIS A 1 327 ? -5.728 -13.301 9.378 1.00 97.12 327 HIS A C 1
ATOM 2467 O O . HIS A 1 327 ? -6.766 -13.955 9.512 1.00 97.12 327 HIS A O 1
ATOM 2473 N N . ARG A 1 328 ? -5.034 -12.855 10.427 1.00 96.50 328 ARG A N 1
ATOM 2474 C CA . ARG A 1 328 ? -5.458 -13.002 11.829 1.00 96.50 328 ARG A CA 1
ATOM 2475 C C . ARG A 1 328 ? -5.404 -11.658 12.542 1.00 96.50 328 ARG A C 1
ATOM 2477 O O . ARG A 1 328 ? -4.468 -10.892 12.338 1.00 96.50 328 ARG A O 1
ATOM 2484 N N . MET A 1 329 ? -6.398 -11.368 13.375 1.00 96.69 329 MET A N 1
ATOM 2485 C CA . MET A 1 329 ? -6.475 -10.112 14.121 1.00 96.69 329 MET A CA 1
ATOM 2486 C C . MET A 1 329 ? -6.886 -10.345 15.574 1.00 96.69 329 MET A C 1
ATOM 2488 O O . MET A 1 329 ? -7.820 -11.101 15.840 1.00 96.69 329 MET A O 1
ATOM 2492 N N . TRP A 1 330 ? -6.245 -9.638 16.502 1.00 96.38 330 TRP A N 1
ATOM 2493 C CA . TRP A 1 330 ? -6.548 -9.638 17.933 1.00 96.38 330 TRP A CA 1
ATOM 2494 C C . TRP A 1 330 ? -6.911 -8.225 18.388 1.00 96.38 330 TRP A C 1
ATOM 2496 O O . TRP A 1 330 ? -6.286 -7.253 17.968 1.00 96.38 330 TRP A O 1
ATOM 2506 N N . VAL A 1 331 ? -7.908 -8.108 19.266 1.00 95.06 331 VAL A N 1
ATOM 2507 C CA . VAL A 1 331 ? -8.255 -6.839 19.921 1.00 95.06 331 VAL A CA 1
ATOM 2508 C C . VAL A 1 331 ? -7.438 -6.744 21.203 1.00 95.06 331 VAL A C 1
ATOM 2510 O O . VAL A 1 331 ? -7.592 -7.593 22.079 1.00 95.06 331 VAL A O 1
ATOM 2513 N N . VAL A 1 332 ? -6.579 -5.732 21.323 1.00 93.50 332 VAL A N 1
ATOM 2514 C CA . VAL A 1 332 ? -5.708 -5.543 22.490 1.00 93.50 332 VAL A CA 1
ATOM 2515 C C . VAL A 1 332 ? -6.066 -4.218 23.175 1.00 93.50 332 VAL A C 1
ATOM 2517 O O . VAL A 1 332 ? -5.684 -3.152 22.683 1.00 93.50 332 VAL A O 1
ATOM 2520 N N . PRO A 1 333 ? -6.836 -4.250 24.280 1.00 88.56 333 PRO A N 1
ATOM 2521 C CA . PRO A 1 333 ? -7.167 -3.052 25.046 1.00 88.56 333 PRO A CA 1
ATOM 2522 C C . PRO A 1 333 ? -5.912 -2.365 25.592 1.00 88.56 333 PRO A C 1
ATOM 2524 O O . PRO A 1 333 ? -4.995 -3.032 26.069 1.00 88.56 333 PRO A O 1
ATOM 2527 N N . THR A 1 334 ? -5.902 -1.036 25.561 1.00 81.81 334 THR A N 1
ATOM 2528 C CA . THR A 1 334 ? -4.860 -0.200 26.176 1.00 81.81 334 THR A CA 1
ATOM 2529 C C . THR A 1 334 ? -5.209 0.157 27.619 1.00 81.81 334 THR A C 1
ATOM 2531 O O . THR A 1 334 ? -6.376 0.098 28.022 1.00 81.81 334 THR A O 1
ATOM 2534 N N . SER A 1 335 ? -4.217 0.586 28.406 1.00 69.81 335 SER A N 1
ATOM 2535 C CA . SER A 1 335 ? -4.441 1.042 29.790 1.00 69.81 335 SER A CA 1
ATOM 2536 C C . SER A 1 335 ? -5.384 2.252 29.878 1.00 69.81 335 SER A C 1
ATOM 2538 O O . SER A 1 335 ? -6.181 2.347 30.807 1.00 69.81 335 SER A O 1
ATOM 2540 N N . SER A 1 336 ? -5.403 3.097 28.843 1.00 57.44 336 SER A N 1
ATOM 2541 C CA . SER A 1 336 ? -6.373 4.186 28.623 1.00 57.44 336 SER A CA 1
ATOM 2542 C C . SER A 1 336 ? -7.838 3.733 28.450 1.00 57.44 336 SER A C 1
ATOM 2544 O O . SER A 1 336 ? -8.736 4.561 28.320 1.00 57.44 336 SER A O 1
ATOM 2546 N N . GLY A 1 337 ? -8.110 2.421 28.457 1.00 44.62 337 GLY A N 1
ATOM 2547 C CA . GLY A 1 337 ? -9.445 1.828 28.607 1.00 44.62 337 GLY A CA 1
ATOM 2548 C C . GLY A 1 337 ? -9.857 1.534 30.061 1.00 44.62 337 GLY A C 1
ATOM 2549 O O . GLY A 1 337 ? -10.894 0.890 30.283 1.00 44.62 337 GLY A O 1
ATOM 2550 N N . HIS A 1 338 ? -9.051 1.942 31.043 1.00 38.91 338 HIS A N 1
ATOM 2551 C CA . HIS A 1 338 ? -9.407 2.026 32.460 1.00 38.91 338 HIS A CA 1
ATOM 2552 C C . HIS A 1 338 ? -9.758 3.476 32.821 1.00 38.91 338 HIS A C 1
ATOM 2554 O O . HIS A 1 338 ? -9.251 4.410 32.208 1.00 38.91 338 HIS A O 1
ATOM 2560 N N . GLU A 1 339 ? -10.671 3.650 33.777 1.00 37.50 339 GLU A N 1
ATOM 2561 C CA . GLU A 1 339 ? -11.171 4.967 34.188 1.00 37.50 339 GLU A CA 1
ATOM 2562 C C . GLU A 1 339 ? -10.027 5.866 34.691 1.00 37.50 339 GLU A C 1
ATOM 2564 O O . GLU A 1 339 ? -9.109 5.392 35.364 1.00 37.50 339 GLU A O 1
ATOM 2569 N N . GLU A 1 340 ? -10.090 7.158 34.355 1.00 36.06 340 GLU A N 1
ATOM 2570 C CA . GLU A 1 340 ? -9.106 8.181 34.730 1.00 36.06 340 GLU A CA 1
ATOM 2571 C C . GLU A 1 340 ? -8.906 8.205 36.257 1.00 36.06 340 GLU A C 1
ATOM 2573 O O . GLU A 1 340 ? -9.743 8.725 36.996 1.00 36.06 340 GLU A O 1
ATOM 2578 N N . GLY A 1 341 ? -7.812 7.617 36.759 1.00 37.38 341 GLY A N 1
ATOM 2579 C CA . GLY A 1 341 ? -7.629 7.509 38.211 1.00 37.38 341 GLY A CA 1
ATOM 2580 C C . GLY A 1 341 ? -6.451 6.692 38.747 1.00 37.38 341 GLY A C 1
ATOM 2581 O O . GLY A 1 341 ? -6.184 6.781 39.944 1.00 37.38 341 GLY A O 1
ATOM 2582 N N . SER A 1 342 ? -5.724 5.926 37.924 1.00 38.91 342 SER A N 1
ATOM 2583 C CA . SER A 1 342 ? -4.478 5.277 38.364 1.00 38.91 342 SER A CA 1
ATOM 2584 C C . SER A 1 342 ? -3.271 6.111 37.912 1.00 38.91 342 SER A C 1
ATOM 2586 O O . SER A 1 342 ? -3.149 6.346 36.711 1.00 38.91 342 SER A O 1
ATOM 2588 N N . PRO A 1 343 ? -2.406 6.589 38.827 1.00 46.78 343 PRO A N 1
ATOM 2589 C CA . PRO A 1 343 ? -1.329 7.518 38.489 1.00 46.78 343 PRO A CA 1
ATOM 2590 C C . PRO A 1 343 ? -0.222 6.853 37.666 1.00 46.78 343 PRO A C 1
ATOM 2592 O O . PRO A 1 343 ? 0.030 5.658 37.830 1.00 46.78 343 PRO A O 1
ATOM 2595 N N . ASP A 1 344 ? 0.453 7.664 36.842 1.00 52.50 344 ASP A N 1
ATOM 2596 C CA . ASP A 1 344 ? 1.615 7.302 36.022 1.00 52.50 344 ASP A CA 1
ATOM 2597 C C . ASP A 1 344 ? 2.557 6.337 36.758 1.00 52.50 344 ASP A C 1
ATOM 2599 O O . ASP A 1 344 ? 3.248 6.722 37.708 1.00 52.50 344 ASP A O 1
ATOM 2603 N N . ALA A 1 345 ? 2.628 5.087 36.298 1.00 53.78 345 ALA A N 1
ATOM 2604 C CA . ALA A 1 345 ? 3.703 4.202 36.705 1.00 53.78 345 ALA A CA 1
ATOM 2605 C C . ALA A 1 345 ? 5.001 4.766 36.115 1.00 53.78 345 ALA A C 1
ATOM 2607 O O . ALA A 1 345 ? 5.172 4.789 34.896 1.00 53.78 345 ALA A O 1
ATOM 2608 N N . ARG A 1 346 ? 5.891 5.260 36.972 1.00 58.12 346 ARG A N 1
ATOM 2609 C CA . ARG A 1 346 ? 7.213 5.758 36.583 1.00 58.12 346 ARG A CA 1
ATOM 2610 C C . ARG A 1 346 ? 8.281 4.766 37.011 1.00 58.12 346 ARG A C 1
ATOM 2612 O O . ARG A 1 346 ? 8.120 4.104 38.039 1.00 58.12 346 ARG A O 1
ATOM 2619 N N . ASP A 1 347 ? 9.340 4.651 36.222 1.00 59.31 347 ASP A N 1
ATOM 2620 C CA . ASP A 1 347 ? 10.489 3.827 36.588 1.00 59.31 347 ASP A CA 1
ATOM 2621 C C . ASP A 1 347 ? 11.336 4.486 37.694 1.00 59.31 347 ASP A C 1
ATOM 2623 O O . ASP A 1 347 ? 10.960 5.496 38.296 1.00 59.31 347 ASP A O 1
ATOM 2627 N N . ALA A 1 348 ? 12.480 3.872 38.005 1.00 56.56 348 ALA A N 1
ATOM 2628 C CA . ALA A 1 348 ? 13.400 4.371 39.022 1.00 56.56 348 ALA A CA 1
ATOM 2629 C C . ALA A 1 348 ? 14.057 5.716 38.652 1.00 56.56 348 ALA A C 1
ATOM 2631 O O . ALA A 1 348 ? 14.519 6.418 39.555 1.00 56.56 348 ALA A O 1
ATOM 2632 N N . ASP A 1 349 ? 14.078 6.070 37.364 1.00 65.62 349 ASP A N 1
ATOM 2633 C CA . ASP A 1 349 ? 14.673 7.296 36.829 1.00 65.62 349 ASP A CA 1
ATOM 2634 C C . ASP A 1 349 ? 13.622 8.413 36.631 1.00 65.62 349 ASP A C 1
ATOM 2636 O O . ASP A 1 349 ? 13.967 9.592 36.527 1.00 65.62 349 ASP A O 1
ATOM 2640 N N . GLY A 1 350 ? 12.330 8.069 36.709 1.00 56.62 350 GLY A N 1
ATOM 2641 C CA . GLY A 1 350 ? 11.189 8.990 36.713 1.00 56.62 350 GLY A CA 1
ATOM 2642 C C . GLY A 1 350 ? 10.418 9.055 35.392 1.00 56.62 350 GLY A C 1
ATOM 2643 O O . GLY A 1 350 ? 9.458 9.837 35.296 1.00 56.62 350 GLY A O 1
ATOM 2644 N N . GLU A 1 351 ? 10.801 8.238 34.410 1.00 55.38 351 GLU A N 1
ATOM 2645 C CA . GLU A 1 351 ? 10.200 8.201 33.078 1.00 55.38 351 GLU A CA 1
ATOM 2646 C C . GLU A 1 351 ? 8.876 7.418 33.072 1.00 55.38 351 GLU A C 1
ATOM 2648 O O . GLU A 1 351 ? 8.714 6.473 33.853 1.00 55.38 351 GLU A O 1
ATOM 2653 N N . PRO A 1 352 ? 7.890 7.787 32.228 1.00 57.94 352 PRO A N 1
ATOM 2654 C CA . PRO A 1 352 ? 6.619 7.074 32.142 1.00 57.94 352 PRO A CA 1
ATOM 2655 C C . PRO A 1 352 ? 6.816 5.646 31.615 1.00 57.94 352 PRO A C 1
ATOM 2657 O O . PRO A 1 352 ? 7.118 5.438 30.440 1.00 57.94 352 PRO A O 1
ATOM 2660 N N . THR A 1 353 ? 6.581 4.643 32.460 1.00 56.19 353 THR A N 1
ATOM 2661 C CA . THR A 1 353 ? 6.552 3.246 32.010 1.00 56.19 353 THR A CA 1
ATOM 2662 C C . THR A 1 353 ? 5.222 2.945 31.317 1.00 56.19 353 THR A C 1
ATOM 2664 O O . THR A 1 353 ? 4.162 3.298 31.848 1.00 56.19 353 THR A O 1
ATOM 2667 N N . PRO A 1 354 ? 5.225 2.278 30.150 1.00 62.34 354 PRO A N 1
ATOM 2668 C CA . PRO A 1 354 ? 3.986 1.904 29.486 1.00 62.34 354 PRO A CA 1
ATOM 2669 C C . PRO A 1 354 ? 3.157 0.944 30.347 1.00 62.34 354 PRO A C 1
ATOM 2671 O O . PRO A 1 354 ? 3.589 -0.158 30.682 1.00 62.34 354 PRO A O 1
ATOM 2674 N N . ALA A 1 355 ? 1.932 1.346 30.690 1.00 72.12 355 ALA A N 1
ATOM 2675 C CA . ALA A 1 355 ? 1.074 0.591 31.607 1.00 72.12 355 ALA A CA 1
ATOM 2676 C C . ALA A 1 355 ? 0.488 -0.708 31.004 1.00 72.12 355 ALA A C 1
ATOM 2678 O O . ALA A 1 355 ? -0.170 -1.482 31.704 1.00 72.12 355 ALA A O 1
ATOM 2679 N N . SER A 1 356 ? 0.732 -0.984 29.720 1.00 85.38 356 SER A N 1
ATOM 2680 C CA . SER A 1 356 ? 0.482 -2.277 29.081 1.00 85.38 356 SER A CA 1
ATOM 2681 C C . SER A 1 356 ? 1.404 -2.495 27.875 1.00 85.38 356 SER A C 1
ATOM 2683 O O . SER A 1 356 ? 1.917 -1.539 27.299 1.00 85.38 356 SER A O 1
ATOM 2685 N N . ARG A 1 357 ? 1.524 -3.750 27.416 1.00 88.94 357 ARG A N 1
ATOM 2686 C CA . ARG A 1 357 ? 2.207 -4.113 26.153 1.00 88.94 357 ARG A CA 1
ATOM 2687 C C . ARG A 1 357 ? 1.691 -3.345 24.930 1.00 88.94 357 ARG A C 1
ATOM 2689 O O . ARG A 1 357 ? 2.438 -3.118 23.986 1.00 88.94 357 ARG A O 1
ATOM 2696 N N . ALA A 1 358 ? 0.405 -2.990 24.922 1.00 90.19 358 ALA A N 1
ATOM 2697 C CA . ALA A 1 358 ? -0.186 -2.214 23.838 1.00 90.19 358 ALA A CA 1
ATOM 2698 C C . ALA A 1 358 ? 0.278 -0.754 23.875 1.00 90.19 358 ALA A C 1
ATOM 2700 O O . ALA A 1 358 ? 0.536 -0.171 22.827 1.00 90.19 358 ALA A O 1
ATOM 2701 N N . ASP A 1 359 ? 0.426 -0.188 25.073 1.00 90.56 359 ASP A N 1
ATOM 2702 C CA . ASP A 1 359 ? 0.970 1.157 25.249 1.00 90.56 359 ASP A CA 1
ATOM 2703 C C . ASP A 1 359 ? 2.480 1.176 24.929 1.00 90.56 359 ASP A C 1
ATOM 2705 O O . ASP A 1 359 ? 2.945 2.107 24.283 1.00 90.56 359 ASP A O 1
ATOM 2709 N N . GLU A 1 360 ? 3.227 0.119 25.281 1.00 92.25 360 GLU A N 1
ATOM 2710 C CA . GLU A 1 360 ? 4.654 -0.057 24.939 1.00 92.25 360 GLU A CA 1
ATOM 2711 C C . GLU A 1 360 ? 4.857 -0.053 23.416 1.00 92.25 360 GLU A C 1
ATOM 2713 O O . GLU A 1 360 ? 5.671 0.703 22.891 1.00 92.25 360 GLU A O 1
ATOM 2718 N N . LEU A 1 361 ? 4.039 -0.822 22.693 1.00 93.38 361 LEU A N 1
ATOM 2719 C CA . LEU A 1 361 ? 4.062 -0.884 21.232 1.00 93.38 361 LEU A CA 1
ATOM 2720 C C . LEU A 1 361 ? 3.676 0.455 20.570 1.00 93.38 361 LEU A C 1
ATOM 2722 O O . LEU A 1 361 ? 4.252 0.820 19.545 1.00 93.38 361 LEU A O 1
ATOM 2726 N N . VAL A 1 362 ? 2.738 1.210 21.156 1.00 94.44 362 VAL A N 1
ATOM 2727 C CA . VAL A 1 362 ? 2.388 2.565 20.690 1.00 94.44 362 VAL A CA 1
ATOM 2728 C C . VAL A 1 362 ? 3.538 3.548 20.923 1.00 94.44 362 VAL A C 1
ATOM 2730 O O . VAL A 1 362 ? 3.817 4.346 20.030 1.00 94.44 362 VAL A O 1
ATOM 2733 N N . VAL A 1 363 ? 4.226 3.482 22.068 1.00 93.06 363 VAL A N 1
ATOM 2734 C CA . VAL A 1 363 ? 5.404 4.321 22.361 1.00 93.06 363 VAL A CA 1
ATOM 2735 C C . VAL A 1 363 ? 6.541 4.022 21.383 1.00 93.06 363 VAL A C 1
ATOM 2737 O O . VAL A 1 363 ? 7.050 4.954 20.767 1.00 93.06 363 VAL A O 1
ATOM 2740 N N . LEU A 1 364 ? 6.878 2.746 21.159 1.00 93.88 364 LEU A N 1
ATOM 2741 C CA . LEU A 1 364 ? 7.917 2.336 20.202 1.00 93.88 364 LEU A CA 1
ATOM 2742 C C . LEU A 1 364 ? 7.613 2.827 18.779 1.00 93.88 364 LEU A C 1
ATOM 2744 O O . LEU A 1 364 ? 8.465 3.436 18.139 1.00 93.88 364 LEU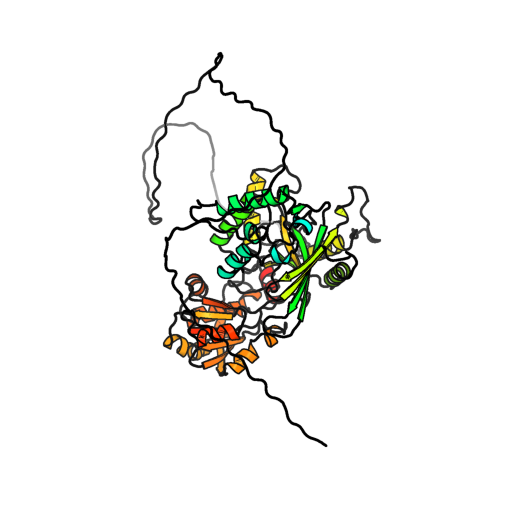 A O 1
ATOM 2748 N N . ALA A 1 365 ? 6.377 2.647 18.304 1.00 94.00 365 ALA A N 1
ATOM 2749 C CA . ALA A 1 365 ? 5.964 3.145 16.992 1.00 94.00 365 ALA A CA 1
ATOM 2750 C C . ALA A 1 365 ? 5.891 4.682 16.903 1.00 94.00 365 ALA A C 1
ATOM 2752 O O . ALA A 1 365 ? 5.851 5.217 15.798 1.00 94.00 365 ALA A O 1
ATOM 2753 N N . SER A 1 366 ? 5.866 5.389 18.039 1.00 93.62 366 SER A N 1
ATOM 2754 C CA . SER A 1 366 ? 5.864 6.858 18.107 1.00 93.62 366 SER A CA 1
ATOM 2755 C C . SER A 1 366 ? 7.252 7.462 18.362 1.00 93.62 366 SER A C 1
ATOM 2757 O O . SER A 1 366 ? 7.369 8.680 18.459 1.00 93.62 366 SER A O 1
ATOM 2759 N N . ALA A 1 367 ? 8.310 6.649 18.455 1.00 91.75 367 ALA A N 1
ATOM 2760 C CA . ALA A 1 367 ? 9.674 7.113 18.731 1.00 91.75 367 ALA A CA 1
ATOM 2761 C C . ALA A 1 367 ? 10.347 7.844 17.546 1.00 91.75 367 ALA A C 1
ATOM 2763 O O . ALA A 1 367 ? 11.457 8.352 17.674 1.00 91.75 367 ALA A O 1
ATOM 2764 N N . GLY A 1 368 ? 9.697 7.892 16.381 1.00 91.50 368 GLY A N 1
ATOM 2765 C CA . GLY A 1 368 ? 10.194 8.570 15.190 1.00 91.50 368 GLY A CA 1
ATOM 2766 C C . GLY A 1 368 ? 9.121 8.693 14.103 1.00 91.50 368 GLY A C 1
ATOM 2767 O O . GLY A 1 368 ? 7.994 8.233 14.295 1.00 91.50 368 GLY A O 1
ATOM 2768 N N . PRO A 1 369 ? 9.453 9.310 12.957 1.00 93.25 369 PRO A N 1
ATOM 2769 C CA . PRO A 1 369 ? 8.477 9.629 11.924 1.00 93.25 369 PRO A CA 1
ATOM 2770 C C . PRO A 1 369 ? 7.917 8.382 11.219 1.00 93.25 369 PRO A C 1
ATOM 2772 O O . PRO A 1 369 ? 8.648 7.440 10.913 1.00 93.25 369 PRO A O 1
ATOM 2775 N N . ILE A 1 370 ? 6.626 8.418 10.876 1.00 95.06 370 ILE A N 1
ATOM 2776 C CA . ILE A 1 370 ? 5.950 7.379 10.090 1.00 95.06 370 ILE A CA 1
ATOM 2777 C C . ILE A 1 370 ? 6.116 7.657 8.599 1.00 95.06 370 ILE A C 1
ATOM 2779 O O . ILE A 1 370 ? 5.601 8.652 8.091 1.00 95.06 370 ILE A O 1
ATOM 2783 N N . THR A 1 371 ? 6.730 6.738 7.857 1.00 94.62 371 THR A N 1
ATOM 2784 C CA . THR A 1 371 ? 6.701 6.783 6.384 1.00 94.62 371 THR A CA 1
ATOM 2785 C C . THR A 1 371 ? 5.426 6.120 5.869 1.00 94.62 371 THR A C 1
ATOM 2787 O O . THR A 1 371 ? 5.177 4.951 6.159 1.00 94.62 371 THR A O 1
ATOM 2790 N N . ILE A 1 372 ? 4.600 6.823 5.090 1.00 94.75 372 ILE A N 1
ATOM 2791 C CA . ILE A 1 372 ? 3.394 6.239 4.480 1.00 94.75 372 ILE A CA 1
ATOM 2792 C C . ILE A 1 372 ? 3.823 5.254 3.387 1.00 94.75 372 ILE A C 1
ATOM 2794 O O . ILE A 1 372 ? 4.140 5.675 2.284 1.00 94.75 372 ILE A O 1
ATOM 2798 N N . ALA A 1 373 ? 3.778 3.950 3.655 1.00 91.94 373 ALA A N 1
ATOM 2799 C CA . ALA A 1 373 ? 4.029 2.903 2.662 1.00 91.94 373 ALA A CA 1
ATOM 2800 C C . ALA A 1 373 ? 2.907 2.787 1.617 1.00 91.94 373 ALA A C 1
ATOM 2802 O O . ALA A 1 373 ? 3.165 2.492 0.450 1.00 91.94 373 ALA A O 1
ATOM 2803 N N . ASP A 1 374 ? 1.651 3.001 2.014 1.00 91.44 374 ASP A N 1
ATOM 2804 C CA . ASP A 1 374 ? 0.513 2.866 1.107 1.00 91.44 374 ASP A CA 1
ATOM 2805 C C . ASP A 1 374 ? -0.654 3.773 1.486 1.00 91.44 374 ASP A C 1
ATOM 2807 O O . ASP A 1 374 ? -1.008 3.903 2.656 1.00 91.44 374 ASP A O 1
ATOM 2811 N N . GLY A 1 375 ? -1.339 4.316 0.479 1.00 91.69 375 GLY A N 1
ATOM 2812 C CA . GLY A 1 375 ? -2.558 5.092 0.684 1.00 91.69 375 GLY A CA 1
ATOM 2813 C C . GLY A 1 375 ? -2.363 6.597 0.862 1.00 91.69 375 GLY A C 1
ATOM 2814 O O . GLY A 1 375 ? -3.228 7.230 1.465 1.00 91.69 375 GLY A O 1
ATOM 2815 N N . HIS A 1 376 ? -1.328 7.205 0.278 1.00 91.75 376 HIS A N 1
ATOM 2816 C CA . HIS A 1 376 ? -1.117 8.666 0.263 1.00 91.75 376 HIS A CA 1
ATOM 2817 C C . HIS A 1 376 ? -2.380 9.434 -0.174 1.00 91.75 376 HIS A C 1
ATOM 2819 O O . HIS A 1 376 ? -2.752 10.430 0.443 1.00 91.75 376 HIS A O 1
ATOM 2825 N N . HIS A 1 377 ? -3.132 8.913 -1.157 1.00 90.94 377 HIS A N 1
ATOM 2826 C CA . HIS A 1 377 ? -4.418 9.492 -1.581 1.00 90.94 377 HIS A CA 1
ATOM 2827 C C . HIS A 1 377 ? -5.459 9.541 -0.451 1.00 90.94 377 HIS A C 1
ATOM 2829 O O . HIS A 1 377 ? -6.220 10.504 -0.369 1.00 90.94 377 HIS A O 1
ATOM 2835 N N . ARG A 1 378 ? -5.512 8.508 0.404 1.00 94.31 378 ARG A N 1
ATOM 2836 C CA . ARG A 1 378 ? -6.409 8.426 1.569 1.00 94.31 378 ARG A CA 1
ATOM 2837 C C . ARG A 1 378 ? -5.953 9.388 2.670 1.00 94.31 378 ARG A C 1
ATOM 2839 O O . ARG A 1 378 ? -6.806 10.030 3.273 1.00 94.31 378 ARG A O 1
ATOM 2846 N N . TYR A 1 379 ? -4.643 9.546 2.872 1.00 95.50 379 TYR A N 1
ATOM 2847 C CA . TYR A 1 379 ? -4.080 10.508 3.827 1.00 95.50 379 TYR A CA 1
ATOM 2848 C C . TYR A 1 379 ? -4.401 11.964 3.444 1.00 95.50 379 TYR A C 1
ATOM 2850 O O . TYR A 1 379 ? -5.023 12.679 4.225 1.00 95.50 379 TYR A O 1
ATOM 2858 N N . GLU A 1 380 ? -4.096 12.391 2.213 1.00 94.44 380 GLU A N 1
ATOM 2859 C CA . GLU A 1 380 ? -4.436 13.746 1.731 1.00 94.44 380 GLU A CA 1
ATOM 2860 C C . GLU A 1 380 ? -5.947 14.010 1.703 1.00 94.44 380 GLU A C 1
ATOM 2862 O O . GLU A 1 380 ? -6.413 15.109 2.006 1.00 94.44 380 GLU A O 1
ATOM 2867 N N . THR A 1 381 ? -6.730 12.985 1.368 1.00 94.31 381 THR A N 1
ATOM 2868 C CA . THR A 1 381 ? -8.192 13.034 1.463 1.00 94.31 381 THR A CA 1
ATOM 2869 C C . THR A 1 381 ? -8.651 13.302 2.894 1.00 94.31 381 THR A C 1
ATOM 2871 O O . THR A 1 381 ? -9.528 14.140 3.119 1.00 94.31 381 THR A O 1
ATOM 2874 N N . ALA A 1 382 ? -8.063 12.598 3.862 1.00 95.50 382 ALA A N 1
ATOM 2875 C CA . ALA A 1 382 ? -8.390 12.750 5.268 1.00 95.50 382 ALA A CA 1
ATOM 2876 C C . ALA A 1 382 ? -7.933 14.116 5.809 1.00 95.50 382 ALA A C 1
ATOM 2878 O O . ALA A 1 382 ? -8.690 14.724 6.558 1.00 95.50 382 ALA A O 1
ATOM 2879 N N . LEU A 1 383 ? -6.792 14.660 5.359 1.00 95.06 383 LEU A N 1
ATOM 2880 C CA . LEU A 1 383 ? -6.387 16.047 5.643 1.00 95.06 383 LEU A CA 1
ATOM 2881 C C . LEU A 1 383 ? -7.440 17.062 5.180 1.00 95.06 383 LEU A C 1
ATOM 2883 O O . LEU A 1 383 ? -7.885 17.895 5.968 1.00 95.06 383 LEU A O 1
ATOM 2887 N N . ARG A 1 384 ? -7.897 16.964 3.925 1.00 94.44 384 ARG A N 1
ATOM 2888 C CA . ARG A 1 384 ? -8.945 17.851 3.392 1.00 94.44 384 ARG A CA 1
ATOM 2889 C C . ARG A 1 384 ? -10.251 17.732 4.181 1.00 94.44 384 ARG A C 1
ATOM 2891 O O . ARG A 1 384 ? -10.883 18.748 4.461 1.00 94.44 384 ARG A O 1
ATOM 2898 N N . TYR A 1 385 ? -10.656 16.511 4.531 1.00 94.56 385 TYR A N 1
ATOM 2899 C CA . TYR A 1 385 ? -11.857 16.277 5.336 1.00 94.56 385 TYR A CA 1
ATOM 2900 C C . TYR A 1 385 ? -11.719 16.860 6.748 1.00 94.56 385 TYR A C 1
ATOM 2902 O O . TYR A 1 385 ? -12.605 17.585 7.194 1.00 94.56 385 TYR A O 1
ATOM 2910 N N . ARG A 1 386 ? -10.588 16.625 7.422 1.00 93.75 386 ARG A N 1
ATOM 2911 C CA . ARG A 1 386 ? -10.252 17.221 8.722 1.00 93.75 386 ARG A CA 1
ATOM 2912 C C . ARG A 1 386 ? -10.406 18.738 8.687 1.00 93.75 386 ARG A C 1
ATOM 2914 O O . ARG A 1 386 ? -11.073 19.305 9.549 1.00 93.75 386 ARG A O 1
ATOM 2921 N N . ASP A 1 387 ? -9.815 19.389 7.690 1.00 92.81 387 ASP A N 1
ATOM 2922 C CA . ASP A 1 387 ? -9.805 20.850 7.597 1.00 92.81 387 ASP A CA 1
ATOM 2923 C C . ASP A 1 387 ? -11.205 21.421 7.322 1.00 92.81 387 ASP A C 1
ATOM 2925 O O . ASP A 1 387 ? -11.575 22.429 7.924 1.00 92.81 387 ASP A O 1
ATOM 2929 N N . GLU A 1 388 ? -12.037 20.730 6.531 1.00 92.62 388 GLU A N 1
ATOM 2930 C CA . GLU A 1 388 ? -13.472 21.036 6.416 1.00 92.62 388 GLU A CA 1
ATOM 2931 C C . GLU A 1 388 ? -14.191 20.898 7.772 1.00 92.62 388 GLU A C 1
ATOM 2933 O O . GLU A 1 388 ? -14.908 21.810 8.196 1.00 92.62 388 GLU A O 1
ATOM 2938 N N . ARG A 1 389 ? -14.010 19.776 8.486 1.00 90.06 389 ARG A N 1
ATOM 2939 C CA . ARG A 1 389 ? -14.723 19.532 9.753 1.00 90.06 389 ARG A CA 1
ATOM 2940 C C . ARG A 1 389 ? -14.307 20.518 10.841 1.00 90.06 389 ARG A C 1
ATOM 2942 O O . ARG A 1 389 ? -15.198 21.035 11.518 1.00 90.06 389 ARG A O 1
ATOM 2949 N N . ARG A 1 390 ? -13.021 20.874 10.943 1.00 88.88 390 ARG A N 1
ATOM 2950 C CA . ARG A 1 390 ? -12.499 21.888 11.882 1.00 88.88 390 ARG A CA 1
ATOM 2951 C C . ARG A 1 390 ? -13.160 23.261 11.718 1.00 88.88 390 ARG A C 1
ATOM 2953 O O . ARG A 1 390 ? -13.405 23.919 12.725 1.00 88.88 390 ARG A O 1
ATOM 2960 N N . MET A 1 391 ? -13.534 23.665 10.499 1.00 85.88 391 MET A N 1
ATOM 2961 C CA . MET A 1 391 ? -14.304 24.903 10.269 1.00 85.88 391 MET A CA 1
ATOM 2962 C C . MET A 1 391 ? -15.740 24.843 10.821 1.00 85.88 391 MET A C 1
ATOM 2964 O O . MET A 1 391 ? -16.347 25.884 11.055 1.00 85.88 391 MET A O 1
ATOM 2968 N N . SER A 1 392 ? -16.294 23.640 11.018 1.00 78.00 392 SER A N 1
ATOM 2969 C CA . SER A 1 392 ? -17.690 23.412 11.433 1.00 78.00 392 SER A CA 1
ATOM 2970 C C . SER A 1 392 ? -17.873 22.922 12.878 1.00 78.00 392 SER A C 1
ATOM 2972 O O . SER A 1 392 ? -18.961 23.069 13.430 1.00 78.00 392 SER A O 1
ATOM 2974 N N . ARG A 1 393 ? -16.834 22.336 13.489 1.00 69.06 393 ARG A N 1
ATOM 2975 C CA . ARG A 1 393 ? -16.853 21.698 14.822 1.00 69.06 393 ARG A CA 1
ATOM 2976 C C . ARG A 1 393 ? -15.634 22.114 15.663 1.00 69.06 393 ARG A C 1
ATOM 2978 O O . ARG A 1 393 ? -14.939 21.280 16.232 1.00 69.06 393 ARG A O 1
ATOM 2985 N N . SER A 1 394 ? -15.346 23.413 15.733 1.00 59.44 394 SER A N 1
ATOM 2986 C CA . SER A 1 394 ? -14.117 23.963 16.338 1.00 59.44 394 SER A CA 1
ATOM 2987 C C . SER A 1 394 ? -14.026 23.883 17.877 1.00 59.44 394 SER A C 1
ATOM 2989 O O . SER A 1 394 ? -13.207 24.585 18.465 1.00 59.44 394 SER A O 1
ATOM 2991 N N . CYS A 1 395 ? -14.899 23.120 18.539 1.00 62.84 395 CYS A N 1
ATOM 2992 C CA . CYS A 1 395 ? -15.016 23.038 20.000 1.00 62.84 395 CYS A CA 1
ATOM 2993 C C . CYS A 1 395 ? -15.015 21.604 20.557 1.00 62.84 395 CYS A C 1
ATOM 2995 O O . CYS A 1 395 ? -15.141 21.434 21.767 1.00 62.84 395 CYS A O 1
ATOM 2997 N N . GLU A 1 396 ? -14.879 20.582 19.708 1.00 72.94 396 GLU A N 1
ATOM 2998 C CA . GLU A 1 396 ? -14.606 19.218 20.172 1.00 72.94 396 GLU A CA 1
ATOM 2999 C C . GLU A 1 396 ? -13.122 19.106 20.545 1.00 72.94 396 GLU A C 1
ATOM 3001 O O . GLU A 1 396 ? -12.251 19.405 19.726 1.00 72.94 396 GLU A O 1
ATOM 3006 N N . GLU A 1 397 ? -12.827 18.680 21.774 1.00 68.94 397 GLU A N 1
ATOM 3007 C CA . GLU A 1 397 ? -11.472 18.284 22.162 1.00 68.94 397 GLU A CA 1
ATOM 3008 C C . GLU A 1 397 ? -11.151 16.911 21.549 1.00 68.94 397 GLU A C 1
ATOM 3010 O O . GLU A 1 397 ? -11.951 15.981 21.634 1.00 68.94 397 GLU A O 1
ATOM 3015 N N . ASP A 1 398 ? -9.980 16.795 20.915 1.00 74.00 398 ASP A N 1
ATOM 3016 C CA . ASP A 1 398 ? -9.478 15.568 20.271 1.00 74.00 398 ASP A CA 1
ATOM 3017 C C . ASP A 1 398 ? -10.455 14.882 19.277 1.00 74.00 398 ASP A C 1
ATOM 3019 O O . ASP A 1 398 ? -10.739 13.682 19.390 1.00 74.00 398 ASP A O 1
ATOM 3023 N N . PRO A 1 399 ? -10.990 15.608 18.275 1.00 87.19 399 PRO A N 1
ATOM 3024 C CA . PRO A 1 399 ? -12.039 15.086 17.412 1.00 87.19 399 PRO A CA 1
ATOM 3025 C C . PRO A 1 399 ? -11.542 13.918 16.556 1.00 87.19 399 PRO A C 1
ATOM 3027 O O . PRO A 1 399 ? -10.460 13.944 15.974 1.00 87.19 399 PRO A O 1
ATOM 3030 N N . ALA A 1 400 ? -12.373 12.889 16.391 1.00 89.38 400 ALA A N 1
ATOM 3031 C CA . ALA A 1 400 ? -11.967 11.668 15.696 1.00 89.38 400 ALA A CA 1
ATOM 3032 C C . ALA A 1 400 ? -11.604 11.872 14.206 1.00 89.38 400 ALA A C 1
ATOM 3034 O O . ALA A 1 400 ? -10.870 11.048 13.659 1.00 89.38 400 ALA A O 1
ATOM 3035 N N . PHE A 1 401 ? -12.069 12.957 13.571 1.00 92.50 401 PHE A N 1
ATOM 3036 C CA . PHE A 1 401 ? -11.692 13.347 12.204 1.00 92.50 401 PHE A CA 1
ATOM 3037 C C . PHE A 1 401 ? -10.275 13.937 12.082 1.00 92.50 401 PHE A C 1
ATOM 3039 O O . PHE A 1 401 ? -9.780 14.068 10.965 1.00 92.50 401 PHE A O 1
ATOM 3046 N N . ASP A 1 402 ? -9.590 14.240 13.191 1.00 94.00 402 ASP A N 1
ATOM 3047 C CA . ASP A 1 402 ? -8.157 14.580 13.203 1.00 94.00 402 ASP A CA 1
ATOM 3048 C C . ASP A 1 402 ? -7.251 13.358 12.973 1.00 94.00 402 ASP A C 1
ATOM 3050 O O . ASP A 1 402 ? -6.030 13.499 12.945 1.00 94.00 402 ASP A O 1
ATOM 3054 N N . TYR A 1 403 ? -7.823 12.164 12.787 1.00 95.75 403 TYR A N 1
ATOM 3055 C CA . TYR A 1 403 ? -7.090 10.905 12.711 1.00 95.75 403 TYR A CA 1
ATOM 3056 C C . TYR A 1 403 ? -7.476 10.060 11.495 1.00 95.75 403 TYR A C 1
ATOM 3058 O O . TYR A 1 403 ? -8.642 9.984 11.100 1.00 95.75 403 TYR A O 1
ATOM 3066 N N . VAL A 1 404 ? -6.498 9.332 10.958 1.00 97.56 404 VAL A N 1
ATOM 3067 C CA . VAL A 1 404 ? -6.685 8.319 9.915 1.00 97.56 404 VAL A CA 1
ATOM 3068 C C . VAL A 1 404 ? -6.376 6.922 10.453 1.00 97.56 404 VAL A C 1
ATOM 3070 O O . VAL A 1 404 ? -5.440 6.719 11.228 1.00 97.56 404 VAL A O 1
ATOM 3073 N N . LEU A 1 405 ? -7.185 5.946 10.043 1.00 98.00 405 LEU A N 1
ATOM 3074 C CA . LEU A 1 405 ? -6.933 4.530 10.299 1.00 98.00 405 LEU A CA 1
ATOM 3075 C C . LEU A 1 405 ? -5.651 4.086 9.587 1.00 98.00 405 LEU A C 1
ATOM 3077 O O . LEU A 1 405 ? -5.575 4.151 8.360 1.00 98.00 405 LEU A O 1
ATOM 3081 N N . THR A 1 406 ? -4.678 3.601 10.352 1.00 98.44 406 THR A N 1
ATOM 3082 C CA . THR A 1 406 ? -3.361 3.187 9.850 1.00 98.44 406 THR A CA 1
ATOM 3083 C C . THR A 1 406 ? -3.029 1.792 10.357 1.00 98.44 406 THR A C 1
ATOM 3085 O O . THR A 1 406 ? -3.138 1.542 11.555 1.00 98.44 406 THR A O 1
ATOM 3088 N N . LEU A 1 407 ? -2.612 0.899 9.457 1.00 98.19 407 LEU A N 1
ATOM 3089 C CA . LEU A 1 407 ? -1.834 -0.289 9.799 1.00 98.19 407 LEU A CA 1
ATOM 3090 C C . LEU A 1 407 ? -0.370 0.137 9.927 1.00 98.19 407 LEU A C 1
ATOM 3092 O O . LEU A 1 407 ? 0.228 0.583 8.949 1.00 98.19 407 LEU A O 1
ATOM 3096 N N . LEU A 1 408 ? 0.182 0.004 11.126 1.00 97.50 408 LEU A N 1
ATOM 3097 C CA . LEU A 1 408 ? 1.575 0.295 11.437 1.00 97.50 408 LEU A CA 1
ATOM 3098 C C . LEU A 1 408 ? 2.391 -0.998 11.348 1.00 97.50 408 LEU A C 1
ATOM 3100 O O . LEU A 1 408 ? 2.056 -1.983 12.010 1.00 97.50 408 LEU A O 1
ATOM 3104 N N . LEU A 1 409 ? 3.432 -0.984 10.516 1.00 96.00 409 LEU A N 1
ATOM 3105 C CA . LEU A 1 409 ? 4.408 -2.060 10.337 1.00 96.00 409 LEU A CA 1
ATOM 3106 C C . LEU A 1 409 ? 5.800 -1.560 10.741 1.00 96.00 409 LEU A C 1
ATOM 3108 O O . LEU A 1 409 ? 6.126 -0.393 10.528 1.00 96.00 409 LEU A O 1
ATOM 3112 N N . ASP A 1 410 ? 6.628 -2.454 11.270 1.00 93.44 410 ASP A N 1
ATOM 3113 C CA . ASP A 1 410 ? 8.042 -2.179 11.522 1.00 93.44 410 ASP A CA 1
ATOM 3114 C C . ASP A 1 410 ? 8.830 -2.267 10.202 1.00 93.44 410 ASP A C 1
ATOM 3116 O O . ASP A 1 410 ? 8.918 -3.329 9.586 1.00 93.44 410 ASP A O 1
ATOM 3120 N N . GLY A 1 411 ? 9.365 -1.135 9.745 1.00 87.69 411 GLY A N 1
ATOM 3121 C CA . GLY A 1 411 ? 10.184 -1.013 8.538 1.00 87.69 411 GLY A CA 1
ATOM 3122 C C . GLY A 1 411 ? 11.655 -1.396 8.733 1.00 87.69 411 GLY A C 1
ATOM 3123 O O . GLY A 1 411 ? 12.383 -1.476 7.743 1.00 87.69 411 GLY A O 1
ATOM 3124 N N . SER A 1 412 ? 12.091 -1.638 9.973 1.00 82.38 412 SER A N 1
ATOM 3125 C CA . SER A 1 412 ? 13.412 -2.204 10.298 1.00 82.38 412 SER A CA 1
ATOM 3126 C C . SER A 1 412 ? 13.419 -3.732 10.203 1.00 82.38 412 SER A C 1
ATOM 3128 O O . SER A 1 412 ? 14.461 -4.320 9.919 1.00 82.38 412 SER A O 1
ATOM 3130 N N . ALA A 1 413 ? 12.269 -4.374 10.423 1.00 69.50 413 ALA A N 1
ATOM 3131 C CA . ALA A 1 413 ? 12.141 -5.826 10.439 1.00 69.50 413 ALA A CA 1
ATOM 3132 C C . ALA A 1 413 ? 12.150 -6.442 9.022 1.00 69.50 413 ALA A C 1
ATOM 3134 O O . ALA A 1 413 ? 11.379 -6.030 8.151 1.00 69.50 413 ALA A O 1
ATOM 3135 N N . GLU A 1 414 ? 12.926 -7.521 8.831 1.00 61.09 414 GLU A N 1
ATOM 3136 C CA . GLU A 1 414 ? 13.041 -8.342 7.597 1.00 61.09 414 GLU A CA 1
ATOM 3137 C C . GLU A 1 414 ? 11.744 -9.137 7.246 1.00 61.09 414 GLU A C 1
ATOM 3139 O O . GLU A 1 414 ? 11.785 -10.293 6.828 1.00 61.09 414 GLU A O 1
ATOM 3144 N N . SER A 1 415 ? 10.548 -8.579 7.485 1.00 69.56 415 SER A N 1
ATOM 3145 C CA . SER A 1 415 ? 9.256 -9.248 7.224 1.00 69.56 415 SER A CA 1
ATOM 3146 C C . SER A 1 415 ? 8.330 -8.495 6.266 1.00 69.56 415 SER A C 1
ATOM 3148 O O . SER A 1 415 ? 7.528 -9.126 5.564 1.00 69.56 415 SER A O 1
ATOM 3150 N N . VAL A 1 416 ? 8.453 -7.167 6.179 1.00 85.56 416 VAL A N 1
ATOM 3151 C CA . VAL A 1 416 ? 7.656 -6.352 5.254 1.00 85.56 416 VAL A CA 1
ATOM 3152 C C . VAL A 1 416 ? 8.103 -6.648 3.825 1.00 85.56 416 VAL A C 1
ATOM 3154 O O . VAL A 1 416 ? 9.275 -6.547 3.477 1.00 85.56 416 VAL A O 1
ATOM 3157 N N . THR A 1 417 ? 7.161 -7.043 2.973 1.00 88.94 417 THR A N 1
ATOM 3158 C CA . THR A 1 417 ? 7.473 -7.500 1.614 1.00 88.94 417 THR A CA 1
ATOM 3159 C C . THR A 1 417 ? 7.075 -6.453 0.578 1.00 88.94 417 THR A C 1
ATOM 3161 O O . THR A 1 417 ? 5.911 -6.057 0.486 1.00 88.94 417 THR A O 1
ATOM 3164 N N . VAL A 1 418 ? 8.034 -6.055 -0.260 1.00 89.75 418 VAL A N 1
ATOM 3165 C CA . VAL A 1 418 ? 7.807 -5.229 -1.455 1.00 89.75 418 VAL A CA 1
ATOM 3166 C C . VAL A 1 418 ? 7.967 -6.116 -2.690 1.00 89.75 418 VAL A C 1
ATOM 3168 O O . VAL A 1 418 ? 8.991 -6.768 -2.861 1.00 89.75 418 VAL A O 1
ATOM 3171 N N . LEU A 1 419 ? 6.956 -6.159 -3.556 1.00 90.25 419 LEU A N 1
ATOM 3172 C CA . LEU A 1 419 ? 7.017 -6.852 -4.846 1.00 90.25 419 LEU A CA 1
ATOM 3173 C C . LEU A 1 419 ? 7.517 -5.902 -5.949 1.00 90.25 419 LEU A C 1
ATOM 3175 O O . LEU A 1 419 ? 7.268 -4.694 -5.870 1.00 90.25 419 LEU A O 1
ATOM 3179 N N . PRO A 1 420 ? 8.198 -6.418 -6.990 1.00 90.62 420 PRO A N 1
ATOM 3180 C CA . PRO A 1 420 ? 8.632 -5.601 -8.115 1.00 90.62 420 PRO A CA 1
ATOM 3181 C C . PRO A 1 420 ? 7.427 -5.183 -8.969 1.00 90.62 420 PRO A C 1
ATOM 3183 O O . PRO A 1 420 ? 6.512 -5.974 -9.191 1.00 90.62 420 PRO A O 1
ATOM 3186 N N . THR A 1 421 ? 7.448 -3.962 -9.505 1.00 91.12 421 THR A N 1
ATOM 3187 C CA . THR A 1 421 ? 6.417 -3.477 -10.438 1.00 91.12 421 THR A CA 1
ATOM 3188 C C . THR A 1 421 ? 6.966 -3.466 -11.866 1.00 91.12 421 THR A C 1
ATOM 3190 O O . THR A 1 421 ? 7.427 -2.435 -12.360 1.00 91.12 421 THR A O 1
ATOM 3193 N N . HIS A 1 422 ? 6.954 -4.621 -12.535 1.00 94.31 422 HIS A N 1
ATOM 3194 C CA . HIS A 1 422 ? 7.380 -4.753 -13.932 1.00 94.31 422 HIS A CA 1
ATOM 3195 C C . HIS A 1 422 ? 6.531 -3.891 -14.862 1.00 94.31 422 HIS A C 1
ATOM 3197 O O . HIS A 1 422 ? 5.339 -3.692 -14.622 1.00 94.31 422 HIS A O 1
ATOM 3203 N N . ARG A 1 423 ? 7.147 -3.403 -15.941 1.00 94.19 423 ARG A N 1
ATOM 3204 C CA . ARG A 1 423 ? 6.545 -2.437 -16.862 1.00 94.19 423 ARG A CA 1
ATOM 3205 C C . ARG A 1 423 ? 6.454 -3.019 -18.262 1.00 94.19 423 ARG A C 1
ATOM 3207 O O . ARG A 1 423 ? 7.476 -3.359 -18.848 1.00 94.19 423 ARG A O 1
ATOM 3214 N N . VAL A 1 424 ? 5.250 -3.103 -18.811 1.00 95.38 424 VAL A N 1
ATOM 3215 C CA . VAL A 1 424 ? 5.013 -3.553 -20.187 1.00 95.38 424 VAL A CA 1
ATOM 3216 C C . VAL A 1 424 ? 4.612 -2.349 -21.028 1.00 95.38 424 VAL A C 1
ATOM 3218 O O . VAL A 1 424 ? 3.619 -1.683 -20.739 1.00 95.38 424 VAL A O 1
ATOM 3221 N N . VAL A 1 425 ? 5.419 -2.050 -22.040 1.00 93.81 425 VAL A N 1
ATOM 3222 C CA . VAL A 1 425 ? 5.210 -0.969 -23.004 1.00 93.81 425 VAL A CA 1
ATOM 3223 C C . VAL A 1 425 ? 4.364 -1.505 -24.155 1.00 93.81 425 VAL A C 1
ATOM 3225 O O . VAL A 1 425 ? 4.638 -2.591 -24.672 1.00 93.81 425 VAL A O 1
ATOM 3228 N N . ALA A 1 426 ? 3.345 -0.748 -24.553 1.00 91.94 426 ALA A N 1
ATOM 3229 C CA . ALA A 1 426 ? 2.400 -1.121 -25.598 1.00 91.94 426 ALA A CA 1
ATOM 3230 C C . ALA A 1 426 ? 2.234 -0.014 -26.649 1.00 91.94 426 ALA A C 1
ATOM 3232 O O . ALA A 1 426 ? 2.284 1.175 -26.328 1.00 91.94 426 ALA A O 1
ATOM 3233 N N . GLY A 1 427 ? 1.994 -0.405 -27.903 1.00 87.44 427 GLY A N 1
ATOM 3234 C CA . GLY A 1 427 ? 1.688 0.521 -28.997 1.00 87.44 427 GLY A CA 1
ATOM 3235 C C . GLY A 1 427 ? 2.881 1.333 -29.514 1.00 87.44 427 GLY A C 1
ATOM 3236 O O . GLY A 1 427 ? 2.685 2.427 -30.045 1.00 87.44 427 GLY A O 1
ATOM 3237 N N . ILE A 1 428 ? 4.104 0.815 -29.366 1.00 87.75 428 ILE A N 1
ATOM 3238 C CA . ILE A 1 428 ? 5.321 1.374 -29.987 1.00 87.75 428 ILE A CA 1
ATOM 3239 C C . ILE A 1 428 ? 5.626 0.712 -31.340 1.00 87.75 428 ILE A C 1
ATOM 3241 O O . ILE A 1 428 ? 6.289 1.313 -32.183 1.00 87.75 428 ILE A O 1
ATOM 3245 N N . GLY A 1 429 ? 5.093 -0.489 -31.575 1.00 86.69 429 GLY A N 1
ATOM 3246 C CA . GLY A 1 429 ? 5.233 -1.243 -32.813 1.00 86.69 429 GLY A CA 1
ATOM 3247 C C . GLY A 1 429 ? 6.514 -2.078 -32.894 1.00 86.69 429 GLY A C 1
ATOM 3248 O O . GLY A 1 429 ? 7.543 -1.776 -32.286 1.00 86.69 429 GLY A O 1
ATOM 3249 N N . ALA A 1 430 ? 6.450 -3.133 -33.711 1.00 85.50 430 ALA A N 1
ATOM 3250 C CA . ALA A 1 430 ? 7.479 -4.170 -33.791 1.00 85.50 430 ALA A CA 1
ATOM 3251 C C . ALA A 1 430 ? 8.880 -3.656 -34.176 1.00 85.50 430 ALA A C 1
ATOM 3253 O O . ALA A 1 430 ? 9.873 -4.175 -33.673 1.00 85.50 430 ALA A O 1
ATOM 3254 N N . GLU A 1 431 ? 8.978 -2.646 -35.047 1.00 86.69 431 GLU A N 1
ATOM 3255 C CA . GLU A 1 431 ? 10.263 -2.082 -35.487 1.00 86.69 431 GLU A CA 1
ATOM 3256 C C . GLU A 1 431 ? 10.956 -1.300 -34.360 1.00 86.69 431 GLU A C 1
ATOM 3258 O O . GLU A 1 431 ? 12.123 -1.554 -34.059 1.00 86.69 431 GLU A O 1
ATOM 3263 N N . ALA A 1 432 ? 10.219 -0.423 -33.667 1.00 87.69 432 ALA A N 1
ATOM 3264 C CA . ALA A 1 432 ? 10.734 0.305 -32.509 1.00 87.69 432 ALA A CA 1
ATOM 3265 C C . ALA A 1 432 ? 11.110 -0.658 -31.372 1.00 87.69 432 ALA A C 1
ATOM 3267 O O . ALA A 1 432 ? 12.200 -0.557 -30.810 1.00 87.69 432 ALA A O 1
ATOM 3268 N N . ALA A 1 433 ? 10.251 -1.646 -31.091 1.00 90.19 433 ALA A N 1
ATOM 3269 C CA . ALA A 1 433 ? 10.513 -2.686 -30.100 1.00 90.19 433 ALA A CA 1
ATOM 3270 C C . ALA A 1 433 ? 11.775 -3.503 -30.430 1.00 90.19 433 ALA A C 1
ATOM 3272 O O . ALA A 1 433 ? 12.587 -3.764 -29.544 1.00 90.19 433 ALA A O 1
ATOM 3273 N N . ALA A 1 434 ? 11.989 -3.863 -31.700 1.00 87.00 434 ALA A N 1
ATOM 3274 C CA . ALA A 1 434 ? 13.197 -4.564 -32.126 1.00 87.00 434 ALA A CA 1
ATOM 3275 C C . ALA A 1 434 ? 14.466 -3.706 -31.973 1.00 87.00 434 ALA A C 1
ATOM 3277 O O . ALA A 1 434 ? 15.521 -4.241 -31.629 1.00 87.00 434 ALA A O 1
ATOM 3278 N N . GLY A 1 435 ? 14.359 -2.387 -32.172 1.00 90.56 435 GLY A N 1
ATOM 3279 C CA . GLY A 1 435 ? 15.451 -1.430 -31.977 1.00 90.56 435 GLY A CA 1
ATOM 3280 C C . GLY A 1 435 ? 15.858 -1.200 -30.514 1.00 90.56 435 GLY A C 1
ATOM 3281 O O . GLY A 1 435 ? 17.010 -0.840 -30.266 1.00 90.56 435 GLY A O 1
ATOM 3282 N N . LEU A 1 436 ? 14.969 -1.450 -29.540 1.00 91.81 436 LEU A N 1
ATOM 3283 C CA . LEU A 1 436 ? 15.213 -1.155 -28.116 1.00 91.81 436 LEU A CA 1
ATOM 3284 C C . LEU A 1 436 ? 16.504 -1.769 -27.566 1.00 91.81 436 LEU A C 1
ATOM 3286 O O . LEU A 1 436 ? 17.201 -1.112 -26.798 1.00 91.81 436 LEU A O 1
ATOM 3290 N N . LEU A 1 437 ? 16.833 -3.006 -27.954 1.00 87.81 437 LEU A N 1
ATOM 3291 C CA . LEU A 1 437 ? 18.037 -3.697 -27.476 1.00 87.81 437 LEU A CA 1
ATOM 3292 C C . LEU A 1 437 ? 19.329 -2.982 -27.900 1.00 87.81 437 LEU A C 1
ATOM 3294 O O . LEU A 1 437 ? 20.262 -2.917 -27.106 1.00 87.81 437 LEU A O 1
ATOM 3298 N N . GLY A 1 438 ? 19.364 -2.417 -29.112 1.00 90.31 438 GLY A N 1
ATOM 3299 C CA . GLY A 1 438 ? 20.498 -1.630 -29.601 1.00 90.31 438 GLY A CA 1
ATOM 3300 C C . GLY A 1 438 ? 20.535 -0.232 -28.985 1.00 90.31 438 GLY A C 1
ATOM 3301 O O . GLY A 1 438 ? 21.566 0.192 -28.472 1.00 90.31 438 GLY A O 1
ATOM 3302 N N . SER A 1 439 ? 19.396 0.468 -28.948 1.00 90.81 439 SER A N 1
ATOM 3303 C CA . SER A 1 439 ? 19.302 1.801 -28.329 1.00 90.81 439 SER A CA 1
ATOM 3304 C C . SER A 1 439 ? 19.652 1.784 -26.833 1.00 90.81 439 SER A C 1
ATOM 3306 O O . SER A 1 439 ? 20.226 2.744 -26.317 1.00 90.81 439 SER A O 1
ATOM 3308 N N . ALA A 1 440 ? 19.367 0.680 -26.133 1.00 93.69 440 ALA A N 1
ATOM 3309 C CA . ALA A 1 440 ? 19.719 0.493 -24.728 1.00 93.69 440 ALA A CA 1
ATOM 3310 C C . ALA A 1 440 ? 21.236 0.554 -24.465 1.00 93.69 440 ALA A C 1
ATOM 3312 O O . ALA A 1 440 ? 21.627 0.953 -23.368 1.00 93.69 440 ALA A O 1
ATOM 3313 N N . GLU A 1 441 ? 22.098 0.245 -25.442 1.00 94.69 441 GLU A N 1
ATOM 3314 C CA . GLU A 1 441 ? 23.559 0.303 -25.275 1.00 94.69 441 GLU A CA 1
ATOM 3315 C C . GLU A 1 441 ? 24.094 1.716 -24.993 1.00 94.69 441 GLU A C 1
ATOM 3317 O O . GLU A 1 441 ? 25.223 1.851 -24.523 1.00 94.69 441 GLU A O 1
ATOM 3322 N N . ALA A 1 442 ? 23.312 2.777 -25.224 1.00 92.62 442 ALA A N 1
ATOM 3323 C CA . ALA A 1 442 ? 23.679 4.138 -24.821 1.00 92.62 442 ALA A CA 1
ATOM 3324 C C . ALA A 1 442 ? 23.656 4.329 -23.289 1.00 92.62 442 ALA A C 1
ATOM 3326 O O . ALA A 1 442 ? 24.474 5.066 -22.739 1.00 92.62 442 ALA A O 1
ATOM 3327 N N . LEU A 1 443 ? 22.741 3.639 -22.599 1.00 95.38 443 LEU A N 1
ATOM 3328 C CA . LEU A 1 443 ? 22.465 3.795 -21.164 1.00 95.38 443 LEU A CA 1
ATOM 3329 C C . LEU A 1 443 ? 22.937 2.601 -20.322 1.00 95.38 443 LEU A C 1
ATOM 3331 O O . LEU A 1 443 ? 23.204 2.734 -19.125 1.00 95.38 443 LEU A O 1
ATOM 3335 N N . PHE A 1 444 ? 23.030 1.422 -20.931 1.00 97.44 444 PHE A N 1
ATOM 3336 C CA . PHE A 1 444 ? 23.210 0.155 -20.239 1.00 97.44 444 PHE A CA 1
ATOM 3337 C C . PHE A 1 444 ? 24.365 -0.659 -20.819 1.00 97.44 444 PHE A C 1
ATOM 3339 O O . PHE A 1 444 ? 24.636 -0.639 -22.018 1.00 97.44 444 PHE A O 1
ATOM 3346 N N . ASP A 1 445 ? 24.988 -1.466 -19.966 1.00 97.25 445 ASP A N 1
ATOM 3347 C CA . ASP A 1 445 ? 25.677 -2.670 -20.411 1.00 97.25 445 ASP A CA 1
ATOM 3348 C C . ASP A 1 445 ? 24.625 -3.749 -20.685 1.00 97.25 445 ASP A C 1
ATOM 3350 O O . ASP A 1 445 ? 23.929 -4.213 -19.773 1.00 97.25 445 ASP A O 1
ATOM 3354 N N . VAL A 1 446 ? 24.479 -4.101 -21.963 1.00 97.00 446 VAL A N 1
ATOM 3355 C CA . VAL A 1 446 ? 23.466 -5.031 -22.472 1.00 97.00 446 VAL A CA 1
ATOM 3356 C C . VAL A 1 446 ? 24.078 -6.425 -22.577 1.00 97.00 446 VAL A C 1
ATOM 3358 O O . VAL A 1 446 ? 25.031 -6.645 -23.322 1.00 97.00 446 VAL A O 1
ATOM 3361 N N . ARG A 1 447 ? 23.528 -7.396 -21.841 1.00 97.31 447 ARG A N 1
ATOM 3362 C CA . ARG A 1 447 ? 23.923 -8.807 -21.945 1.00 97.31 447 ARG A CA 1
ATOM 3363 C C . ARG A 1 447 ? 22.752 -9.652 -22.450 1.00 97.31 447 ARG A C 1
ATOM 3365 O O . ARG A 1 447 ? 21.825 -9.877 -21.667 1.00 97.31 447 ARG A O 1
ATOM 3372 N N . PRO A 1 448 ? 22.802 -10.179 -23.688 1.00 97.06 448 PRO A N 1
ATOM 3373 C CA . PRO A 1 448 ? 21.775 -11.070 -24.214 1.00 97.06 448 PRO A CA 1
ATOM 3374 C C . PRO A 1 448 ? 21.496 -12.268 -23.298 1.00 97.06 448 PRO A C 1
ATOM 3376 O O . PRO A 1 448 ? 22.403 -12.812 -22.653 1.00 97.06 448 PRO A O 1
ATOM 3379 N N . ILE A 1 449 ? 20.227 -12.663 -23.231 1.00 97.31 449 ILE A N 1
ATOM 3380 C CA . ILE A 1 449 ? 19.741 -13.815 -22.469 1.00 97.31 449 ILE A CA 1
ATOM 3381 C C . ILE A 1 449 ? 18.402 -14.295 -23.050 1.00 97.31 449 ILE A C 1
ATOM 3383 O O . ILE A 1 449 ? 17.677 -13.533 -23.686 1.00 97.31 449 ILE A O 1
ATOM 3387 N N . ASP A 1 450 ? 18.069 -15.564 -22.844 1.00 96.31 450 ASP A N 1
ATOM 3388 C CA . ASP A 1 450 ? 16.785 -16.126 -23.249 1.00 96.31 450 ASP A CA 1
ATOM 3389 C C . ASP A 1 450 ? 15.663 -15.833 -22.232 1.00 96.31 450 ASP A C 1
ATOM 3391 O O . ASP A 1 450 ? 15.887 -15.360 -21.112 1.00 96.31 450 ASP A O 1
ATOM 3395 N N . ARG A 1 451 ? 14.423 -16.149 -22.626 1.00 94.94 451 ARG A N 1
ATOM 3396 C CA . ARG A 1 451 ? 13.226 -15.995 -21.785 1.00 94.94 451 ARG A CA 1
ATOM 3397 C C . ARG A 1 451 ? 13.362 -16.736 -20.450 1.00 94.94 451 ARG A C 1
ATOM 3399 O O . ARG A 1 451 ? 13.012 -16.193 -19.406 1.00 94.94 451 ARG A O 1
ATOM 3406 N N . ALA A 1 452 ? 13.889 -17.963 -20.478 1.00 94.31 452 ALA A N 1
ATOM 3407 C CA . ALA A 1 452 ? 14.077 -18.784 -19.283 1.00 94.31 452 ALA A CA 1
ATOM 3408 C C . ALA A 1 452 ? 15.085 -18.149 -18.312 1.00 94.31 452 ALA A C 1
ATOM 3410 O O . ALA A 1 452 ? 14.837 -18.101 -17.107 1.00 94.31 452 ALA A O 1
ATOM 3411 N N . GLY A 1 453 ? 16.181 -17.590 -18.827 1.00 95.19 453 GLY A N 1
ATOM 3412 C CA . GLY A 1 453 ? 17.156 -16.852 -18.039 1.00 95.19 453 GLY A CA 1
ATOM 3413 C C . GLY A 1 453 ? 16.625 -15.532 -17.467 1.00 95.19 453 GLY A C 1
ATOM 3414 O O . GLY A 1 453 ? 17.037 -15.167 -16.367 1.00 95.19 453 GLY A O 1
ATOM 3415 N N . LEU A 1 454 ? 15.689 -14.842 -18.136 1.00 95.12 454 LEU A N 1
ATOM 3416 C CA . LEU A 1 454 ? 14.978 -13.686 -17.558 1.00 95.12 454 LEU A CA 1
ATOM 3417 C C . LEU A 1 454 ? 14.056 -14.089 -16.403 1.00 95.12 454 LEU A C 1
ATOM 3419 O O . LEU A 1 454 ? 14.112 -13.471 -15.339 1.00 95.12 454 LEU A O 1
ATOM 3423 N N . VAL A 1 455 ? 13.267 -15.151 -16.572 1.00 92.38 455 VAL A N 1
ATOM 3424 C CA . VAL A 1 455 ? 12.409 -15.696 -15.504 1.00 92.38 455 VAL A CA 1
ATOM 3425 C C . VAL A 1 455 ? 13.257 -16.160 -14.316 1.00 92.38 455 VAL A C 1
ATOM 3427 O O . VAL A 1 455 ? 12.977 -15.801 -13.176 1.00 92.38 455 VAL A O 1
ATOM 3430 N N . ALA A 1 456 ? 14.374 -16.850 -14.556 1.00 90.56 456 ALA A N 1
ATOM 3431 C CA . ALA A 1 456 ? 15.317 -17.211 -13.497 1.00 90.56 456 ALA A CA 1
ATOM 3432 C C . ALA A 1 456 ? 15.983 -15.984 -12.834 1.00 90.56 456 ALA A C 1
ATOM 3434 O O . ALA A 1 456 ? 16.386 -16.053 -11.674 1.00 90.56 456 ALA A O 1
ATOM 3435 N N . ALA A 1 457 ? 16.107 -14.859 -13.541 1.00 91.12 457 ALA A N 1
ATOM 3436 C CA . ALA A 1 457 ? 16.767 -13.644 -13.066 1.00 91.12 457 ALA A CA 1
ATOM 3437 C C . ALA A 1 457 ? 15.878 -12.688 -12.253 1.00 91.12 457 ALA A C 1
ATOM 3439 O O . ALA A 1 457 ? 16.425 -11.972 -11.408 1.00 91.12 457 ALA A O 1
ATOM 3440 N N . PHE A 1 458 ? 14.575 -12.640 -12.549 1.00 91.88 458 PHE A N 1
ATOM 3441 C CA . PHE A 1 458 ? 13.615 -11.653 -12.024 1.00 91.88 458 PHE A CA 1
ATOM 3442 C C . PHE A 1 458 ? 12.286 -12.265 -11.548 1.00 91.88 458 PHE A C 1
ATOM 3444 O O . PHE A 1 458 ? 11.432 -11.547 -11.038 1.00 91.88 458 PHE A O 1
ATOM 3451 N N . GLY A 1 459 ? 12.094 -13.576 -11.708 1.00 85.81 459 GLY A N 1
ATOM 3452 C CA . GLY A 1 459 ? 10.922 -14.288 -11.209 1.00 85.81 459 GLY A CA 1
ATOM 3453 C C . GLY A 1 459 ? 10.883 -14.392 -9.682 1.00 85.81 459 GLY A C 1
ATOM 3454 O O . GLY A 1 459 ? 11.840 -14.076 -8.971 1.00 85.81 459 GLY A O 1
ATOM 3455 N N . ALA A 1 460 ? 9.757 -14.889 -9.179 1.00 75.94 460 ALA A N 1
ATOM 3456 C CA . ALA A 1 460 ? 9.375 -14.859 -7.768 1.00 75.94 460 ALA A CA 1
ATOM 3457 C C . ALA A 1 460 ? 10.418 -15.397 -6.773 1.00 75.94 460 ALA A C 1
ATOM 3459 O O . ALA A 1 460 ? 10.606 -14.811 -5.710 1.00 75.94 460 ALA A O 1
ATOM 3460 N N . ALA A 1 461 ? 11.133 -16.474 -7.117 1.00 70.75 461 ALA A N 1
ATOM 3461 C CA . ALA A 1 461 ? 12.189 -17.030 -6.265 1.00 70.75 461 ALA A CA 1
ATOM 3462 C C . ALA A 1 461 ? 13.309 -16.013 -5.965 1.00 70.75 461 ALA A C 1
ATOM 3464 O O . ALA A 1 461 ? 13.877 -16.024 -4.879 1.00 70.75 461 ALA A O 1
ATOM 3465 N N . GLN A 1 462 ? 13.581 -15.099 -6.902 1.00 73.06 462 GLN A N 1
ATOM 3466 C CA . GLN A 1 462 ? 14.577 -14.037 -6.756 1.00 73.06 462 GLN A CA 1
ATOM 3467 C C . GLN A 1 462 ? 13.979 -12.759 -6.155 1.00 73.06 462 GLN A C 1
ATOM 3469 O O . GLN A 1 462 ? 14.708 -12.003 -5.524 1.00 73.06 462 GLN A O 1
ATOM 3474 N N . ALA A 1 463 ? 12.665 -12.540 -6.271 1.00 66.31 463 ALA A N 1
ATOM 3475 C CA . ALA A 1 463 ? 11.960 -11.500 -5.516 1.00 66.31 463 ALA A CA 1
ATOM 3476 C C . ALA A 1 463 ? 11.867 -11.809 -4.004 1.00 66.31 463 ALA A C 1
ATOM 3478 O O . ALA A 1 463 ? 11.562 -10.918 -3.220 1.00 66.31 463 ALA A O 1
ATOM 3479 N N . ALA A 1 464 ? 12.153 -13.050 -3.588 1.00 66.19 464 ALA A N 1
ATOM 3480 C CA . ALA A 1 464 ? 12.213 -13.462 -2.184 1.00 66.19 464 ALA A CA 1
ATOM 3481 C C . ALA A 1 464 ? 13.516 -13.072 -1.450 1.00 66.19 464 ALA A C 1
ATOM 3483 O O . ALA A 1 464 ? 13.587 -13.230 -0.231 1.00 66.19 464 ALA A O 1
ATOM 3484 N N . ASP A 1 465 ? 14.536 -12.603 -2.176 1.00 72.38 465 ASP A N 1
ATOM 3485 C CA . ASP A 1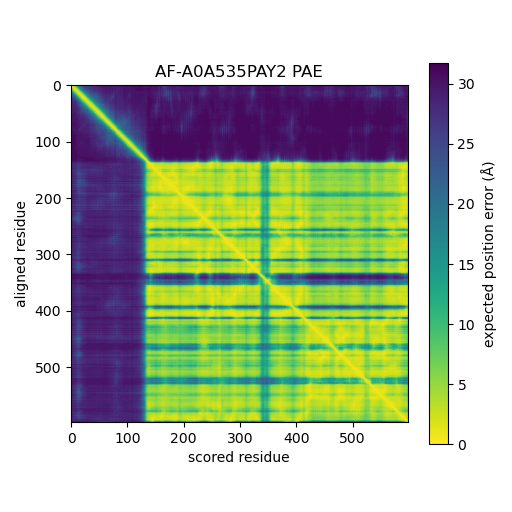 465 ? 15.838 -12.174 -1.650 1.00 72.38 465 ASP A CA 1
ATOM 3486 C C . ASP A 1 465 ? 15.835 -10.651 -1.431 1.00 72.38 465 ASP A C 1
ATOM 3488 O O . ASP A 1 465 ? 16.092 -9.874 -2.350 1.00 72.38 465 ASP A O 1
ATOM 3492 N N . GLU A 1 466 ? 15.554 -10.226 -0.196 1.00 61.78 466 GLU A N 1
ATOM 3493 C CA . GLU A 1 466 ? 15.479 -8.812 0.228 1.00 61.78 466 GLU A CA 1
ATOM 3494 C C . GLU A 1 466 ? 16.776 -8.018 0.036 1.00 61.78 466 GLU A C 1
ATOM 3496 O O . GLU A 1 466 ? 16.779 -6.792 0.112 1.00 61.78 466 GLU A O 1
ATOM 3501 N N . ARG A 1 467 ? 17.895 -8.696 -0.243 1.00 64.62 467 ARG A N 1
ATOM 3502 C CA . ARG A 1 467 ? 19.194 -8.061 -0.501 1.00 64.62 467 ARG A CA 1
ATOM 3503 C C . ARG A 1 467 ? 19.358 -7.666 -1.975 1.00 64.62 467 ARG A C 1
ATOM 3505 O O . ARG A 1 467 ? 20.456 -7.272 -2.386 1.00 64.62 467 ARG A O 1
ATOM 3512 N N . ARG A 1 468 ? 18.308 -7.805 -2.791 1.00 70.69 468 ARG A N 1
ATOM 3513 C CA . ARG A 1 468 ? 18.224 -7.377 -4.200 1.00 70.69 468 ARG A CA 1
ATOM 3514 C C . ARG A 1 468 ? 17.460 -6.066 -4.344 1.00 70.69 468 ARG A C 1
ATOM 3516 O O . ARG A 1 468 ? 16.755 -5.656 -3.432 1.00 70.69 468 ARG A O 1
ATOM 3523 N N . GLY A 1 469 ? 17.627 -5.416 -5.494 1.00 78.38 469 GLY A N 1
ATOM 3524 C CA . GLY A 1 469 ? 17.200 -4.034 -5.698 1.00 78.38 469 GLY A CA 1
ATOM 3525 C C . GLY A 1 469 ? 18.322 -3.019 -5.486 1.00 78.38 469 GLY A C 1
ATOM 3526 O O . GLY A 1 469 ? 19.345 -3.306 -4.860 1.00 78.38 469 GLY A O 1
ATOM 3527 N N . GLY A 1 470 ? 18.148 -1.830 -6.068 1.00 79.88 470 GLY A N 1
ATOM 3528 C CA . GLY A 1 470 ? 19.112 -0.723 -5.998 1.00 79.88 470 GLY A CA 1
ATOM 3529 C C . GLY A 1 470 ? 20.409 -0.963 -6.786 1.00 79.88 470 GLY A C 1
ATOM 3530 O O . GLY A 1 470 ? 21.389 -0.226 -6.636 1.00 79.88 470 GLY A O 1
ATOM 3531 N N . ARG A 1 471 ? 20.456 -2.001 -7.630 1.00 84.56 471 ARG A N 1
ATOM 3532 C CA . ARG A 1 471 ? 21.661 -2.421 -8.372 1.00 84.56 471 ARG A CA 1
ATOM 3533 C C . ARG A 1 471 ? 21.745 -1.799 -9.765 1.00 84.56 471 ARG A C 1
ATOM 3535 O O . ARG A 1 471 ? 22.771 -1.941 -10.424 1.00 84.56 471 ARG A O 1
ATOM 3542 N N . GLY A 1 472 ? 20.705 -1.095 -10.207 1.00 91.62 472 GLY A N 1
ATOM 3543 C CA . GLY A 1 472 ? 20.565 -0.578 -11.565 1.00 91.62 472 GLY A CA 1
ATOM 3544 C C . GLY A 1 472 ? 20.395 -1.701 -12.584 1.00 91.62 472 GLY A C 1
ATOM 3545 O O . GLY A 1 472 ? 20.925 -1.599 -13.688 1.00 91.62 472 GLY A O 1
ATOM 3546 N N . ARG A 1 473 ? 19.743 -2.806 -12.204 1.00 94.44 473 ARG A N 1
ATOM 3547 C CA . ARG A 1 473 ? 19.684 -4.035 -13.004 1.00 94.44 473 ARG A CA 1
ATOM 3548 C C . ARG A 1 473 ? 18.257 -4.342 -13.447 1.00 94.44 473 ARG A C 1
ATOM 3550 O O . ARG A 1 473 ? 17.364 -4.487 -12.619 1.00 94.44 473 ARG A O 1
ATOM 3557 N N . PHE A 1 474 ? 18.083 -4.534 -14.751 1.00 96.38 474 PHE A N 1
ATOM 3558 C CA . PHE A 1 474 ? 16.781 -4.744 -15.383 1.00 96.38 474 PHE A CA 1
ATOM 3559 C C . PHE A 1 474 ? 16.810 -5.936 -16.335 1.00 96.38 474 PHE A C 1
ATOM 3561 O O . PHE A 1 474 ? 17.868 -6.331 -16.831 1.00 96.38 474 PHE A O 1
ATOM 3568 N N . GLY A 1 475 ? 15.645 -6.511 -16.600 1.00 96.94 475 GLY A N 1
ATOM 3569 C CA . GLY A 1 475 ? 15.430 -7.386 -17.749 1.00 96.94 475 GLY A CA 1
ATOM 3570 C C . GLY A 1 475 ? 14.721 -6.605 -18.845 1.00 96.94 475 GLY A C 1
ATOM 3571 O O . GLY A 1 475 ? 13.859 -5.792 -18.536 1.00 96.94 475 GLY A O 1
ATOM 3572 N N . LEU A 1 476 ? 15.054 -6.858 -20.104 1.00 97.62 476 LEU A N 1
ATOM 3573 C CA . LEU A 1 476 ? 14.287 -6.408 -21.263 1.00 97.62 476 LEU A CA 1
ATOM 3574 C C . LEU A 1 476 ? 13.913 -7.637 -22.087 1.00 97.62 476 LEU A C 1
ATOM 3576 O O . LEU A 1 476 ? 14.785 -8.441 -22.416 1.00 97.62 476 LEU A O 1
ATOM 3580 N N . TRP A 1 477 ? 12.629 -7.774 -22.406 1.00 97.50 477 TRP A N 1
ATOM 3581 C CA . TRP A 1 477 ? 12.093 -8.785 -23.312 1.00 97.50 477 TRP A CA 1
ATOM 3582 C C . TRP A 1 477 ? 11.298 -8.129 -24.436 1.00 97.50 477 TRP A C 1
ATOM 3584 O O . TRP A 1 477 ? 10.443 -7.279 -24.181 1.00 97.50 477 TRP A O 1
ATOM 3594 N N . THR A 1 478 ? 11.559 -8.548 -25.668 1.00 96.19 478 THR A N 1
ATOM 3595 C CA . THR A 1 478 ? 10.790 -8.198 -26.865 1.00 96.19 478 THR A CA 1
ATOM 3596 C C . THR A 1 478 ? 10.634 -9.456 -27.723 1.00 96.19 478 THR A C 1
ATOM 3598 O O . THR A 1 478 ? 11.344 -10.446 -27.536 1.00 96.19 478 THR A O 1
ATOM 3601 N N . ARG A 1 479 ? 9.764 -9.417 -28.737 1.00 92.94 479 ARG A N 1
ATOM 3602 C CA . ARG A 1 479 ? 9.630 -10.528 -29.700 1.00 92.94 479 ARG A CA 1
ATOM 3603 C C . ARG A 1 479 ? 10.887 -10.775 -30.558 1.00 92.94 479 ARG A C 1
ATOM 3605 O O . ARG A 1 479 ? 10.949 -11.798 -31.234 1.00 92.94 479 ARG A O 1
ATOM 3612 N N . SER A 1 480 ? 11.888 -9.884 -30.537 1.00 91.44 480 SER A N 1
ATOM 3613 C CA . SER A 1 480 ? 13.188 -10.093 -31.201 1.00 91.44 480 SER A CA 1
ATOM 3614 C C . SER A 1 480 ? 14.280 -10.655 -30.279 1.00 91.44 480 SER A C 1
ATOM 3616 O O . SER A 1 480 ? 15.311 -11.101 -30.784 1.00 91.44 480 SER A O 1
ATOM 3618 N N . GLY A 1 481 ? 14.076 -10.679 -28.957 1.00 93.62 481 GLY A N 1
ATOM 3619 C CA . GLY A 1 481 ? 15.012 -11.282 -28.008 1.00 93.62 481 GLY A CA 1
ATOM 3620 C C . GLY A 1 481 ? 14.965 -10.690 -26.598 1.00 93.62 481 GLY A C 1
ATOM 3621 O O . GLY A 1 481 ? 14.161 -9.816 -26.279 1.00 93.62 481 GLY A O 1
ATOM 3622 N N . GLY A 1 482 ? 15.870 -11.178 -25.746 1.00 96.31 482 GLY A N 1
ATOM 3623 C CA . GLY A 1 482 ? 15.997 -10.756 -24.354 1.00 96.31 482 GLY A CA 1
ATOM 3624 C C . GLY A 1 482 ? 17.399 -10.284 -23.983 1.00 96.31 482 GLY A C 1
ATOM 3625 O O . GLY A 1 482 ? 18.400 -10.748 -24.535 1.00 96.31 482 GLY A O 1
ATOM 3626 N N . ALA A 1 483 ? 17.481 -9.389 -23.000 1.00 97.69 483 ALA A N 1
ATOM 3627 C CA . ALA A 1 483 ? 18.737 -8.981 -22.380 1.00 97.69 483 ALA A CA 1
ATOM 3628 C C . ALA A 1 483 ? 18.577 -8.668 -20.888 1.00 97.69 483 ALA A C 1
ATOM 3630 O O . ALA A 1 483 ? 17.529 -8.218 -20.429 1.00 97.69 483 ALA A O 1
ATOM 3631 N N . ILE A 1 484 ? 19.658 -8.856 -20.132 1.00 97.44 4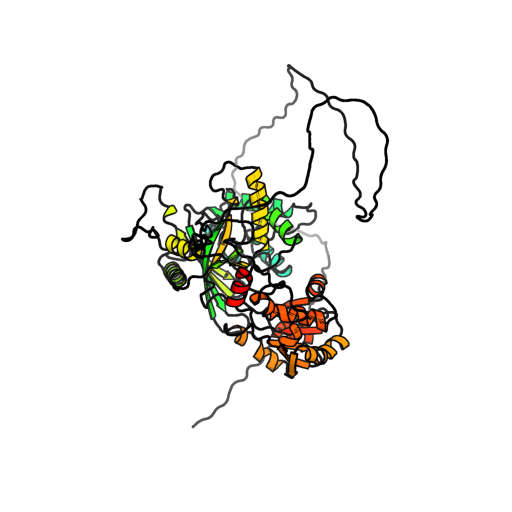84 ILE A N 1
ATOM 3632 C CA . ILE A 1 484 ? 19.857 -8.178 -18.851 1.00 97.44 484 ILE A CA 1
ATOM 3633 C C . ILE A 1 484 ? 20.557 -6.854 -19.138 1.00 97.44 484 ILE A C 1
ATOM 3635 O O . ILE A 1 484 ? 21.610 -6.832 -19.775 1.00 97.44 484 ILE A O 1
ATOM 3639 N N . LEU A 1 485 ? 19.974 -5.771 -18.639 1.00 97.50 485 LEU A N 1
ATOM 3640 C CA . LEU A 1 485 ? 20.509 -4.420 -18.712 1.00 97.50 485 LEU A CA 1
ATOM 3641 C C . LEU A 1 485 ? 21.145 -4.070 -17.362 1.00 97.50 485 LEU A C 1
ATOM 3643 O O . LEU A 1 485 ? 20.524 -4.277 -16.318 1.00 97.50 485 LEU A O 1
ATOM 3647 N N . THR A 1 486 ? 22.364 -3.532 -17.369 1.00 97.12 486 THR A N 1
ATOM 3648 C CA . THR A 1 486 ? 23.023 -2.993 -16.163 1.00 97.12 486 THR A CA 1
ATOM 3649 C C . THR A 1 486 ? 23.321 -1.514 -16.371 1.00 97.12 486 THR A C 1
ATOM 3651 O O . THR A 1 486 ? 23.986 -1.147 -17.335 1.00 97.12 486 THR A O 1
ATOM 3654 N N . ALA A 1 487 ? 22.785 -0.648 -15.515 1.00 96.81 487 ALA A N 1
ATOM 3655 C CA . ALA A 1 487 ? 22.801 0.797 -15.706 1.00 96.81 487 ALA A CA 1
ATOM 3656 C C . ALA A 1 487 ? 24.215 1.375 -15.601 1.00 96.81 487 ALA A C 1
ATOM 3658 O O . ALA A 1 487 ? 24.853 1.328 -14.543 1.00 96.81 487 ALA A O 1
ATOM 3659 N N . ARG A 1 488 ? 24.669 2.035 -16.669 1.00 95.75 488 ARG A N 1
ATOM 3660 C CA . ARG A 1 488 ? 25.861 2.881 -16.629 1.00 95.75 488 ARG A CA 1
ATOM 3661 C C . ARG A 1 488 ? 25.498 4.167 -15.901 1.00 95.75 488 ARG A C 1
ATOM 3663 O O . ARG A 1 488 ? 25.164 5.157 -16.533 1.00 95.75 488 ARG A O 1
ATOM 3670 N N . ARG A 1 489 ? 25.532 4.168 -14.563 1.00 91.62 489 ARG A N 1
ATOM 3671 C CA . ARG A 1 489 ? 25.027 5.286 -13.729 1.00 91.62 489 ARG A CA 1
ATOM 3672 C C . ARG A 1 489 ? 25.539 6.676 -14.154 1.00 91.62 489 ARG A C 1
ATOM 3674 O O . ARG A 1 489 ? 24.779 7.631 -14.093 1.00 91.62 489 ARG A O 1
ATOM 3681 N N . HIS A 1 490 ? 26.773 6.777 -14.656 1.00 92.62 490 HIS A N 1
ATOM 3682 C CA . HIS A 1 490 ? 27.338 8.023 -15.195 1.00 92.62 490 HIS A CA 1
ATOM 3683 C C . HIS A 1 490 ? 26.641 8.537 -16.469 1.00 92.62 490 HIS A C 1
ATOM 3685 O O . HIS A 1 490 ? 26.638 9.739 -16.706 1.00 92.62 490 HIS A O 1
ATOM 3691 N N . ALA A 1 491 ? 26.070 7.648 -17.288 1.00 94.12 491 ALA A N 1
ATOM 3692 C CA . ALA A 1 491 ? 25.304 8.019 -18.470 1.00 94.12 491 ALA A CA 1
ATOM 3693 C C . ALA A 1 491 ? 23.989 8.692 -18.066 1.00 94.12 491 ALA A C 1
ATOM 3695 O O . ALA A 1 491 ? 23.637 9.692 -18.665 1.00 94.12 491 ALA A O 1
ATOM 3696 N N . PHE A 1 492 ? 23.312 8.200 -17.020 1.00 94.38 492 PHE A N 1
ATOM 3697 C CA . PHE A 1 492 ? 22.025 8.735 -16.552 1.00 94.38 492 PHE A CA 1
ATOM 3698 C C . PHE A 1 492 ? 22.099 10.147 -15.961 1.00 94.38 492 PHE A C 1
ATOM 3700 O O . PHE A 1 492 ? 21.108 10.870 -16.009 1.00 94.38 492 PHE A O 1
ATOM 3707 N N . GLU A 1 493 ? 23.250 10.530 -15.405 1.00 90.88 493 GLU A N 1
ATOM 3708 C CA . GLU A 1 493 ? 23.456 11.766 -14.637 1.00 90.88 493 GLU A CA 1
ATOM 3709 C C . GLU A 1 493 ? 22.873 13.056 -15.269 1.00 90.88 493 GLU A C 1
ATOM 3711 O O . GLU A 1 493 ? 22.280 13.831 -14.520 1.00 90.88 493 GLU A O 1
ATOM 3716 N N . PRO A 1 494 ? 22.935 13.304 -16.599 1.00 91.56 494 PRO A N 1
ATOM 3717 C CA . PRO A 1 494 ? 22.360 14.503 -17.225 1.00 91.56 494 PRO A CA 1
ATOM 3718 C C . PRO A 1 494 ? 20.825 14.534 -17.304 1.00 91.56 494 PRO A C 1
ATOM 3720 O O . PRO A 1 494 ? 20.268 15.564 -17.681 1.00 91.56 494 PRO A O 1
ATOM 3723 N N . TRP A 1 495 ? 20.147 13.418 -17.017 1.00 90.50 495 TRP A N 1
ATOM 3724 C CA . TRP A 1 495 ? 18.692 13.256 -17.158 1.00 90.50 495 TRP A CA 1
ATOM 3725 C C . TRP A 1 495 ? 18.000 12.809 -15.863 1.00 90.50 495 TRP A C 1
ATOM 3727 O O . TRP A 1 495 ? 16.786 12.608 -15.861 1.00 90.50 495 TRP A O 1
ATOM 3737 N N . LEU A 1 496 ? 18.749 12.622 -14.771 1.00 91.56 496 LEU A N 1
ATOM 3738 C CA . LEU A 1 496 ? 18.165 12.338 -13.462 1.00 91.56 496 LEU A CA 1
ATOM 3739 C C . LEU A 1 496 ? 17.331 13.538 -12.976 1.00 91.56 496 LEU A C 1
ATOM 3741 O O . LEU A 1 496 ? 17.707 14.683 -13.233 1.00 91.56 496 LEU A O 1
ATOM 3745 N N . PRO A 1 497 ? 16.217 13.297 -12.261 1.00 88.56 497 PRO A N 1
ATOM 3746 C CA . PRO A 1 497 ? 15.418 14.373 -11.691 1.00 88.56 497 PRO A CA 1
ATOM 3747 C C . PRO A 1 497 ? 16.183 15.127 -10.595 1.00 88.56 497 PRO A C 1
ATOM 3749 O O . PRO A 1 497 ? 17.089 14.582 -9.953 1.00 88.56 497 PRO A O 1
ATOM 3752 N N . ASP A 1 498 ? 15.755 16.365 -10.341 1.00 88.81 498 ASP A N 1
ATOM 3753 C CA . ASP A 1 498 ? 16.099 17.082 -9.114 1.00 88.81 498 ASP A CA 1
ATOM 3754 C C . ASP A 1 498 ? 15.661 16.270 -7.884 1.00 88.81 498 ASP A C 1
ATOM 3756 O O . ASP A 1 498 ? 14.613 15.620 -7.897 1.00 88.81 498 ASP A O 1
ATOM 3760 N N . GLY A 1 499 ? 16.469 16.321 -6.825 1.00 89.12 499 GLY A N 1
ATOM 3761 C CA . GLY A 1 499 ? 16.239 15.588 -5.581 1.00 89.12 499 GLY A CA 1
ATOM 3762 C C . GLY A 1 499 ? 17.539 15.157 -4.905 1.00 89.12 499 GLY A C 1
ATOM 3763 O O . GLY A 1 499 ? 18.646 15.402 -5.407 1.00 89.12 499 GLY A O 1
ATOM 3764 N N . GLY A 1 500 ? 17.394 14.506 -3.759 1.00 90.56 500 GLY A N 1
ATOM 3765 C CA . GLY A 1 500 ? 18.461 13.905 -2.974 1.00 90.56 500 GLY A CA 1
ATOM 3766 C C . GLY A 1 500 ? 19.122 12.699 -3.646 1.00 90.56 500 GLY A C 1
ATOM 3767 O O . GLY A 1 500 ? 18.718 12.187 -4.698 1.00 90.56 500 GLY A O 1
ATOM 3768 N N . ALA A 1 501 ? 20.190 12.209 -3.016 1.00 91.00 501 ALA A N 1
ATOM 3769 C CA . ALA A 1 501 ? 20.906 11.033 -3.506 1.00 91.00 501 ALA A CA 1
ATOM 3770 C C . ALA A 1 501 ? 20.043 9.759 -3.424 1.00 91.00 501 ALA A C 1
ATOM 3772 O O . ALA A 1 501 ? 20.261 8.823 -4.203 1.00 91.00 501 ALA A O 1
ATOM 3773 N N . ALA A 1 502 ? 19.062 9.719 -2.512 1.00 91.62 502 ALA A N 1
ATOM 3774 C CA . ALA A 1 502 ? 18.171 8.583 -2.338 1.00 91.62 502 ALA A CA 1
ATOM 3775 C C . ALA A 1 502 ? 17.299 8.339 -3.578 1.00 91.62 502 ALA A C 1
ATOM 3777 O O . ALA A 1 502 ? 17.346 7.232 -4.117 1.00 91.62 502 ALA A O 1
ATOM 3778 N N . VAL A 1 503 ? 16.578 9.353 -4.081 1.00 92.00 503 VAL A N 1
ATOM 3779 C CA . VAL A 1 503 ? 15.657 9.191 -5.227 1.00 92.00 503 VAL A CA 1
ATOM 3780 C C . VAL A 1 503 ? 16.402 8.993 -6.547 1.00 92.00 503 VAL A C 1
ATOM 3782 O O . VAL A 1 503 ? 15.996 8.191 -7.393 1.00 92.00 503 VAL A O 1
ATOM 3785 N N . ARG A 1 504 ? 17.544 9.670 -6.703 1.00 92.69 504 ARG A N 1
ATOM 3786 C CA . ARG A 1 504 ? 18.365 9.662 -7.922 1.00 92.69 504 ARG A CA 1
ATOM 3787 C C . ARG A 1 504 ? 19.053 8.326 -8.200 1.00 92.69 504 ARG A C 1
ATOM 3789 O O . ARG A 1 504 ? 19.394 8.045 -9.347 1.00 92.69 504 ARG A O 1
ATOM 3796 N N . ARG A 1 505 ? 19.266 7.489 -7.178 1.00 90.81 505 ARG A N 1
ATOM 3797 C CA . ARG A 1 505 ? 19.935 6.183 -7.333 1.00 90.81 505 ARG A CA 1
ATOM 3798 C C . ARG A 1 505 ? 18.981 5.011 -7.581 1.00 90.81 505 ARG A C 1
ATOM 3800 O O . ARG A 1 505 ? 19.474 3.942 -7.948 1.00 90.81 505 ARG A O 1
ATOM 3807 N N . LEU A 1 506 ? 17.675 5.207 -7.375 1.00 92.94 506 LEU A N 1
ATOM 3808 C CA . LEU A 1 506 ? 16.646 4.171 -7.471 1.00 92.94 506 LEU A CA 1
ATOM 3809 C C . LEU A 1 506 ? 16.569 3.538 -8.861 1.00 92.94 506 LEU A C 1
ATOM 3811 O O . LEU A 1 506 ? 16.551 4.231 -9.878 1.00 92.94 506 LEU A O 1
ATOM 3815 N N . ASP A 1 507 ? 16.363 2.226 -8.891 1.00 93.56 507 ASP A N 1
ATOM 3816 C CA . ASP A 1 507 ? 16.192 1.475 -10.136 1.00 93.56 507 ASP A CA 1
ATOM 3817 C C . ASP A 1 507 ? 14.912 1.907 -10.885 1.00 93.56 507 ASP A C 1
ATOM 3819 O O . ASP A 1 507 ? 14.919 2.035 -12.107 1.00 93.56 507 ASP A O 1
ATOM 3823 N N . VAL A 1 508 ? 13.837 2.253 -10.168 1.00 92.38 508 VAL A N 1
ATOM 3824 C CA . VAL A 1 508 ? 12.609 2.821 -10.763 1.00 92.38 508 VAL A CA 1
ATOM 3825 C C . VAL A 1 508 ? 12.825 4.198 -11.409 1.00 92.38 508 VAL A C 1
ATOM 3827 O O . VAL A 1 508 ? 12.272 4.451 -12.476 1.00 92.38 508 VAL A O 1
ATOM 3830 N N . THR A 1 509 ? 13.671 5.056 -10.824 1.00 93.44 509 THR A N 1
ATOM 3831 C CA . THR A 1 509 ? 14.030 6.372 -11.387 1.00 93.44 509 THR A CA 1
ATOM 3832 C C . THR A 1 509 ? 14.892 6.208 -12.635 1.00 93.44 509 THR A C 1
ATOM 3834 O O . THR A 1 509 ? 14.630 6.836 -13.658 1.00 93.44 509 THR A O 1
ATOM 3837 N N . LEU A 1 510 ? 15.885 5.312 -12.586 1.00 94.69 510 LEU A N 1
ATOM 3838 C CA . LEU A 1 510 ? 16.701 4.968 -13.752 1.00 94.69 510 LEU A CA 1
ATOM 3839 C C . LEU A 1 510 ? 15.837 4.416 -14.896 1.00 94.69 510 LEU A C 1
ATOM 3841 O O . LEU A 1 510 ? 16.066 4.762 -16.053 1.00 94.69 510 LEU A O 1
ATOM 3845 N N . LEU A 1 511 ? 14.825 3.598 -14.592 1.00 93.69 511 LEU A N 1
ATOM 3846 C CA . LEU A 1 511 ? 13.928 3.060 -15.612 1.00 93.69 511 LEU A CA 1
ATOM 3847 C C . LEU A 1 511 ? 12.959 4.109 -16.179 1.00 93.69 511 LEU A C 1
ATOM 3849 O O . LEU A 1 511 ? 12.694 4.071 -17.375 1.00 93.69 511 LEU A O 1
ATOM 3853 N N . ASP A 1 512 ? 12.457 5.055 -15.378 1.00 90.88 512 ASP A N 1
ATOM 3854 C CA . ASP A 1 512 ? 11.689 6.211 -15.884 1.00 90.88 512 ASP A CA 1
ATOM 3855 C C . ASP A 1 512 ? 12.503 7.014 -16.905 1.00 90.88 512 ASP A C 1
ATOM 3857 O O . ASP A 1 512 ? 12.037 7.257 -18.019 1.00 90.88 512 ASP A O 1
ATOM 3861 N N . VAL A 1 513 ? 13.746 7.354 -16.552 1.00 91.94 513 VAL A N 1
ATOM 3862 C CA . VAL A 1 513 ? 14.676 8.075 -17.433 1.00 91.94 513 VAL A CA 1
ATOM 3863 C C . VAL A 1 513 ? 14.987 7.264 -18.694 1.00 91.94 513 VAL A C 1
ATOM 3865 O O . VAL A 1 513 ? 14.977 7.811 -19.797 1.00 91.94 513 VAL A O 1
ATOM 3868 N N . ALA A 1 514 ? 15.212 5.953 -18.560 1.00 92.88 514 ALA A N 1
ATOM 3869 C CA . ALA A 1 514 ? 15.463 5.075 -19.699 1.00 92.88 514 ALA A CA 1
ATOM 3870 C C . ALA A 1 514 ? 14.260 4.982 -20.646 1.00 92.88 514 ALA A C 1
ATOM 3872 O O . ALA A 1 514 ? 14.448 5.077 -21.854 1.00 92.88 514 ALA A O 1
ATOM 3873 N N . LEU A 1 515 ? 13.035 4.836 -20.131 1.00 90.38 515 LEU A N 1
ATOM 3874 C CA . LEU A 1 515 ? 11.823 4.851 -20.959 1.00 90.38 515 LEU A CA 1
ATOM 3875 C C . LEU A 1 515 ? 11.667 6.201 -21.670 1.00 90.38 515 LEU A C 1
ATOM 3877 O O . LEU A 1 515 ? 11.433 6.216 -22.876 1.00 90.38 515 LEU A O 1
ATOM 3881 N N . GLY A 1 516 ? 11.896 7.308 -20.954 1.00 87.62 516 GLY A N 1
ATOM 3882 C CA . GLY A 1 516 ? 11.923 8.662 -21.513 1.00 87.62 516 GLY A CA 1
ATOM 3883 C C . GLY A 1 516 ? 12.852 8.795 -22.718 1.00 87.62 516 GLY A C 1
ATOM 3884 O O . GLY A 1 516 ? 12.439 9.260 -23.779 1.00 87.62 516 GLY A O 1
ATOM 3885 N N . HIS A 1 517 ? 14.098 8.346 -22.562 1.00 86.69 517 HIS A N 1
ATOM 3886 C CA . HIS A 1 517 ? 15.147 8.475 -23.571 1.00 86.69 517 HIS A CA 1
ATOM 3887 C C . HIS A 1 517 ? 15.015 7.476 -24.734 1.00 86.69 517 HIS A C 1
ATOM 3889 O O . HIS A 1 517 ? 15.277 7.830 -25.879 1.00 86.69 517 HIS A O 1
ATOM 3895 N N . LEU A 1 518 ? 14.610 6.230 -24.463 1.00 85.94 518 LEU A N 1
ATOM 3896 C CA . LEU A 1 518 ? 14.524 5.166 -25.474 1.00 85.94 518 LEU A CA 1
ATOM 3897 C C . LEU A 1 518 ? 13.256 5.242 -26.336 1.00 85.94 518 LEU A C 1
ATOM 3899 O O . LEU A 1 518 ? 13.246 4.685 -27.432 1.00 85.94 518 LEU A O 1
ATOM 3903 N N . LEU A 1 519 ? 12.196 5.892 -25.845 1.00 82.81 519 LEU A N 1
ATOM 3904 C CA . LEU A 1 519 ? 10.892 5.981 -26.517 1.00 82.81 519 LEU A CA 1
ATOM 3905 C C . LEU A 1 519 ? 10.535 7.403 -26.985 1.00 82.81 519 LEU A C 1
ATOM 3907 O O . LEU A 1 519 ? 9.433 7.598 -27.497 1.00 82.81 519 LEU A O 1
ATOM 3911 N N . ASP A 1 520 ? 11.431 8.379 -26.780 1.00 78.69 520 ASP A N 1
ATOM 3912 C CA . ASP A 1 520 ? 11.218 9.823 -27.015 1.00 78.69 520 ASP A CA 1
ATOM 3913 C C . ASP A 1 520 ? 9.911 10.350 -26.379 1.00 78.69 520 ASP A C 1
ATOM 3915 O O . ASP A 1 520 ? 9.179 11.178 -26.928 1.00 78.69 520 ASP A O 1
ATOM 3919 N N . ARG A 1 521 ? 9.557 9.785 -25.217 1.00 72.12 521 ARG A N 1
ATOM 3920 C CA . ARG A 1 521 ? 8.271 9.986 -24.539 1.00 72.12 521 ARG A CA 1
ATOM 3921 C C . ARG A 1 521 ? 8.410 9.834 -23.034 1.00 72.12 521 ARG A C 1
ATOM 3923 O O . ARG A 1 521 ? 8.740 8.756 -22.553 1.00 72.12 521 ARG A O 1
ATOM 3930 N N . ASP A 1 522 ? 8.064 10.892 -22.305 1.00 68.75 522 ASP A N 1
ATOM 3931 C CA . ASP A 1 522 ? 7.956 10.906 -20.841 1.00 68.75 522 ASP A CA 1
ATOM 3932 C C . ASP A 1 522 ? 7.200 9.662 -20.320 1.00 68.75 522 ASP A C 1
ATOM 3934 O O . ASP A 1 522 ? 6.087 9.362 -20.765 1.00 68.75 522 ASP A O 1
ATOM 3938 N N . ALA A 1 523 ? 7.800 8.941 -19.367 1.00 62.75 523 ALA A N 1
ATOM 3939 C CA . ALA A 1 523 ? 7.227 7.743 -18.757 1.00 62.75 523 ALA A CA 1
ATOM 3940 C C . ALA A 1 523 ? 5.864 8.009 -18.086 1.00 62.75 523 ALA A C 1
ATOM 3942 O O . ALA A 1 523 ? 4.961 7.171 -18.167 1.00 62.75 523 ALA A O 1
ATOM 3943 N N . GLY A 1 524 ? 5.671 9.195 -17.502 1.00 60.31 524 GLY A N 1
ATOM 3944 C CA . GLY A 1 524 ? 4.388 9.644 -16.966 1.00 60.31 524 GLY A CA 1
ATOM 3945 C C . GLY A 1 524 ? 3.347 9.890 -18.061 1.00 60.31 524 GLY A C 1
ATOM 3946 O O . GLY A 1 524 ? 2.174 9.566 -17.875 1.00 60.31 524 GLY A O 1
ATOM 3947 N N . ALA A 1 525 ? 3.762 10.381 -19.233 1.00 63.91 525 ALA A N 1
ATOM 3948 C CA . ALA A 1 525 ? 2.880 10.529 -20.393 1.00 63.91 525 ALA A CA 1
ATOM 3949 C C . ALA A 1 525 ? 2.528 9.173 -21.034 1.00 63.91 525 ALA A C 1
ATOM 3951 O O . ALA A 1 525 ? 1.386 8.978 -21.450 1.00 63.91 525 ALA A O 1
ATOM 3952 N N . LEU A 1 526 ? 3.463 8.215 -21.064 1.00 65.94 526 LEU A N 1
ATOM 3953 C CA . LEU A 1 526 ? 3.202 6.831 -21.482 1.00 65.94 526 LEU A CA 1
ATOM 3954 C C . LEU A 1 526 ? 2.186 6.148 -20.554 1.00 65.94 526 LEU A C 1
ATOM 3956 O O . LEU A 1 526 ? 1.235 5.534 -21.037 1.00 65.94 526 LEU A O 1
ATOM 3960 N N . ALA A 1 527 ? 2.340 6.303 -19.235 1.00 61.56 527 ALA A N 1
ATOM 3961 C CA . ALA A 1 527 ? 1.391 5.786 -18.249 1.00 61.56 527 ALA A CA 1
ATOM 3962 C C . ALA A 1 527 ? 0.008 6.448 -18.369 1.00 61.56 527 ALA A C 1
ATOM 3964 O O . ALA A 1 527 ? -1.000 5.750 -18.472 1.00 61.56 527 ALA A O 1
ATOM 3965 N N . ALA A 1 528 ? -0.053 7.782 -18.433 1.00 63.03 528 ALA A N 1
ATOM 3966 C CA . ALA A 1 528 ? -1.309 8.520 -18.585 1.00 63.03 528 ALA A CA 1
ATOM 3967 C C . ALA A 1 528 ? -2.017 8.242 -19.926 1.00 63.03 528 ALA A C 1
ATOM 3969 O O . ALA A 1 528 ? -3.244 8.281 -19.992 1.00 63.03 528 ALA A O 1
ATOM 3970 N N . GLY A 1 529 ? -1.258 7.938 -20.984 1.00 61.50 529 GLY A N 1
ATOM 3971 C CA . GLY A 1 529 ? -1.772 7.548 -22.298 1.00 61.50 529 GLY A CA 1
ATOM 3972 C C . GLY A 1 529 ? -2.162 6.070 -22.432 1.00 61.50 529 GLY A C 1
ATOM 3973 O O . GLY A 1 529 ? -2.567 5.664 -23.517 1.00 61.50 529 GLY A O 1
ATOM 3974 N N . GLY A 1 530 ? -2.021 5.254 -21.379 1.00 70.94 530 GLY A N 1
ATOM 3975 C CA . GLY A 1 530 ? -2.322 3.815 -21.409 1.00 70.94 530 GLY A CA 1
ATOM 3976 C C . GLY A 1 530 ? -1.303 2.949 -22.166 1.00 70.94 530 GLY A C 1
ATOM 3977 O O . GLY A 1 530 ? -1.522 1.749 -22.326 1.00 70.94 530 GLY A O 1
ATOM 3978 N N . ALA A 1 531 ? -0.182 3.533 -22.600 1.00 81.00 531 ALA A N 1
ATOM 3979 C CA . ALA A 1 531 ? 0.915 2.856 -23.297 1.00 81.00 531 ALA A CA 1
ATOM 3980 C C . ALA A 1 531 ? 1.898 2.148 -22.341 1.00 81.00 531 ALA A C 1
ATOM 3982 O O . ALA A 1 531 ? 2.826 1.480 -22.794 1.00 81.00 531 ALA A O 1
ATOM 3983 N N . LEU A 1 532 ? 1.705 2.288 -21.024 1.00 88.25 532 LEU A N 1
ATOM 3984 C CA . LEU A 1 532 ? 2.475 1.599 -19.991 1.00 88.25 532 LEU A CA 1
ATOM 3985 C C . LEU A 1 532 ? 1.540 0.808 -19.070 1.00 88.25 532 LEU A C 1
ATOM 3987 O O . LEU A 1 532 ? 0.594 1.351 -18.500 1.00 88.25 532 LEU A O 1
ATOM 3991 N N . ARG A 1 533 ? 1.829 -0.482 -18.917 1.00 90.06 533 ARG A N 1
ATOM 3992 C CA . ARG A 1 533 ? 1.097 -1.440 -18.082 1.00 90.06 533 ARG A CA 1
ATOM 3993 C C . ARG A 1 533 ? 2.004 -1.972 -16.984 1.00 90.06 533 ARG A C 1
ATOM 3995 O O . ARG A 1 533 ? 3.221 -2.014 -17.154 1.00 90.06 533 ARG A O 1
ATOM 4002 N N . PHE A 1 534 ? 1.410 -2.415 -15.882 1.00 90.69 534 PHE A N 1
ATOM 4003 C CA . PHE A 1 534 ? 2.144 -2.847 -14.696 1.00 90.69 534 PHE A CA 1
ATOM 4004 C C . PHE A 1 534 ? 1.720 -4.251 -14.260 1.00 90.69 534 PHE A C 1
ATOM 4006 O O . PHE A 1 534 ? 0.527 -4.541 -14.206 1.00 90.69 534 PHE A O 1
ATOM 4013 N N . THR A 1 535 ? 2.684 -5.103 -13.909 1.00 91.31 535 THR A N 1
ATOM 4014 C CA . THR A 1 535 ? 2.436 -6.410 -13.272 1.00 91.31 535 THR A CA 1
ATOM 4015 C C . THR A 1 535 ? 3.529 -6.742 -12.251 1.00 91.31 535 THR A C 1
ATOM 4017 O O . THR A 1 535 ? 4.635 -6.208 -12.300 1.00 91.31 535 THR A O 1
ATOM 4020 N N . LYS A 1 536 ? 3.199 -7.627 -11.308 1.00 90.00 536 LYS A N 1
ATOM 4021 C CA . LYS A 1 536 ? 4.094 -8.169 -10.273 1.00 90.00 536 LYS A CA 1
ATOM 4022 C C . LYS A 1 536 ? 4.787 -9.467 -10.715 1.00 90.00 536 LYS A C 1
ATOM 4024 O O . LYS A 1 536 ? 5.599 -10.006 -9.973 1.00 90.00 536 LYS A O 1
ATOM 4029 N N . SER A 1 537 ? 4.404 -10.015 -11.874 1.00 91.25 537 SER A N 1
ATOM 4030 C CA . SER A 1 537 ? 4.833 -11.329 -12.360 1.00 91.25 537 SER A CA 1
ATOM 4031 C C . SER A 1 537 ? 5.681 -11.194 -13.621 1.00 91.25 537 SER A C 1
ATOM 4033 O O . SER A 1 537 ? 5.208 -10.722 -14.657 1.00 91.25 537 SER A O 1
ATOM 4035 N N . ALA A 1 538 ? 6.947 -11.611 -13.541 1.00 93.62 538 ALA A N 1
ATOM 4036 C CA . ALA A 1 538 ? 7.861 -11.599 -14.682 1.00 93.62 538 ALA A CA 1
ATOM 4037 C C . ALA A 1 538 ? 7.348 -12.490 -15.824 1.00 93.62 538 ALA A C 1
ATOM 4039 O O . ALA A 1 538 ? 7.392 -12.097 -16.988 1.00 93.62 538 ALA A O 1
ATOM 4040 N N . ASP A 1 539 ? 6.807 -13.665 -15.492 1.00 93.44 539 ASP A N 1
ATOM 4041 C CA . ASP A 1 539 ? 6.226 -14.591 -16.465 1.00 93.44 539 ASP A CA 1
ATOM 4042 C C . ASP A 1 539 ? 5.006 -14.017 -17.183 1.00 93.44 539 ASP A C 1
ATOM 4044 O O . ASP A 1 539 ? 4.860 -14.240 -18.386 1.00 93.44 539 ASP A O 1
ATOM 4048 N N . GLU A 1 540 ? 4.164 -13.259 -16.474 1.00 94.19 540 GLU A N 1
ATOM 4049 C CA . GLU A 1 540 ? 3.009 -12.573 -17.060 1.00 94.19 540 GLU A CA 1
ATOM 4050 C C . GLU A 1 540 ? 3.449 -11.428 -17.980 1.00 94.19 540 GLU A C 1
ATOM 4052 O O . GLU A 1 540 ? 2.975 -11.345 -19.111 1.00 94.19 540 GLU A O 1
ATOM 4057 N N . ALA A 1 541 ? 4.404 -10.599 -17.542 1.00 96.19 541 ALA A N 1
ATOM 4058 C CA . ALA A 1 541 ? 4.945 -9.506 -18.350 1.00 96.19 541 ALA A CA 1
ATOM 4059 C C . ALA A 1 541 ? 5.515 -10.010 -19.688 1.00 96.19 541 ALA A C 1
ATOM 4061 O O . ALA A 1 541 ? 5.255 -9.427 -20.741 1.00 96.19 541 ALA A O 1
ATOM 4062 N N . LEU A 1 542 ? 6.259 -11.120 -19.646 1.00 96.62 542 LEU A N 1
ATOM 4063 C CA . LEU A 1 542 ? 6.786 -11.796 -20.832 1.00 96.62 542 LEU A CA 1
ATOM 4064 C C . LEU A 1 542 ? 5.656 -12.399 -21.677 1.00 96.62 542 LEU A C 1
ATOM 4066 O O . LEU A 1 542 ? 5.635 -12.191 -22.886 1.00 96.62 542 LEU A O 1
ATOM 4070 N N . ALA A 1 543 ? 4.692 -13.089 -21.059 1.00 96.56 543 ALA A N 1
ATOM 4071 C CA . ALA A 1 543 ? 3.570 -13.704 -21.770 1.00 96.56 543 ALA A CA 1
ATOM 4072 C C . ALA A 1 543 ? 2.674 -12.682 -22.490 1.00 96.56 543 ALA A C 1
ATOM 4074 O O . ALA A 1 543 ? 2.176 -12.981 -23.572 1.00 96.56 543 ALA A O 1
ATOM 4075 N N . TRP A 1 544 ? 2.486 -11.477 -21.939 1.00 96.81 544 TRP A N 1
ATOM 4076 C CA . TRP A 1 544 ? 1.756 -10.402 -22.621 1.00 96.81 544 TRP A CA 1
ATOM 4077 C C . TRP A 1 544 ? 2.461 -9.956 -23.905 1.00 96.81 544 TRP A C 1
ATOM 4079 O O . TRP A 1 544 ? 1.792 -9.783 -24.919 1.00 96.81 544 TRP A O 1
ATOM 4089 N N . VAL A 1 545 ? 3.792 -9.825 -23.891 1.00 96.75 545 VAL A N 1
ATOM 4090 C CA . VAL A 1 545 ? 4.591 -9.491 -25.088 1.00 96.75 545 VAL A CA 1
ATOM 4091 C C . VAL A 1 545 ? 4.601 -10.643 -26.096 1.00 96.75 545 VAL A C 1
ATOM 4093 O O . VAL A 1 545 ? 4.455 -10.411 -27.294 1.00 96.75 545 VAL A O 1
ATOM 4096 N N . ASP A 1 546 ? 4.729 -11.887 -25.623 1.00 96.12 546 ASP A N 1
ATOM 4097 C CA . ASP A 1 546 ? 4.711 -13.089 -26.470 1.00 96.12 546 ASP A CA 1
ATOM 4098 C C . ASP A 1 546 ? 3.364 -13.262 -27.204 1.00 96.12 546 ASP A C 1
ATOM 4100 O O . ASP A 1 546 ? 3.333 -13.749 -28.334 1.00 96.12 546 ASP A O 1
ATOM 4104 N N . ALA A 1 547 ? 2.256 -12.870 -26.565 1.00 96.00 547 ALA A N 1
ATOM 4105 C CA . ALA A 1 547 ? 0.893 -12.980 -27.090 1.00 96.00 547 ALA A CA 1
ATOM 4106 C C . ALA A 1 547 ? 0.351 -11.686 -27.734 1.00 96.00 547 ALA A C 1
ATOM 4108 O O . ALA A 1 547 ? -0.798 -11.671 -28.177 1.00 96.00 547 ALA A O 1
ATOM 4109 N N . GLU A 1 548 ? 1.145 -10.608 -27.768 1.00 94.06 548 GLU A N 1
ATOM 4110 C CA . GLU A 1 548 ? 0.741 -9.264 -28.222 1.00 94.06 548 GLU A CA 1
ATOM 4111 C C . GLU A 1 548 ? -0.525 -8.738 -27.504 1.00 94.06 548 GLU A C 1
ATOM 4113 O O . GLU A 1 548 ? -1.328 -7.997 -28.078 1.00 94.06 548 GLU A O 1
ATOM 4118 N N . THR A 1 549 ? -0.710 -9.114 -26.229 1.00 93.12 549 THR A N 1
ATOM 4119 C CA . THR A 1 549 ? -1.897 -8.798 -25.418 1.00 93.12 549 THR A CA 1
ATOM 4120 C C . THR A 1 549 ? -2.123 -7.291 -25.367 1.00 93.12 549 THR A C 1
ATOM 4122 O O . THR A 1 549 ? -1.333 -6.552 -24.777 1.00 93.12 549 THR A O 1
ATOM 4125 N N . ASP A 1 550 ? -3.214 -6.845 -25.994 1.00 89.44 550 ASP A N 1
ATOM 4126 C CA . ASP A 1 550 ? -3.579 -5.437 -26.189 1.00 89.44 550 ASP A CA 1
ATOM 4127 C C . ASP A 1 550 ? -2.436 -4.558 -26.747 1.00 89.44 550 ASP A C 1
ATOM 4129 O O . ASP A 1 550 ? -2.293 -3.391 -26.377 1.00 89.44 550 ASP A O 1
ATOM 4133 N N . GLY A 1 551 ? -1.603 -5.119 -27.629 1.00 90.69 551 GLY A N 1
ATOM 4134 C CA . GLY A 1 551 ? -0.490 -4.405 -28.259 1.00 90.69 551 GLY A CA 1
ATOM 4135 C C . GLY A 1 551 ? 0.765 -4.277 -27.392 1.00 90.69 551 GLY A C 1
ATOM 4136 O O . GLY A 1 551 ? 1.560 -3.371 -27.630 1.00 90.69 551 GLY A O 1
ATOM 4137 N N . ALA A 1 552 ? 0.949 -5.144 -26.391 1.00 95.12 552 ALA A N 1
ATOM 4138 C CA . ALA A 1 552 ? 2.200 -5.259 -25.641 1.00 95.12 552 ALA A CA 1
ATOM 4139 C C . ALA A 1 552 ? 3.389 -5.594 -26.567 1.00 95.12 552 ALA A C 1
ATOM 4141 O O . ALA A 1 552 ? 3.422 -6.643 -27.206 1.00 95.12 552 ALA A O 1
ATOM 4142 N N . ASP A 1 553 ? 4.381 -4.703 -26.605 1.00 95.00 553 ASP A N 1
ATOM 4143 C CA . ASP A 1 553 ? 5.523 -4.751 -27.528 1.00 95.00 553 ASP A CA 1
ATOM 4144 C C . ASP A 1 553 ? 6.847 -5.102 -26.824 1.00 95.00 553 ASP A C 1
ATOM 4146 O O . ASP A 1 553 ? 7.704 -5.780 -27.400 1.00 95.00 553 ASP A O 1
ATOM 4150 N N . ALA A 1 554 ? 7.028 -4.633 -25.584 1.00 96.38 554 ALA A N 1
ATOM 4151 C CA . ALA A 1 554 ? 8.244 -4.839 -24.797 1.00 96.38 554 ALA A CA 1
ATOM 4152 C C . ALA A 1 554 ? 7.955 -4.891 -23.289 1.00 96.38 554 ALA A C 1
ATOM 4154 O O . ALA A 1 554 ? 7.109 -4.152 -22.788 1.00 96.38 554 ALA A O 1
ATOM 4155 N N . ALA A 1 555 ? 8.693 -5.718 -22.550 1.00 97.12 555 ALA A N 1
ATOM 4156 C CA . ALA A 1 555 ? 8.589 -5.844 -21.098 1.00 97.12 555 ALA A CA 1
ATOM 4157 C C . ALA A 1 555 ? 9.924 -5.520 -20.420 1.00 97.12 555 ALA A C 1
ATOM 4159 O O . ALA A 1 555 ? 10.953 -6.125 -20.727 1.00 97.12 555 ALA A O 1
ATOM 4160 N N . PHE A 1 556 ? 9.882 -4.601 -19.458 1.00 96.81 556 PHE A N 1
ATOM 4161 C CA . PHE A 1 556 ? 10.981 -4.252 -18.570 1.00 96.81 556 PHE A CA 1
ATOM 4162 C C . PHE A 1 556 ? 10.747 -4.879 -17.190 1.00 96.81 556 PHE A C 1
ATOM 4164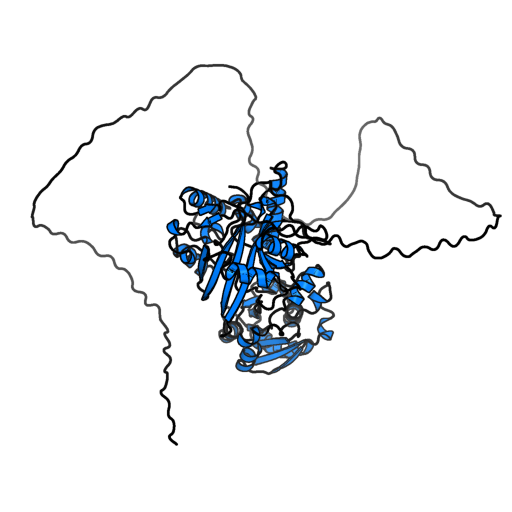 O O . PHE A 1 556 ? 9.778 -4.563 -16.493 1.00 96.81 556 PHE A O 1
ATOM 4171 N N . LEU A 1 557 ? 11.649 -5.775 -16.799 1.00 96.19 557 LEU A N 1
ATOM 4172 C CA . LEU A 1 557 ? 11.659 -6.449 -15.503 1.00 96.19 557 LEU A CA 1
ATOM 4173 C C . LEU A 1 557 ? 12.562 -5.695 -14.525 1.00 96.19 557 LEU A C 1
ATOM 4175 O O . LEU A 1 557 ? 13.608 -5.177 -14.915 1.00 96.19 557 LEU A O 1
ATOM 4179 N N . LEU A 1 558 ? 12.165 -5.664 -13.255 1.00 93.50 558 LEU A N 1
ATOM 4180 C CA . LEU A 1 558 ? 12.857 -4.963 -12.173 1.00 93.50 558 LEU A CA 1
ATOM 4181 C C . LEU A 1 558 ? 13.124 -5.932 -11.021 1.00 93.50 558 LEU A C 1
ATOM 4183 O O . LEU A 1 558 ? 12.386 -6.900 -10.836 1.00 93.50 558 LEU A O 1
ATOM 4187 N N . GLU A 1 559 ? 14.143 -5.631 -10.224 1.00 91.31 559 GLU A N 1
ATOM 4188 C CA . GLU A 1 559 ? 14.266 -6.158 -8.862 1.00 91.31 559 GLU A CA 1
ATOM 4189 C C . GLU A 1 559 ? 13.325 -5.367 -7.913 1.00 91.31 559 GLU A C 1
ATOM 4191 O O . GLU A 1 559 ? 12.931 -4.247 -8.252 1.00 91.31 559 GLU A O 1
ATOM 4196 N N . PRO A 1 560 ? 12.916 -5.922 -6.754 1.00 89.69 560 PRO A N 1
ATOM 4197 C CA . PRO A 1 560 ? 12.139 -5.184 -5.752 1.00 89.69 560 PRO A CA 1
ATOM 4198 C C . PRO A 1 560 ? 12.830 -3.889 -5.303 1.00 89.69 560 PRO A C 1
ATOM 4200 O O . PRO A 1 560 ? 14.055 -3.842 -5.224 1.00 89.69 560 PRO A O 1
ATOM 4203 N N . THR A 1 561 ? 12.068 -2.850 -4.952 1.00 89.94 561 THR A N 1
ATOM 4204 C CA . THR A 1 561 ? 12.642 -1.655 -4.309 1.00 89.94 561 THR A CA 1
ATOM 4205 C C . THR A 1 561 ? 12.933 -1.955 -2.829 1.00 89.94 561 THR A C 1
ATOM 4207 O O . THR A 1 561 ? 11.989 -2.299 -2.113 1.00 89.94 561 THR A O 1
ATOM 4210 N N . PRO A 1 562 ? 14.179 -1.802 -2.333 1.00 89.38 562 PRO A N 1
ATOM 4211 C CA . PRO A 1 562 ? 14.502 -2.037 -0.925 1.00 89.38 562 PRO A CA 1
ATOM 4212 C C . PRO A 1 562 ? 13.783 -1.058 0.011 1.00 89.38 562 PRO A C 1
ATOM 4214 O O . PRO A 1 562 ? 13.697 0.135 -0.280 1.00 89.38 562 PRO A O 1
ATOM 4217 N N . ILE A 1 563 ? 13.334 -1.520 1.182 1.00 89.69 563 ILE A N 1
ATOM 4218 C CA . ILE A 1 563 ? 12.639 -0.664 2.165 1.00 89.69 563 ILE A CA 1
ATOM 4219 C C . ILE A 1 563 ? 13.534 0.478 2.650 1.00 89.69 563 ILE A C 1
ATOM 4221 O O . ILE A 1 563 ? 13.084 1.619 2.724 1.00 89.69 563 ILE A O 1
ATOM 4225 N N . ALA A 1 564 ? 14.821 0.205 2.881 1.00 89.38 564 ALA A N 1
ATOM 4226 C CA . ALA A 1 564 ? 15.803 1.227 3.236 1.00 89.38 564 ALA A CA 1
ATOM 4227 C C . ALA A 1 564 ? 15.887 2.370 2.202 1.00 89.38 564 ALA A C 1
ATOM 4229 O O . ALA A 1 564 ? 16.162 3.509 2.575 1.00 89.38 564 ALA A O 1
ATOM 4230 N N . ASP A 1 565 ? 15.609 2.094 0.923 1.00 91.06 565 ASP A N 1
ATOM 4231 C CA . ASP A 1 565 ? 15.612 3.103 -0.139 1.00 91.06 565 ASP A CA 1
ATOM 4232 C C . ASP A 1 565 ? 14.335 3.949 -0.108 1.00 91.06 565 ASP A C 1
ATOM 4234 O O . ASP A 1 565 ? 14.415 5.164 -0.272 1.00 91.06 565 ASP A O 1
ATOM 4238 N N . ILE A 1 566 ? 13.183 3.329 0.167 1.00 91.44 566 ILE A N 1
ATOM 4239 C CA . ILE A 1 566 ? 11.889 4.011 0.342 1.00 91.44 566 ILE A CA 1
ATOM 4240 C C . ILE A 1 566 ? 11.957 4.952 1.556 1.00 91.44 566 ILE A C 1
ATOM 4242 O O . ILE A 1 566 ? 11.624 6.131 1.444 1.00 91.44 566 ILE A O 1
ATOM 4246 N N . LEU A 1 567 ? 12.462 4.457 2.693 1.00 91.62 567 LEU A N 1
ATOM 4247 C CA . LEU A 1 567 ? 12.663 5.246 3.913 1.00 91.62 567 LEU A CA 1
ATOM 4248 C C . LEU A 1 567 ? 13.674 6.384 3.700 1.00 91.62 567 LEU A C 1
ATOM 4250 O O . LEU A 1 567 ? 13.477 7.482 4.211 1.00 91.62 567 LEU A O 1
ATOM 4254 N N . ALA A 1 568 ? 14.754 6.154 2.944 1.00 91.75 568 ALA A N 1
ATOM 4255 C CA . ALA A 1 568 ? 15.719 7.206 2.618 1.00 91.75 568 ALA A CA 1
ATOM 4256 C C . ALA A 1 568 ? 15.097 8.322 1.761 1.00 91.75 568 ALA A C 1
ATOM 4258 O O . ALA A 1 568 ? 15.295 9.491 2.067 1.00 91.75 568 ALA A O 1
ATOM 4259 N N . VAL A 1 569 ? 14.301 7.976 0.743 1.00 92.31 569 VAL A N 1
ATOM 4260 C CA . VAL A 1 569 ? 13.584 8.960 -0.091 1.00 92.31 569 VAL A CA 1
ATOM 4261 C C . VAL A 1 569 ? 12.601 9.787 0.737 1.00 92.31 569 VAL A C 1
ATOM 4263 O O . VAL A 1 569 ? 12.605 11.010 0.637 1.00 92.31 569 VAL A O 1
ATOM 4266 N N . ALA A 1 570 ? 11.816 9.136 1.598 1.00 91.12 570 ALA A N 1
ATOM 4267 C CA . ALA A 1 570 ? 10.856 9.817 2.464 1.00 91.12 570 ALA A CA 1
ATOM 4268 C C . ALA A 1 570 ? 11.534 10.794 3.448 1.00 91.12 570 ALA A C 1
ATOM 4270 O O . ALA A 1 570 ? 11.026 11.888 3.685 1.00 91.12 570 ALA A O 1
ATOM 4271 N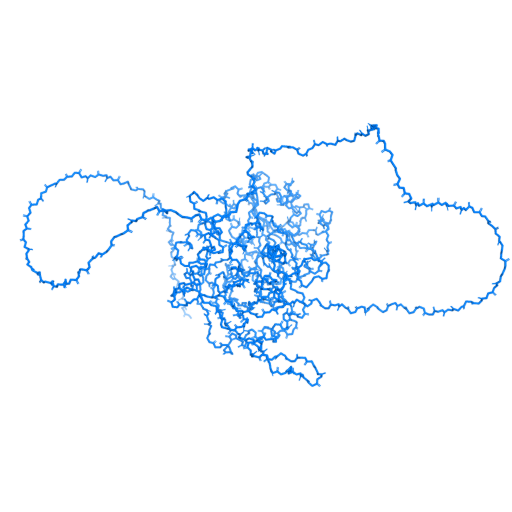 N . ARG A 1 571 ? 12.706 10.428 3.992 1.00 89.94 571 ARG A N 1
ATOM 4272 C CA . ARG A 1 571 ? 13.524 11.289 4.871 1.00 89.94 571 ARG A CA 1
ATOM 4273 C C . ARG A 1 571 ? 14.178 12.464 4.147 1.00 89.94 571 ARG A C 1
ATOM 4275 O O . ARG A 1 571 ? 14.289 13.531 4.741 1.00 89.94 571 ARG A O 1
ATOM 4282 N N . ASP A 1 572 ? 14.599 12.274 2.897 1.00 90.44 572 ASP A N 1
ATOM 4283 C CA . ASP A 1 572 ? 15.143 13.344 2.048 1.00 90.44 572 ASP A CA 1
ATOM 4284 C C . ASP A 1 572 ? 14.043 14.353 1.621 1.00 90.44 572 ASP A C 1
ATOM 4286 O O . ASP A 1 572 ? 14.354 15.390 1.037 1.00 90.44 572 ASP A O 1
ATOM 4290 N N . GLY A 1 573 ? 12.759 14.075 1.911 1.00 88.94 573 GLY A N 1
ATOM 4291 C CA . GLY A 1 573 ? 11.607 14.871 1.460 1.00 88.94 573 GLY A CA 1
ATOM 4292 C C . GLY A 1 573 ? 11.271 14.673 -0.025 1.00 88.94 573 GLY A C 1
ATOM 4293 O O . GLY A 1 573 ? 10.428 15.382 -0.582 1.00 88.94 573 GLY A O 1
ATOM 4294 N N . ASP A 1 574 ? 11.933 13.713 -0.668 1.00 91.19 574 ASP A N 1
ATOM 4295 C CA . ASP A 1 574 ? 11.786 13.385 -2.078 1.00 91.19 574 ASP A CA 1
ATOM 4296 C C . ASP A 1 574 ? 10.541 12.526 -2.341 1.00 91.19 574 ASP A C 1
ATOM 4298 O O . ASP A 1 574 ? 9.928 11.936 -1.450 1.00 91.19 574 ASP A O 1
ATOM 4302 N N . VAL A 1 575 ? 10.173 12.409 -3.620 1.00 89.06 575 VAL A N 1
ATOM 4303 C CA . VAL A 1 575 ? 9.023 11.607 -4.045 1.00 89.06 575 VAL A CA 1
ATOM 4304 C C . VAL A 1 575 ? 9.400 10.703 -5.214 1.00 89.06 575 VAL A C 1
ATOM 4306 O O . VAL A 1 575 ? 9.937 11.162 -6.222 1.00 89.06 575 VAL A O 1
ATOM 4309 N N . MET A 1 576 ? 9.098 9.413 -5.083 1.00 90.31 576 MET A N 1
ATOM 4310 C CA . MET A 1 576 ? 9.372 8.385 -6.084 1.00 90.31 576 MET A CA 1
ATOM 4311 C C . MET A 1 576 ? 8.479 8.541 -7.333 1.00 90.31 576 MET A C 1
ATOM 4313 O O . MET A 1 576 ? 7.384 9.113 -7.251 1.00 90.31 576 MET A O 1
ATOM 4317 N N . PRO A 1 577 ? 8.888 7.965 -8.483 1.00 86.44 577 PRO A N 1
ATOM 4318 C CA . PRO A 1 577 ? 8.001 7.737 -9.622 1.00 86.44 577 PRO A CA 1
ATOM 4319 C C . PRO A 1 577 ? 6.700 7.018 -9.243 1.00 86.44 577 PRO A C 1
ATOM 4321 O O . PRO A 1 577 ? 6.655 6.247 -8.279 1.00 86.44 577 PRO A O 1
ATOM 4324 N N . GLN A 1 578 ? 5.644 7.204 -10.036 1.00 77.75 578 GLN A N 1
ATOM 4325 C CA . GLN A 1 578 ? 4.374 6.514 -9.798 1.00 77.75 578 GLN A CA 1
ATOM 4326 C C . GLN A 1 578 ? 4.522 4.990 -9.921 1.00 77.75 578 GLN A C 1
ATOM 4328 O O . GLN A 1 578 ? 5.257 4.486 -10.773 1.00 77.75 578 GLN A O 1
ATOM 4333 N N . LYS A 1 579 ? 3.795 4.248 -9.076 1.00 80.44 579 LYS A N 1
ATOM 4334 C CA . LYS A 1 579 ? 3.792 2.773 -9.021 1.00 80.44 579 LYS A CA 1
ATOM 4335 C C . LYS A 1 579 ? 5.169 2.142 -8.747 1.00 80.44 579 LYS A C 1
ATOM 4337 O O . LYS A 1 579 ? 5.396 0.977 -9.072 1.00 80.44 579 LYS A O 1
ATOM 4342 N N . SER A 1 580 ? 6.070 2.874 -8.088 1.00 84.12 580 SER A N 1
ATOM 4343 C CA . SER A 1 580 ? 7.425 2.407 -7.736 1.00 84.12 580 SER A CA 1
ATOM 4344 C C . SER A 1 580 ? 7.488 1.266 -6.715 1.00 84.12 580 SER A C 1
ATOM 4346 O O . SER A 1 580 ? 8.524 0.614 -6.582 1.00 84.12 580 SER A O 1
ATOM 4348 N N . THR A 1 581 ? 6.416 1.050 -5.953 1.00 86.94 581 THR A N 1
ATOM 4349 C CA . THR A 1 581 ? 6.391 0.128 -4.812 1.00 86.94 581 THR A CA 1
ATOM 4350 C C . THR A 1 581 ? 5.073 -0.631 -4.774 1.00 86.94 581 THR A C 1
ATOM 4352 O O . THR A 1 581 ? 4.011 -0.026 -4.928 1.00 86.94 581 THR A O 1
ATOM 4355 N N . TYR A 1 582 ? 5.117 -1.935 -4.499 1.00 89.00 582 TYR A N 1
ATOM 4356 C CA . TYR A 1 582 ? 3.923 -2.711 -4.171 1.00 89.00 582 TYR A CA 1
ATOM 4357 C C . TYR A 1 582 ? 4.135 -3.490 -2.871 1.00 89.00 582 TYR A C 1
ATOM 4359 O O . TYR A 1 582 ? 4.715 -4.573 -2.870 1.00 89.00 582 TYR A O 1
ATOM 4367 N N . PHE A 1 583 ? 3.652 -2.941 -1.758 1.00 90.69 583 PHE A N 1
ATOM 4368 C CA . PHE A 1 583 ? 3.633 -3.635 -0.470 1.00 90.69 583 PHE A CA 1
ATOM 4369 C C . PHE A 1 583 ? 2.632 -4.800 -0.510 1.00 90.69 583 PHE A C 1
ATOM 4371 O O . PHE A 1 583 ? 1.475 -4.619 -0.910 1.00 90.69 583 PHE A O 1
ATOM 4378 N N . TYR A 1 584 ? 3.083 -5.995 -0.126 1.00 91.00 584 TYR A N 1
ATOM 4379 C CA . TYR A 1 584 ? 2.312 -7.237 -0.167 1.00 91.00 584 TYR A CA 1
ATOM 4380 C C . TYR A 1 584 ? 2.452 -8.031 1.143 1.00 91.00 584 TYR A C 1
ATOM 4382 O O . TYR A 1 584 ? 3.555 -8.112 1.672 1.00 91.00 584 TYR A O 1
ATOM 4390 N N . PRO A 1 585 ? 1.385 -8.700 1.611 1.00 92.81 585 PRO A N 1
ATOM 4391 C CA . PRO A 1 585 ? -0.001 -8.547 1.184 1.00 92.81 585 PRO A CA 1
ATOM 4392 C C . PRO A 1 585 ? -0.557 -7.171 1.562 1.00 92.81 585 PRO A C 1
ATOM 4394 O O . PRO A 1 585 ? -0.074 -6.505 2.477 1.00 92.81 585 PRO A O 1
ATOM 4397 N N . LYS A 1 586 ? -1.596 -6.740 0.844 1.00 92.44 586 LYS A N 1
ATOM 4398 C CA . LYS A 1 586 ? -2.374 -5.561 1.237 1.00 92.44 586 LYS A CA 1
ATOM 4399 C C . LYS A 1 586 ? -3.232 -5.901 2.471 1.00 92.44 586 LYS A C 1
ATOM 4401 O O . LYS A 1 586 ? -3.624 -7.060 2.633 1.00 92.44 586 LYS A O 1
ATOM 4406 N N . PRO A 1 587 ? -3.547 -4.936 3.350 1.00 94.50 587 PRO A N 1
ATOM 4407 C CA . PRO A 1 587 ? -4.519 -5.149 4.420 1.00 94.50 587 PRO A CA 1
ATOM 4408 C C . PRO A 1 587 ? -5.936 -5.313 3.853 1.00 94.50 587 PRO A C 1
ATOM 4410 O O . PRO A 1 587 ? -6.300 -4.618 2.905 1.00 94.50 587 PRO A O 1
ATOM 4413 N N . LEU A 1 588 ? -6.750 -6.194 4.445 1.00 95.50 588 LEU A N 1
ATOM 4414 C CA . LEU A 1 588 ? -8.158 -6.333 4.060 1.00 95.50 588 LEU A CA 1
ATOM 4415 C C . LEU A 1 588 ? -8.989 -5.135 4.538 1.00 95.50 588 LEU A C 1
ATOM 4417 O O . LEU A 1 588 ? -8.883 -4.699 5.688 1.00 95.50 588 LEU A O 1
ATOM 4421 N N . SER A 1 589 ? -9.900 -4.676 3.684 1.00 96.06 589 SER A N 1
ATOM 4422 C CA . SER A 1 589 ? -11.004 -3.806 4.088 1.00 96.06 589 SER A CA 1
ATOM 4423 C C . SER A 1 589 ? -12.029 -4.607 4.902 1.00 96.06 589 SER A C 1
ATOM 4425 O O . SER A 1 589 ? -12.270 -5.790 4.647 1.00 96.06 589 SER A O 1
ATOM 4427 N N . GLY A 1 590 ? -12.661 -3.959 5.886 1.00 94.31 590 GLY A N 1
ATOM 4428 C CA . GLY A 1 590 ? -13.756 -4.540 6.680 1.00 94.31 590 GLY A CA 1
ATOM 4429 C C . GLY A 1 590 ? -13.365 -5.344 7.925 1.00 94.31 590 GLY A C 1
ATOM 4430 O O . GLY A 1 590 ? -14.261 -5.800 8.629 1.00 94.31 590 GLY A O 1
ATOM 4431 N N . LEU A 1 591 ? -12.074 -5.494 8.240 1.00 95.88 591 LEU A N 1
ATOM 4432 C CA . LEU A 1 591 ? -11.633 -6.059 9.527 1.00 95.88 591 LEU A CA 1
ATOM 4433 C C . LEU A 1 591 ? -11.877 -5.096 10.697 1.00 95.88 591 LEU A C 1
ATOM 4435 O O . LEU A 1 591 ? -12.402 -5.489 11.739 1.00 95.88 591 LEU A O 1
ATOM 4439 N N . VAL A 1 592 ? -11.518 -3.827 10.492 1.00 96.81 592 VAL A N 1
ATOM 4440 C CA . VAL A 1 592 ? -11.815 -2.691 11.369 1.00 96.81 592 VAL A CA 1
ATOM 4441 C C . VAL A 1 592 ? -12.177 -1.483 10.514 1.00 96.81 592 VAL A C 1
ATOM 4443 O O . VAL A 1 592 ? -11.574 -1.244 9.470 1.00 96.81 592 VAL A O 1
ATOM 4446 N N . ILE A 1 593 ? -13.147 -0.705 10.979 1.00 97.69 593 ILE A N 1
ATOM 4447 C CA . ILE A 1 593 ? -13.528 0.593 10.417 1.00 97.69 593 ILE A CA 1
ATOM 4448 C C . ILE A 1 593 ? -13.330 1.641 11.516 1.00 97.69 593 ILE A C 1
ATOM 4450 O O . ILE A 1 593 ? -13.724 1.423 12.666 1.00 97.69 593 ILE A O 1
ATOM 4454 N N . ASN A 1 594 ? -12.727 2.784 11.183 1.00 96.25 594 ASN A N 1
ATOM 4455 C CA . ASN A 1 594 ? -12.558 3.896 12.124 1.00 96.25 594 ASN A CA 1
ATOM 4456 C C . ASN A 1 594 ? -13.700 4.913 11.969 1.00 96.25 594 ASN A C 1
ATOM 4458 O O . ASN A 1 594 ? -13.675 5.676 11.000 1.00 96.25 594 ASN A O 1
ATOM 4462 N N . PRO A 1 595 ? -14.676 4.977 12.894 1.00 93.69 595 PRO A N 1
ATOM 4463 C CA . PRO A 1 595 ? -15.673 6.041 12.889 1.00 93.69 595 PRO A CA 1
ATOM 4464 C C . PRO A 1 595 ? -15.058 7.382 13.291 1.00 93.69 595 PRO A C 1
ATOM 4466 O O . PRO A 1 595 ? -14.472 7.506 14.371 1.00 93.69 595 PRO A O 1
ATOM 4469 N N . HIS A 1 596 ? -15.270 8.404 12.467 1.00 87.56 596 HIS A N 1
ATOM 4470 C CA . HIS A 1 596 ? -15.124 9.802 12.880 1.00 87.56 596 HIS A CA 1
ATOM 4471 C C . HIS A 1 596 ? -16.382 10.296 13.599 1.00 87.56 596 HIS A C 1
ATOM 4473 O O . HIS A 1 596 ? -16.290 11.105 14.514 1.00 87.56 596 HIS A O 1
ATOM 4479 N N . GLU A 1 597 ? -17.541 9.742 13.246 1.00 69.56 597 GLU A N 1
ATOM 4480 C CA . GLU A 1 597 ? -18.837 9.978 13.886 1.00 69.56 597 GLU A CA 1
ATOM 4481 C C . GLU A 1 597 ? -19.517 8.629 14.194 1.00 69.56 597 GLU A C 1
ATOM 4483 O O . GLU A 1 597 ? -19.275 7.632 13.509 1.00 69.56 597 GLU A O 1
ATOM 4488 N N . TRP A 1 598 ? -20.338 8.571 15.249 1.00 63.94 598 TRP A N 1
ATOM 4489 C CA . TRP A 1 598 ? -21.128 7.388 15.617 1.00 63.94 598 TRP A CA 1
ATOM 4490 C C . TRP A 1 598 ? -22.578 7.781 15.887 1.00 63.94 598 TRP A C 1
ATOM 4492 O O . TRP A 1 598 ? -22.796 8.481 16.896 1.00 63.94 598 TRP A O 1
#

pLDDT: mean 75.17, std 26.96, range [23.22, 98.44]